Protein AF-A0AA36IX08-F1 (afdb_monomer_lite)

Structure (mmCIF, N/CA/C/O backbone):
data_AF-A0AA36IX08-F1
#
_entry.id   AF-A0AA36IX08-F1
#
loop_
_atom_site.group_PDB
_atom_site.id
_atom_site.type_symbol
_atom_site.label_atom_id
_atom_site.label_alt_id
_atom_site.label_comp_id
_atom_site.label_asym_id
_atom_site.label_entity_id
_atom_site.label_seq_id
_atom_site.pdbx_PDB_ins_code
_atom_site.Cartn_x
_atom_site.Cartn_y
_atom_site.Cartn_z
_atom_site.occupancy
_atom_site.B_iso_or_equiv
_atom_site.auth_seq_id
_atom_site.auth_comp_id
_atom_site.auth_asym_id
_atom_site.auth_atom_id
_atom_site.pdbx_PDB_model_num
ATOM 1 N N . MET A 1 1 ? -50.144 65.921 40.343 1.00 44.19 1 MET A N 1
ATOM 2 C CA . MET A 1 1 ? -50.951 65.126 41.290 1.00 44.19 1 MET A CA 1
ATOM 3 C C . MET A 1 1 ? -50.966 63.694 40.792 1.00 44.19 1 MET A C 1
ATOM 5 O O . MET A 1 1 ? -51.378 63.525 39.657 1.00 44.19 1 MET A O 1
ATOM 9 N N . ALA A 1 2 ? -50.537 62.757 41.652 1.00 49.12 2 ALA A N 1
ATOM 10 C CA . ALA A 1 2 ? -50.723 61.296 41.589 1.00 49.12 2 ALA A CA 1
ATOM 11 C C . ALA A 1 2 ? -50.089 60.567 40.368 1.00 49.12 2 ALA A C 1
ATOM 13 O O . ALA A 1 2 ? -50.201 61.028 39.246 1.00 49.12 2 ALA A O 1
ATOM 14 N N . THR A 1 3 ? -49.376 59.444 40.480 1.00 50.41 3 THR A N 1
ATOM 15 C CA . THR A 1 3 ? -49.255 58.474 41.577 1.00 50.41 3 THR A CA 1
ATOM 16 C C . THR A 1 3 ? -47.976 57.651 41.383 1.00 50.41 3 THR A C 1
ATOM 18 O O . THR A 1 3 ? -47.638 57.278 40.263 1.00 50.41 3 THR A O 1
ATOM 21 N N . LEU A 1 4 ? -47.303 57.358 42.499 1.00 54.81 4 LEU A N 1
ATOM 22 C CA . LEU A 1 4 ? -46.323 56.281 42.663 1.00 54.81 4 LEU A CA 1
ATOM 23 C C . LEU A 1 4 ? -46.931 54.911 42.306 1.00 54.81 4 LEU A C 1
ATOM 25 O O . LEU A 1 4 ? -48.092 54.657 42.623 1.00 54.81 4 LEU A O 1
ATOM 29 N N . GLY A 1 5 ? -46.102 54.005 41.784 1.00 47.97 5 GLY A N 1
ATOM 30 C CA . GLY A 1 5 ? -46.413 52.582 41.637 1.00 47.97 5 GLY A CA 1
ATOM 31 C C . GLY A 1 5 ? -45.140 51.736 41.591 1.00 47.97 5 GLY A C 1
ATOM 32 O O . GLY A 1 5 ? -44.540 51.564 40.540 1.00 47.97 5 GLY A O 1
ATOM 33 N N . PHE A 1 6 ? -44.731 51.267 42.767 1.00 55.69 6 PHE A N 1
ATOM 34 C CA . PHE A 1 6 ? -43.649 50.326 43.073 1.00 55.69 6 PHE A CA 1
ATOM 35 C C . PHE A 1 6 ? -43.963 48.918 42.527 1.00 55.69 6 PHE A C 1
ATOM 37 O O . PHE A 1 6 ? -45.070 48.456 42.777 1.00 55.69 6 PHE A O 1
ATOM 44 N N . LEU A 1 7 ? -43.022 48.205 41.890 1.00 46.16 7 LEU A N 1
ATOM 45 C CA . LEU A 1 7 ? -42.990 46.724 41.815 1.00 46.16 7 LEU A CA 1
ATOM 46 C C . LEU A 1 7 ? -41.638 46.282 41.211 1.00 46.16 7 LEU A C 1
ATOM 48 O O . LEU A 1 7 ? -41.338 46.612 40.073 1.00 46.16 7 LEU A O 1
ATOM 52 N N . LEU A 1 8 ? -40.672 45.854 42.026 1.00 45.94 8 LEU A N 1
ATOM 53 C CA . LEU A 1 8 ? -40.429 44.515 42.595 1.00 45.94 8 LEU A CA 1
ATOM 54 C C . LEU A 1 8 ? -39.565 43.624 41.677 1.00 45.94 8 LEU A C 1
ATOM 56 O O . LEU A 1 8 ? -39.897 43.336 40.535 1.00 45.94 8 LEU A O 1
ATOM 60 N N . VAL A 1 9 ? -38.441 43.228 42.270 1.00 49.75 9 VAL A N 1
ATOM 61 C CA . VAL A 1 9 ? -37.315 42.411 41.808 1.00 49.75 9 VAL A CA 1
ATOM 62 C C . VAL A 1 9 ? -37.730 41.015 41.335 1.00 49.75 9 VAL A C 1
ATOM 64 O O . VAL A 1 9 ? -38.503 40.353 42.021 1.00 49.75 9 VAL A O 1
ATOM 67 N N . LEU A 1 10 ? -37.096 40.522 40.265 1.00 41.16 10 LEU A N 1
ATOM 68 C CA . LEU A 1 10 ? -36.763 39.102 40.093 1.00 41.16 10 LEU A CA 1
ATOM 69 C C . LEU A 1 10 ? -35.446 38.993 39.313 1.00 41.16 10 LEU A C 1
ATOM 71 O O . LEU A 1 10 ? -35.380 39.271 38.119 1.00 41.16 10 LEU A O 1
ATOM 75 N N . ALA A 1 11 ? -34.390 38.633 40.041 1.00 49.94 11 ALA A N 1
ATOM 76 C CA . ALA A 1 11 ? -33.129 38.177 39.486 1.00 49.94 11 ALA A CA 1
ATOM 77 C C . ALA A 1 11 ? -33.331 36.758 38.938 1.00 49.94 11 ALA A C 1
ATOM 79 O O . ALA A 1 11 ? -33.723 35.864 39.687 1.00 49.94 11 ALA A O 1
ATOM 80 N N . ALA A 1 12 ? -33.073 36.562 37.648 1.00 46.62 12 ALA A N 1
ATOM 81 C CA . ALA A 1 12 ? -32.863 35.243 37.070 1.00 46.62 12 ALA A CA 1
ATOM 82 C C . ALA A 1 12 ? -31.357 35.096 36.844 1.00 46.62 12 ALA A C 1
ATOM 84 O O . ALA A 1 12 ? -30.772 35.841 36.059 1.00 46.62 12 ALA A O 1
ATOM 85 N N . ALA A 1 13 ? -30.740 34.190 37.601 1.00 44.62 13 ALA A N 1
ATOM 86 C CA . ALA A 1 13 ? -29.385 33.731 37.355 1.00 44.62 13 ALA A CA 1
ATOM 87 C C . ALA A 1 13 ? -29.367 33.008 36.002 1.00 44.62 13 ALA A C 1
ATOM 89 O O . ALA A 1 13 ? -30.102 32.041 35.799 1.00 44.62 13 ALA A O 1
ATOM 90 N N . SER A 1 14 ? -28.580 33.524 35.064 1.00 47.12 14 SER A N 1
ATOM 91 C CA . SER A 1 14 ? -28.133 32.785 33.893 1.00 47.12 14 SER A CA 1
ATOM 92 C C . SER A 1 14 ? -26.990 31.887 34.351 1.00 47.12 14 SER A C 1
ATOM 94 O O . SER A 1 14 ? -25.868 32.357 34.512 1.00 47.12 14 SER A O 1
ATOM 96 N N . ASP A 1 15 ? -27.293 30.621 34.628 1.00 48.53 15 ASP A N 1
ATOM 97 C CA . ASP A 1 15 ? -26.260 29.594 34.676 1.00 48.53 15 ASP A CA 1
ATOM 98 C C . ASP A 1 15 ? -25.765 29.397 33.240 1.00 48.53 15 ASP A C 1
ATOM 100 O O . ASP A 1 15 ? -26.451 28.821 32.390 1.00 48.53 15 ASP A O 1
ATOM 104 N N . ASP A 1 16 ? -24.593 29.967 32.974 1.00 44.53 16 ASP A N 1
ATOM 105 C CA . ASP A 1 16 ? -23.792 29.745 31.782 1.00 44.53 16 ASP A CA 1
ATOM 106 C C . ASP A 1 16 ? -23.451 28.252 31.691 1.00 44.53 16 ASP A C 1
ATOM 108 O O . ASP A 1 16 ? -22.490 27.757 32.279 1.00 44.53 16 ASP A O 1
ATOM 112 N N . VAL A 1 17 ? -24.272 27.503 30.953 1.00 49.09 17 VAL A N 1
ATOM 113 C CA . VAL A 1 17 ? -23.886 26.189 30.439 1.00 49.09 17 VAL A CA 1
ATOM 114 C C . VAL A 1 17 ? -22.929 26.455 29.280 1.00 49.09 17 VAL A C 1
ATOM 116 O O . VAL A 1 17 ? -23.322 26.457 28.112 1.00 49.09 17 VAL A O 1
ATOM 119 N N . GLU A 1 18 ? -21.666 26.718 29.617 1.00 52.12 18 GLU A N 1
ATOM 120 C CA . GLU A 1 18 ? -20.535 26.556 28.707 1.00 52.12 18 GLU A CA 1
ATOM 121 C C . GLU A 1 18 ? -20.450 25.066 28.359 1.00 52.12 18 GLU A C 1
ATOM 123 O O . GLU A 1 18 ? -19.726 24.279 28.962 1.00 52.12 18 GLU A O 1
ATOM 128 N N . ALA A 1 19 ? -21.276 24.654 27.397 1.00 48.84 19 ALA A N 1
ATOM 129 C CA . ALA A 1 19 ? -21.066 23.424 26.668 1.00 48.84 19 ALA A CA 1
ATOM 130 C C . ALA A 1 19 ? -19.769 23.612 25.879 1.00 48.84 19 ALA A C 1
ATOM 132 O O . ALA A 1 19 ? -19.782 24.119 24.755 1.00 48.84 19 ALA A O 1
ATOM 133 N N . GLU A 1 20 ? -18.643 23.259 26.503 1.00 54.75 20 GLU A N 1
ATOM 134 C CA . GLU A 1 20 ? -17.391 23.050 25.798 1.00 54.75 20 GLU A CA 1
ATOM 135 C C . GLU A 1 20 ? -17.688 22.089 24.647 1.00 54.75 20 GLU A C 1
ATOM 137 O O . GLU A 1 20 ? -18.008 20.913 24.832 1.00 54.75 20 GLU A O 1
ATOM 142 N N . LEU A 1 21 ? -17.641 22.633 23.432 1.00 43.53 21 LEU A N 1
ATOM 143 C CA . LEU A 1 21 ? -17.503 21.878 22.201 1.00 43.53 21 LEU A CA 1
ATOM 144 C C . LEU A 1 21 ? -16.136 21.194 22.266 1.00 43.53 21 LEU A C 1
ATOM 146 O O . LEU A 1 21 ? -15.175 21.641 21.639 1.00 43.53 21 LEU A O 1
ATOM 150 N N . GLU A 1 22 ? -16.038 20.130 23.067 1.00 46.72 22 GLU A N 1
ATOM 151 C CA . GLU A 1 22 ? -14.920 19.211 22.995 1.00 46.72 22 GLU A CA 1
ATOM 152 C C . GLU A 1 22 ? -14.841 18.751 21.542 1.00 46.72 22 GLU A C 1
ATOM 154 O O . GLU A 1 22 ? -15.776 18.165 20.987 1.00 46.72 22 GLU A O 1
ATOM 159 N N . SER A 1 23 ? -13.722 19.104 20.906 1.00 41.06 23 SER A N 1
ATOM 160 C CA . SER A 1 23 ? -13.317 18.587 19.606 1.00 41.06 23 SER A CA 1
ATOM 161 C C . SER A 1 23 ? -13.677 17.104 19.549 1.00 41.06 23 SER A C 1
ATOM 163 O O . SER A 1 23 ? -13.292 16.388 20.479 1.00 41.06 23 SER A O 1
ATOM 165 N N . PRO A 1 24 ? -14.416 16.624 18.529 1.00 44.88 24 PRO A N 1
ATOM 166 C CA . PRO A 1 24 ? -14.782 15.224 18.446 1.00 44.88 24 PRO A CA 1
ATOM 167 C C . PRO A 1 24 ? -13.490 14.422 18.328 1.00 44.88 24 PRO A C 1
ATOM 169 O O . PRO A 1 24 ? -12.946 14.246 17.235 1.00 44.88 24 PRO A O 1
ATOM 172 N N . LYS A 1 25 ? -12.978 13.953 19.475 1.00 50.62 25 LYS A N 1
ATOM 173 C CA . LYS A 1 25 ? -11.980 12.897 19.545 1.00 50.62 25 LYS A CA 1
ATOM 174 C C . LYS A 1 25 ? -12.536 11.815 18.641 1.00 50.62 25 LYS A C 1
ATOM 176 O O . LYS A 1 25 ? -13.650 11.344 18.861 1.00 50.62 25 LYS A O 1
ATOM 181 N N . LEU A 1 26 ? -11.810 11.504 17.570 1.00 49.69 26 LEU A N 1
ATOM 182 C CA . LEU A 1 26 ? -12.153 10.400 16.688 1.00 49.69 26 LEU A CA 1
ATOM 183 C C . LEU A 1 26 ? -12.201 9.143 17.557 1.00 49.69 26 LEU A C 1
ATOM 185 O O . LEU A 1 26 ? -11.166 8.539 17.825 1.00 49.69 26 LEU A O 1
ATOM 189 N N . SER A 1 27 ? -13.386 8.780 18.052 1.00 66.31 27 SER A N 1
ATOM 190 C CA . SER A 1 27 ? -13.542 7.577 18.847 1.00 66.31 27 SER A CA 1
ATOM 191 C C . SER A 1 27 ? -13.388 6.424 17.871 1.00 66.31 27 SER A C 1
ATOM 193 O O . SER A 1 27 ? -14.307 6.113 17.111 1.00 66.31 27 SER A O 1
ATOM 195 N N . CYS A 1 28 ? -12.228 5.778 17.879 1.00 84.75 28 CYS A N 1
ATOM 196 C CA . CYS A 1 28 ? -11.969 4.536 17.155 1.00 84.75 28 CYS A CA 1
ATOM 197 C C . CYS A 1 28 ? -12.767 3.344 17.733 1.00 84.75 28 CYS A C 1
ATOM 199 O O . CYS A 1 28 ? -12.434 2.181 17.519 1.00 84.75 28 CYS A O 1
ATOM 201 N N . PHE A 1 29 ? -13.806 3.643 18.511 1.00 91.12 29 PHE A N 1
ATOM 202 C CA . PHE A 1 29 ? -14.586 2.714 19.294 1.00 91.12 29 PHE A CA 1
ATOM 203 C C . PHE A 1 29 ? -15.820 2.265 18.526 1.00 91.12 29 PHE A C 1
ATOM 205 O O . PHE A 1 29 ? -16.430 3.025 17.770 1.00 91.12 29 PHE A O 1
ATOM 212 N N . ARG A 1 30 ? -16.231 1.025 18.771 1.00 92.38 30 ARG A N 1
ATOM 213 C CA . ARG A 1 30 ? -17.432 0.420 18.205 1.00 92.38 30 ARG A CA 1
ATOM 214 C C . ARG A 1 30 ? -18.381 0.042 19.330 1.00 92.38 30 ARG A C 1
ATOM 216 O O . ARG A 1 30 ? -18.061 -0.796 20.164 1.00 92.38 30 ARG A O 1
ATOM 223 N N . ARG A 1 31 ? -19.577 0.633 19.338 1.00 94.62 31 ARG A N 1
ATOM 224 C CA . ARG A 1 31 ? -20.663 0.243 20.251 1.00 94.62 31 ARG A CA 1
ATOM 225 C C . ARG A 1 31 ? -21.424 -0.966 19.695 1.00 94.62 31 ARG A C 1
ATOM 227 O O . ARG A 1 31 ? -21.631 -1.065 18.487 1.00 94.62 31 ARG A O 1
ATOM 234 N N . GLY A 1 32 ? -21.866 -1.862 20.573 1.00 92.75 32 GLY A N 1
ATOM 235 C CA . GLY A 1 32 ? -22.554 -3.111 20.232 1.00 92.75 32 GLY A CA 1
ATOM 236 C C . GLY A 1 32 ? -21.613 -4.271 19.888 1.00 92.75 32 GLY A C 1
ATOM 237 O O . GLY A 1 32 ? -22.083 -5.330 19.464 1.00 92.75 32 GLY A O 1
ATOM 238 N N . TRP A 1 33 ? -20.306 -4.079 20.067 1.00 95.25 33 TRP A N 1
ATOM 239 C CA . TRP A 1 33 ? -19.255 -5.027 19.710 1.00 95.25 33 TRP A CA 1
ATOM 240 C C . TRP A 1 33 ? -18.314 -5.256 20.891 1.00 95.25 33 TRP A C 1
ATOM 242 O O . TRP A 1 33 ? -18.115 -4.381 21.730 1.00 95.25 33 TRP A O 1
ATOM 252 N N . GLY A 1 34 ? -17.764 -6.462 20.959 1.00 96.12 34 GLY A N 1
ATOM 253 C CA . GLY A 1 34 ? -16.769 -6.866 21.940 1.00 96.12 34 GLY A CA 1
ATOM 254 C C . GLY A 1 34 ? -15.921 -8.004 21.401 1.00 96.12 34 GLY A C 1
ATOM 255 O O . GLY A 1 34 ? -16.195 -8.532 20.327 1.00 96.12 34 GLY A O 1
ATOM 256 N N . TYR A 1 35 ? -14.915 -8.401 22.160 1.00 95.81 35 TYR A N 1
ATOM 257 C CA . TYR A 1 35 ? -14.053 -9.522 21.815 1.00 95.81 35 TYR A CA 1
ATOM 258 C C . TYR A 1 35 ? -14.176 -10.641 22.856 1.00 95.81 35 TYR A C 1
ATOM 260 O O . TYR A 1 35 ? -14.508 -10.395 24.019 1.00 95.81 35 TYR A O 1
ATOM 268 N N . GLU A 1 36 ? -13.922 -11.878 22.442 1.00 95.38 36 GLU A N 1
ATOM 269 C CA . GLU A 1 36 ? -13.691 -13.015 23.335 1.00 95.38 36 GLU A CA 1
ATOM 270 C C . GLU A 1 36 ? -12.298 -13.588 23.085 1.00 95.38 36 GLU A C 1
ATOM 272 O O . GLU A 1 36 ? -11.923 -13.874 21.951 1.00 95.38 36 GLU A O 1
ATOM 277 N N . ASP A 1 37 ? -11.531 -13.762 24.158 1.00 93.44 37 ASP A N 1
ATOM 278 C CA . ASP A 1 37 ? -10.172 -14.292 24.113 1.00 93.44 37 ASP A CA 1
ATOM 279 C C . ASP A 1 37 ? -10.101 -15.547 24.990 1.00 93.44 37 ASP A C 1
ATOM 281 O O . ASP A 1 37 ? -10.386 -15.512 26.190 1.00 93.44 37 ASP A O 1
ATOM 285 N N . SER A 1 38 ? -9.737 -16.686 24.393 1.00 94.00 38 SER A N 1
ATOM 286 C CA . SER A 1 38 ? -9.625 -17.953 25.119 1.00 94.00 38 SER A CA 1
ATOM 287 C C . SER A 1 38 ? -8.510 -17.956 26.166 1.00 94.00 38 SER A C 1
ATOM 289 O O . SER A 1 38 ? -8.566 -18.776 27.085 1.00 94.00 38 SER A O 1
ATOM 291 N N . TRP A 1 39 ? -7.522 -17.071 26.028 1.00 90.94 39 TRP A N 1
ATOM 292 C CA . TRP A 1 39 ? -6.362 -16.949 26.910 1.00 90.94 39 TRP A CA 1
ATOM 293 C C . TRP A 1 39 ? -6.615 -15.973 28.065 1.00 90.94 39 TRP A C 1
ATOM 295 O O . TRP A 1 39 ? -6.056 -16.149 29.144 1.00 90.94 39 TRP A O 1
ATOM 305 N N . HIS A 1 40 ? -7.517 -15.004 27.874 1.00 90.50 40 HIS A N 1
ATOM 306 C CA . HIS A 1 40 ? -7.834 -13.944 28.838 1.00 90.50 40 HIS A CA 1
ATOM 307 C C . HIS A 1 40 ? -9.344 -13.885 29.138 1.00 90.50 40 HIS A C 1
ATOM 309 O O . HIS A 1 40 ? -10.017 -12.892 28.868 1.00 90.50 40 HIS A O 1
ATOM 315 N N . LYS A 1 41 ? -9.897 -14.978 29.687 1.00 93.38 41 LYS A N 1
ATOM 316 C CA . LYS A 1 41 ? -11.342 -15.103 29.988 1.00 93.38 41 LYS A CA 1
ATOM 317 C C . LYS A 1 41 ? -11.787 -14.336 31.236 1.00 93.38 41 LYS A C 1
ATOM 319 O O . LYS A 1 41 ? -12.971 -14.027 31.381 1.00 93.38 41 LYS A O 1
ATOM 324 N N . ASP A 1 42 ? -10.853 -14.072 32.140 1.00 96.62 42 ASP A N 1
ATOM 325 C CA . ASP A 1 42 ? -11.120 -13.409 33.411 1.00 96.62 42 ASP A CA 1
ATOM 326 C C . ASP A 1 42 ? -11.048 -11.884 33.279 1.00 96.62 42 ASP A C 1
ATOM 328 O O . ASP A 1 42 ? -10.395 -11.336 32.391 1.00 96.62 42 ASP A O 1
ATOM 332 N N . LEU A 1 43 ? -11.724 -11.180 34.190 1.00 97.31 43 LEU A N 1
ATOM 333 C CA . LEU A 1 43 ? -11.695 -9.720 34.246 1.00 97.31 43 LEU A CA 1
ATOM 334 C C . LEU A 1 43 ? -10.281 -9.227 34.594 1.00 97.31 43 LEU A C 1
ATOM 336 O O . LEU A 1 43 ? -9.845 -9.370 35.735 1.00 97.31 43 LEU A O 1
ATOM 340 N N . ASN A 1 44 ? -9.597 -8.609 33.632 1.00 97.38 44 ASN A N 1
ATOM 341 C CA . ASN A 1 44 ? -8.193 -8.191 33.746 1.00 97.38 44 ASN A CA 1
ATOM 342 C C . ASN A 1 44 ? -7.954 -6.678 33.556 1.00 97.38 44 ASN A C 1
ATOM 344 O O . ASN A 1 44 ? -6.876 -6.203 33.897 1.00 97.38 44 ASN A O 1
ATOM 348 N N . GLY A 1 45 ? -8.946 -5.915 33.082 1.00 96.81 45 GLY A N 1
ATOM 349 C CA . GLY A 1 45 ? -8.916 -4.444 33.031 1.00 96.81 45 GLY A CA 1
ATOM 350 C C . GLY A 1 45 ? -9.675 -3.759 34.173 1.00 96.81 45 GLY A C 1
ATOM 351 O O . GLY A 1 45 ? -9.688 -2.536 34.266 1.00 96.81 45 GLY A O 1
ATOM 352 N N . GLY A 1 46 ? -10.312 -4.534 35.057 1.00 97.81 46 GLY A N 1
ATOM 353 C CA . GLY A 1 46 ? -11.023 -4.023 36.230 1.00 97.81 46 GLY A CA 1
ATOM 354 C C . GLY A 1 46 ? -12.369 -3.358 35.917 1.00 97.81 46 GLY A C 1
ATOM 355 O O . GLY A 1 46 ? -13.009 -3.642 34.904 1.00 97.81 46 GLY A O 1
ATOM 356 N N . PHE A 1 47 ? -12.827 -2.508 36.839 1.00 98.25 47 PHE A N 1
ATOM 357 C CA . PHE A 1 47 ? -14.058 -1.728 36.701 1.00 98.25 47 PHE A CA 1
ATOM 358 C C . PHE A 1 47 ? -13.703 -0.258 36.481 1.00 98.25 47 PHE A C 1
ATOM 360 O O . PHE A 1 47 ? -13.125 0.367 37.369 1.00 98.25 47 PHE A O 1
ATOM 367 N N . VAL A 1 48 ? -14.039 0.288 35.313 1.00 97.56 48 VAL A N 1
ATOM 368 C CA . VAL A 1 48 ? -13.607 1.629 34.879 1.00 97.56 48 VAL A CA 1
ATOM 369 C C . VAL A 1 48 ? -14.791 2.515 34.498 1.00 97.56 48 VAL A C 1
ATOM 371 O O . VAL A 1 48 ? -15.901 2.039 34.248 1.00 97.56 48 VAL A O 1
ATOM 374 N N . ALA A 1 49 ? -14.572 3.830 34.479 1.00 96.06 49 ALA A N 1
ATOM 375 C CA . ALA A 1 49 ? -15.646 4.804 34.307 1.00 96.06 49 ALA A CA 1
ATOM 376 C C . ALA A 1 49 ? -16.255 4.790 32.895 1.00 96.06 49 ALA A C 1
ATOM 378 O O . ALA A 1 49 ? -17.478 4.868 32.761 1.00 96.06 49 ALA A O 1
ATOM 379 N N . ASN A 1 50 ? -15.423 4.656 31.861 1.00 95.81 50 ASN A N 1
ATOM 380 C CA . ASN A 1 50 ? -15.803 4.734 30.450 1.00 95.81 50 ASN A CA 1
ATOM 381 C C . ASN A 1 50 ? -14.849 3.908 29.559 1.00 95.81 50 ASN A C 1
ATOM 383 O O . ASN A 1 50 ? -13.894 3.291 30.042 1.00 95.81 50 ASN A O 1
ATOM 387 N N . ALA A 1 51 ? -15.146 3.865 28.258 1.00 95.69 51 ALA A N 1
ATOM 388 C CA . ALA A 1 51 ? -14.369 3.114 27.277 1.00 95.69 51 ALA A CA 1
ATOM 389 C C . ALA A 1 51 ? -12.965 3.705 27.079 1.00 95.69 51 ALA A C 1
ATOM 391 O O . ALA A 1 51 ? -12.017 2.949 26.900 1.00 95.69 51 ALA A O 1
ATOM 392 N N . GLU A 1 52 ? -12.816 5.026 27.186 1.00 94.06 52 GLU A N 1
ATOM 393 C CA . GLU A 1 52 ? -11.537 5.733 27.104 1.00 94.06 52 GLU A CA 1
ATOM 394 C C . GLU A 1 52 ? -10.576 5.260 28.201 1.00 94.06 52 GLU A C 1
ATOM 396 O O . GLU A 1 52 ? -9.454 4.866 27.907 1.00 94.06 52 GLU A O 1
ATOM 401 N N . THR A 1 53 ? -11.031 5.181 29.454 1.00 96.12 53 THR A N 1
ATOM 402 C CA . THR A 1 53 ? -10.224 4.638 30.556 1.00 96.12 53 THR A CA 1
ATOM 403 C C . THR A 1 53 ? -9.907 3.154 30.346 1.00 96.12 53 THR A C 1
ATOM 405 O O . THR A 1 53 ? -8.825 2.692 30.711 1.00 96.12 53 THR A O 1
ATOM 408 N N . CYS A 1 54 ? -10.821 2.380 29.746 1.00 97.69 54 CYS A N 1
ATOM 409 C CA . CYS A 1 54 ? -10.542 0.982 29.405 1.00 97.69 54 CYS A CA 1
ATOM 410 C C . CYS A 1 54 ? -9.441 0.872 28.336 1.00 97.69 54 CYS A C 1
ATOM 412 O O . CYS A 1 54 ? -8.531 0.054 28.474 1.00 97.69 54 CYS A O 1
ATOM 414 N N . GLN A 1 55 ? -9.476 1.743 27.325 1.00 94.69 55 GLN A N 1
ATOM 415 C CA . GLN A 1 55 ? -8.426 1.863 26.321 1.00 94.69 55 GLN A CA 1
ATOM 416 C C . GLN A 1 55 ? -7.088 2.260 26.946 1.00 94.69 55 GLN A C 1
ATOM 418 O O . GLN A 1 55 ? -6.092 1.592 26.707 1.00 94.69 55 GLN A O 1
ATOM 423 N N . GLU A 1 56 ? -7.057 3.300 27.779 1.00 94.38 56 GLU A N 1
ATOM 424 C CA . GLU A 1 56 ? -5.843 3.718 28.489 1.00 94.38 56 GLU A CA 1
ATOM 425 C C . GLU A 1 56 ? -5.271 2.565 29.323 1.00 94.38 56 GLU A C 1
ATOM 427 O O . GLU A 1 56 ? -4.061 2.352 29.356 1.00 94.38 56 GLU A O 1
ATOM 432 N N . THR A 1 57 ? -6.134 1.765 29.956 1.00 96.81 57 THR A N 1
ATOM 433 C CA . THR A 1 57 ? -5.702 0.565 30.686 1.00 96.81 57 THR A CA 1
ATOM 434 C C . THR A 1 57 ? -5.081 -0.462 29.734 1.00 96.81 57 THR A C 1
ATOM 436 O O . THR A 1 57 ? -4.035 -1.026 30.048 1.00 96.81 57 THR A O 1
ATOM 439 N N . CYS A 1 58 ? -5.679 -0.678 28.559 1.00 95.75 58 CYS A N 1
ATOM 440 C CA . CYS A 1 58 ? -5.122 -1.538 27.512 1.00 95.75 58 CYS A CA 1
ATOM 441 C C . CYS A 1 58 ? -3.752 -1.042 27.028 1.00 95.75 58 CYS A C 1
ATOM 443 O O . CYS A 1 58 ? -2.823 -1.841 26.915 1.00 95.75 58 CYS A O 1
ATOM 445 N N . ASP A 1 59 ? -3.597 0.265 26.808 1.00 91.50 59 ASP A N 1
ATOM 446 C CA . ASP A 1 59 ? -2.348 0.888 26.358 1.00 91.50 59 ASP A CA 1
ATOM 447 C C . ASP A 1 59 ? -1.164 0.570 27.283 1.00 91.50 59 ASP A C 1
ATOM 449 O O . ASP A 1 59 ? -0.075 0.209 26.834 1.00 91.50 59 ASP A O 1
ATOM 453 N N . HIS A 1 60 ? -1.412 0.552 28.592 1.00 94.12 60 HIS A N 1
ATOM 454 C CA . HIS A 1 60 ? -0.397 0.239 29.598 1.00 94.12 60 HIS A CA 1
ATOM 455 C C . HIS A 1 60 ? -0.153 -1.266 29.816 1.00 94.12 60 HIS A C 1
ATOM 457 O O . HIS A 1 60 ? 0.736 -1.631 30.591 1.00 94.12 60 HIS A O 1
ATOM 463 N N . MET A 1 61 ? -0.901 -2.157 29.156 1.00 95.12 61 MET A N 1
ATOM 464 C CA . MET A 1 61 ? -0.725 -3.608 29.276 1.00 95.12 61 MET A CA 1
ATOM 465 C C . MET A 1 61 ? -0.009 -4.186 28.058 1.00 95.12 61 MET A C 1
ATOM 467 O O . MET A 1 61 ? -0.461 -4.073 26.921 1.00 95.12 61 MET A O 1
ATOM 471 N N . TRP A 1 62 ? 1.116 -4.863 28.290 1.00 87.12 62 TRP A N 1
ATOM 472 C CA . TRP A 1 62 ? 1.986 -5.380 27.225 1.00 87.12 62 TRP A CA 1
ATOM 473 C C . TRP A 1 62 ? 1.318 -6.428 26.320 1.00 87.12 62 TRP A C 1
ATOM 475 O O . TRP A 1 62 ? 1.692 -6.535 25.159 1.00 87.12 62 TRP A O 1
ATOM 485 N N . PHE A 1 63 ? 0.340 -7.179 26.835 1.00 86.06 63 PHE A N 1
ATOM 486 C CA . PHE A 1 63 ? -0.368 -8.235 26.100 1.00 86.06 63 PHE A CA 1
ATOM 487 C C . PHE A 1 63 ? -1.654 -7.750 25.411 1.00 86.06 63 PHE A C 1
ATOM 489 O O . PHE A 1 63 ? -2.296 -8.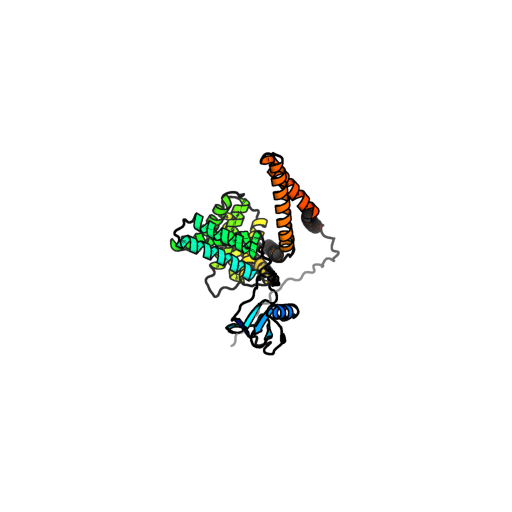531 24.716 1.00 86.06 63 PHE A O 1
ATOM 496 N N . CYS A 1 64 ? -2.078 -6.508 25.664 1.00 93.50 64 CYS A N 1
ATOM 497 C CA . CYS A 1 64 ? -3.352 -5.997 25.176 1.00 93.50 64 CYS A CA 1
ATOM 498 C C . CYS A 1 64 ? -3.186 -5.350 23.799 1.00 93.50 64 CYS A C 1
ATOM 500 O O . CYS A 1 64 ? -2.368 -4.438 23.645 1.00 93.50 64 CYS A O 1
ATOM 502 N N . ASP A 1 65 ? -3.990 -5.808 22.842 1.00 86.06 65 ASP A N 1
ATOM 503 C CA . ASP A 1 65 ? -4.097 -5.292 21.473 1.00 86.06 65 ASP A CA 1
ATOM 504 C C . ASP A 1 65 ? -5.475 -4.653 21.223 1.00 86.06 65 ASP A C 1
ATOM 506 O O . ASP A 1 65 ? -5.589 -3.672 20.485 1.00 86.06 65 ASP A O 1
ATOM 510 N N . VAL A 1 66 ? -6.522 -5.172 21.875 1.00 93.75 66 VAL A N 1
ATOM 511 C CA . VAL A 1 66 ? -7.899 -4.657 21.826 1.00 93.75 66 VAL A CA 1
ATOM 512 C C . VAL A 1 66 ? -8.539 -4.699 23.213 1.00 93.75 66 VAL A C 1
ATOM 514 O O . VAL A 1 66 ? -8.140 -5.478 24.078 1.00 93.75 66 VAL A O 1
ATOM 517 N N . PHE A 1 67 ? -9.559 -3.874 23.433 1.00 96.75 67 PHE A N 1
ATOM 518 C CA . PHE A 1 67 ? -10.319 -3.857 24.679 1.00 96.75 67 PHE A CA 1
ATOM 519 C C . PHE A 1 67 ? -11.820 -4.023 24.436 1.00 96.75 67 PHE A C 1
ATOM 521 O O . PHE A 1 67 ? -12.351 -3.665 23.382 1.00 96.75 67 PHE A O 1
ATOM 528 N N . THR A 1 68 ? -12.523 -4.513 25.457 1.00 98.19 68 THR A N 1
ATOM 529 C CA . THR A 1 68 ? -13.987 -4.544 25.521 1.00 98.19 68 THR A CA 1
ATOM 530 C C . THR A 1 68 ? -14.461 -3.942 26.839 1.00 98.19 68 THR A C 1
ATOM 532 O O . THR A 1 68 ? -14.232 -4.505 27.910 1.00 98.19 68 THR A O 1
ATOM 535 N N . TYR A 1 69 ? -15.164 -2.817 26.766 1.00 98.25 69 TYR A N 1
ATOM 536 C CA . TYR A 1 69 ? -15.798 -2.146 27.896 1.00 98.25 69 TYR A CA 1
ATOM 537 C C . TYR A 1 69 ? -17.310 -2.400 27.898 1.00 98.25 69 TYR A C 1
ATOM 539 O O . TYR A 1 69 ? -17.998 -2.056 26.944 1.00 98.25 69 TYR A O 1
ATOM 547 N N . TYR A 1 70 ? -17.855 -2.968 28.972 1.00 98.19 70 TYR A N 1
ATOM 548 C CA . TYR A 1 70 ? -19.297 -3.195 29.120 1.00 98.19 70 TYR A CA 1
ATOM 549 C C . TYR A 1 70 ? -19.967 -2.026 29.854 1.00 98.19 70 TYR A C 1
ATOM 551 O O . TYR A 1 70 ? -19.712 -1.802 31.038 1.00 98.19 70 TYR A O 1
ATOM 559 N N . GLU A 1 71 ? -20.854 -1.296 29.173 1.00 97.44 71 GLU A N 1
ATOM 560 C CA . GLU A 1 71 ? -21.482 -0.070 29.683 1.00 97.44 71 GLU A CA 1
ATOM 561 C C . GLU A 1 71 ? -22.345 -0.306 30.935 1.00 97.44 71 GLU A C 1
ATOM 563 O O . GLU A 1 71 ? -22.412 0.565 31.804 1.00 97.44 71 GLU A O 1
ATOM 568 N N . ASP A 1 72 ? -22.986 -1.472 31.039 1.00 97.75 72 ASP A N 1
ATOM 569 C CA . ASP A 1 72 ? -23.908 -1.859 32.113 1.00 97.75 72 ASP A CA 1
ATOM 570 C C . ASP A 1 72 ? -23.187 -2.287 33.398 1.00 97.75 72 ASP A C 1
ATOM 572 O O . ASP A 1 72 ? -23.540 -1.858 34.495 1.00 97.75 72 ASP A O 1
ATOM 576 N N . THR A 1 73 ? -22.152 -3.112 33.267 1.00 98.06 73 THR A N 1
ATOM 577 C CA . THR A 1 73 ? -21.393 -3.651 34.407 1.00 98.06 73 THR A CA 1
ATOM 578 C C . THR A 1 73 ? -20.133 -2.867 34.739 1.00 98.06 73 THR A C 1
ATOM 580 O O . THR A 1 73 ? -19.507 -3.146 35.760 1.00 98.06 73 THR A O 1
ATOM 583 N N . LYS A 1 74 ? -19.737 -1.922 33.878 1.00 98.31 74 LYS A N 1
ATOM 584 C CA . LYS A 1 74 ? -18.482 -1.159 33.962 1.00 98.31 74 LYS A CA 1
ATOM 585 C C . LYS A 1 74 ? -17.215 -2.017 33.873 1.00 98.31 74 LYS A C 1
ATOM 587 O O . LYS A 1 74 ? -16.129 -1.535 34.181 1.00 98.31 74 LYS A O 1
ATOM 592 N N . LYS A 1 75 ? -17.336 -3.281 33.450 1.00 98.50 75 LYS A N 1
ATOM 593 C CA . LYS A 1 75 ? -16.212 -4.214 33.297 1.00 98.50 75 LYS A CA 1
ATOM 594 C C . LYS A 1 75 ? -15.369 -3.864 32.075 1.00 98.50 75 LYS A C 1
ATOM 596 O O . LYS A 1 75 ? -15.916 -3.692 30.988 1.00 98.50 75 LYS A O 1
ATOM 601 N N . CYS A 1 76 ? -14.055 -3.841 32.254 1.00 98.50 76 CYS A N 1
ATOM 602 C CA . CYS A 1 76 ? -13.059 -3.685 31.203 1.00 98.50 76 CYS A CA 1
ATOM 603 C C . CYS A 1 76 ? -12.291 -4.998 31.011 1.00 98.50 76 CYS A C 1
ATOM 605 O O . CYS A 1 76 ? -11.644 -5.491 31.937 1.00 98.50 76 CYS A O 1
ATOM 607 N N . PHE A 1 77 ? -12.378 -5.567 29.814 1.00 98.38 77 PHE A N 1
ATOM 608 C CA . PHE A 1 77 ? -11.592 -6.724 29.394 1.00 98.38 77 PHE A CA 1
ATOM 609 C C . PHE A 1 77 ? -10.506 -6.269 28.424 1.00 98.38 77 PHE A C 1
ATOM 611 O O . PHE A 1 77 ? -10.782 -5.515 27.494 1.00 98.38 77 PHE A O 1
ATOM 618 N N . LEU A 1 78 ? -9.287 -6.741 28.658 1.00 97.69 78 LEU A N 1
ATOM 619 C CA . LEU A 1 78 ? -8.080 -6.465 27.888 1.00 97.69 78 LEU A CA 1
ATOM 620 C C . LEU A 1 78 ? -7.692 -7.745 27.158 1.00 97.69 78 LEU A C 1
ATOM 622 O O . LEU A 1 78 ? -7.562 -8.795 27.788 1.00 97.69 78 LEU A O 1
ATOM 626 N N . GLN A 1 79 ? -7.561 -7.691 25.843 1.00 96.56 79 GLN A N 1
ATOM 627 C CA . GLN A 1 79 ? -7.506 -8.883 25.003 1.00 96.56 79 GLN A CA 1
ATOM 628 C C . GLN A 1 79 ? -6.351 -8.778 24.004 1.00 96.56 79 GLN A C 1
ATOM 630 O O . GLN A 1 79 ? -6.008 -7.681 23.560 1.00 96.56 79 GLN A O 1
ATOM 635 N N . GLY A 1 80 ? -5.730 -9.913 23.677 1.00 85.00 80 GLY A N 1
ATOM 636 C CA . GLY A 1 80 ? -4.613 -9.962 22.728 1.00 85.00 80 GLY A CA 1
ATOM 637 C C . GLY A 1 80 ? -5.064 -10.144 21.276 1.00 85.00 80 GLY A C 1
ATOM 638 O O . GLY A 1 80 ? -6.252 -10.270 20.981 1.00 85.00 80 GLY A O 1
ATOM 639 N N . ASN A 1 81 ? -4.103 -10.231 20.358 1.00 78.38 81 ASN A N 1
ATOM 640 C CA . ASN A 1 81 ? -4.334 -10.363 18.914 1.00 78.38 81 ASN A CA 1
ATOM 641 C C . ASN A 1 81 ? -5.099 -11.626 18.463 1.00 78.38 81 ASN A C 1
ATOM 643 O O . ASN A 1 81 ? -5.524 -11.694 17.313 1.00 78.38 81 ASN A O 1
ATOM 647 N N . GLN A 1 82 ? -5.277 -12.624 19.335 1.00 76.19 82 GLN A N 1
ATOM 648 C CA . GLN A 1 82 ? -6.055 -13.840 19.052 1.00 76.19 82 GLN A CA 1
ATOM 649 C C . GLN A 1 82 ? -7.548 -13.691 19.386 1.00 76.19 82 GLN A C 1
ATOM 651 O O . GLN A 1 82 ? -8.310 -14.649 19.242 1.00 76.19 82 GLN A O 1
ATOM 656 N N . ALA A 1 83 ? -7.971 -12.530 19.889 1.00 90.31 83 ALA A N 1
ATOM 657 C CA . ALA A 1 83 ? -9.341 -12.324 20.323 1.00 90.31 83 ALA A CA 1
ATOM 658 C C . ALA A 1 83 ? -10.315 -12.296 19.136 1.00 90.31 83 ALA A C 1
ATOM 660 O O . ALA A 1 83 ? -10.078 -11.656 18.112 1.00 90.31 83 ALA A O 1
ATOM 661 N N . ILE A 1 84 ? -11.441 -12.988 19.288 1.00 88.50 84 ILE A N 1
ATOM 662 C CA . ILE A 1 84 ? -12.464 -13.111 18.252 1.00 88.50 84 ILE A CA 1
ATOM 663 C C . ILE A 1 84 ? -13.510 -12.023 18.470 1.00 88.50 84 ILE A C 1
ATOM 665 O O . ILE A 1 84 ? -14.090 -11.916 19.551 1.00 88.50 84 ILE A O 1
ATOM 669 N N . GLU A 1 85 ? -13.763 -11.221 17.440 1.00 88.56 85 GLU A N 1
ATOM 670 C CA . GLU A 1 85 ? -14.786 -10.176 17.469 1.00 88.56 85 GLU A CA 1
ATOM 671 C C . GLU A 1 85 ? -16.203 -10.773 17.470 1.00 88.56 85 GLU A C 1
ATOM 673 O O . GLU A 1 85 ? -16.519 -11.682 16.699 1.00 88.56 85 GLU A O 1
ATOM 678 N N . MET A 1 86 ? -17.083 -10.250 18.329 1.00 93.50 86 MET A N 1
ATOM 679 C CA . MET A 1 86 ? -18.454 -10.726 18.488 1.00 93.50 86 MET A CA 1
ATOM 680 C C . MET A 1 86 ? -19.438 -9.591 18.794 1.00 93.50 86 MET A C 1
ATOM 682 O O . MET A 1 86 ? -19.095 -8.569 19.390 1.00 93.50 86 MET A O 1
ATOM 686 N N . VAL A 1 87 ? -20.711 -9.805 18.457 1.00 94.62 87 VAL A N 1
ATOM 687 C CA . VAL A 1 87 ? -21.790 -8.869 18.802 1.00 94.62 87 VAL A CA 1
ATOM 688 C C . VAL A 1 87 ? -22.095 -8.951 20.301 1.00 94.62 87 VAL A C 1
ATOM 690 O O . VAL A 1 87 ? -22.427 -10.017 20.825 1.00 94.62 87 VAL A O 1
ATOM 693 N N . LYS A 1 88 ? -22.010 -7.810 20.990 1.00 97.00 88 LYS A N 1
ATOM 694 C CA . LYS A 1 88 ? -22.275 -7.647 22.428 1.00 97.00 88 LYS A CA 1
ATOM 695 C C . LYS A 1 88 ? -23.009 -6.321 22.634 1.00 97.00 88 LYS A C 1
ATOM 697 O O . LYS A 1 88 ? -22.401 -5.258 22.654 1.00 97.00 88 LYS A O 1
ATOM 702 N N . THR A 1 89 ? -24.332 -6.369 22.770 1.00 96.44 89 THR A N 1
ATOM 703 C CA . THR A 1 89 ? -25.208 -5.182 22.679 1.00 96.44 89 THR A CA 1
ATOM 704 C C . THR A 1 89 ? -24.924 -4.081 23.702 1.00 96.44 89 THR A C 1
ATOM 706 O O . THR A 1 89 ? -25.266 -2.933 23.443 1.00 96.44 89 THR A O 1
ATOM 709 N N . THR A 1 90 ? -24.320 -4.412 24.845 1.00 97.06 90 THR A N 1
ATOM 710 C CA . THR A 1 90 ? -23.962 -3.460 25.912 1.00 97.06 90 THR A CA 1
ATOM 711 C C . THR A 1 90 ? -22.474 -3.107 25.938 1.00 97.06 90 THR A C 1
ATOM 713 O O . THR A 1 90 ? -22.025 -2.458 26.879 1.00 97.06 90 THR A O 1
ATOM 716 N N . ALA A 1 91 ? -21.694 -3.545 24.948 1.00 97.75 91 ALA A N 1
ATOM 717 C CA . ALA A 1 91 ? -20.254 -3.331 24.914 1.00 97.75 91 ALA A CA 1
ATOM 718 C C . ALA A 1 91 ? -19.850 -2.185 23.978 1.00 97.75 91 ALA A C 1
ATOM 720 O O . ALA A 1 91 ? -20.458 -1.960 22.930 1.00 97.75 91 ALA A O 1
ATOM 721 N N . ILE A 1 92 ? -18.789 -1.485 24.362 1.00 97.06 92 ILE A N 1
ATOM 722 C CA . ILE A 1 92 ? -17.992 -0.596 23.528 1.00 97.06 92 ILE A CA 1
ATOM 723 C C . ILE A 1 92 ? -16.600 -1.213 23.458 1.00 97.06 92 ILE A C 1
ATOM 725 O O . ILE A 1 92 ? -15.966 -1.424 24.491 1.00 97.06 92 ILE A O 1
ATOM 729 N N . SER A 1 93 ? -16.118 -1.502 22.261 1.00 96.00 93 SER A N 1
ATOM 730 C CA . SER A 1 93 ? -14.787 -2.065 22.051 1.00 96.00 93 SER A CA 1
ATOM 731 C C . SER A 1 93 ? -13.929 -1.166 21.177 1.00 96.00 93 SER A C 1
ATOM 733 O O . SER A 1 93 ? -14.438 -0.276 20.492 1.00 96.00 93 SER A O 1
ATOM 735 N N . GLY A 1 94 ? -12.620 -1.384 21.197 1.00 92.94 94 GLY A N 1
ATOM 736 C CA . GLY A 1 94 ? -11.689 -0.640 20.360 1.00 92.94 94 GLY A CA 1
ATOM 737 C C . GLY A 1 94 ? -10.264 -1.184 20.434 1.00 92.94 94 GLY A C 1
ATOM 738 O O . GLY A 1 94 ? -9.983 -2.074 21.240 1.00 92.94 94 GLY A O 1
ATOM 739 N N . PRO A 1 95 ? -9.360 -0.664 19.592 1.00 91.00 95 PRO A N 1
ATOM 740 C CA . PRO A 1 95 ? -7.939 -0.991 19.646 1.00 91.00 95 PRO A CA 1
ATOM 741 C C . PRO A 1 95 ? -7.277 -0.442 20.916 1.00 91.00 95 PRO A C 1
ATOM 743 O O . PRO A 1 95 ? -7.798 0.479 21.550 1.00 91.00 95 PRO A O 1
ATOM 746 N N . LYS A 1 96 ? -6.098 -0.977 21.252 1.00 91.38 96 LYS A N 1
ATOM 747 C CA . LYS A 1 96 ? -5.237 -0.543 22.365 1.00 91.38 96 LYS A CA 1
ATOM 748 C C . LYS A 1 96 ? -5.045 0.965 22.438 1.00 91.38 96 LYS A C 1
ATOM 750 O O . LYS A 1 96 ? -5.118 1.554 23.508 1.00 91.38 96 LYS A O 1
ATOM 755 N N . THR A 1 97 ? -4.832 1.588 21.294 1.00 86.88 97 THR A N 1
ATOM 756 C CA . THR A 1 97 ? -4.714 3.029 21.165 1.00 86.88 97 THR A CA 1
ATOM 757 C C . THR A 1 97 ? -5.594 3.480 20.015 1.00 86.88 97 THR A C 1
ATOM 759 O O . THR A 1 97 ? -5.667 2.827 18.978 1.00 86.88 97 THR A O 1
ATOM 762 N N . CYS A 1 98 ? -6.248 4.635 20.155 1.00 78.56 98 CYS A N 1
ATOM 763 C CA . CYS A 1 98 ? -6.892 5.285 19.012 1.00 78.56 98 CYS A CA 1
ATOM 764 C C . CYS A 1 98 ? -5.867 5.969 18.093 1.00 78.56 98 CYS A C 1
ATOM 766 O O . CYS A 1 98 ? -6.249 6.698 17.176 1.00 78.56 98 CYS A O 1
ATOM 768 N N . SER A 1 99 ? -4.569 5.755 18.328 1.00 62.56 99 SER A N 1
ATOM 769 C CA . SER A 1 99 ? -3.499 6.217 17.458 1.00 62.56 99 SER A CA 1
ATOM 770 C C . SER A 1 99 ? -3.339 5.268 16.272 1.00 62.56 99 SER A C 1
ATOM 772 O O . SER A 1 99 ? -3.137 4.075 16.448 1.00 62.56 99 SER A O 1
ATOM 774 N N . ALA A 1 100 ? -3.443 5.864 15.081 1.00 57.25 100 ALA A N 1
ATOM 775 C CA . ALA A 1 100 ? -3.234 5.301 13.751 1.00 57.25 100 ALA A CA 1
ATOM 776 C C . ALA A 1 100 ? -3.813 3.893 13.558 1.00 57.25 100 ALA A C 1
ATOM 778 O O . ALA A 1 100 ? -3.166 2.895 13.864 1.00 57.25 100 ALA A O 1
ATOM 779 N N . THR A 1 101 ? -5.007 3.840 12.951 1.00 71.31 101 THR A N 1
ATOM 780 C CA . THR A 1 101 ? -5.420 2.738 12.071 1.00 71.31 101 THR A CA 1
ATOM 781 C C . THR A 1 101 ? -4.176 2.038 11.530 1.00 71.31 101 THR A C 1
ATOM 783 O O . THR A 1 101 ? -3.344 2.716 10.916 1.00 71.31 101 THR A O 1
ATOM 786 N N . SER A 1 102 ? -4.008 0.740 11.819 1.00 81.12 102 SER A N 1
ATOM 787 C CA . SER A 1 102 ? -2.784 0.029 11.432 1.00 81.12 102 SER A CA 1
ATOM 788 C C . SER A 1 102 ? -2.514 0.274 9.951 1.00 81.12 102 SER A C 1
ATOM 790 O O . SER A 1 102 ? -3.463 0.436 9.183 1.00 81.12 102 SER A O 1
ATOM 792 N N . LEU A 1 103 ? -1.251 0.314 9.518 1.00 84.06 103 LEU A N 1
ATOM 793 C CA . LEU A 1 103 ? -0.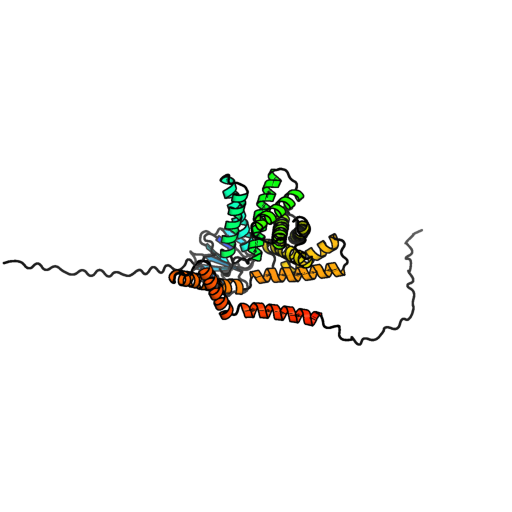949 0.610 8.114 1.00 84.06 103 LEU A CA 1
ATOM 794 C C . LEU A 1 103 ? -1.781 -0.268 7.158 1.00 84.06 103 LEU A C 1
ATOM 796 O O . LEU A 1 103 ? -2.370 0.242 6.210 1.00 84.06 103 LEU A O 1
ATOM 800 N N . SER A 1 104 ? -1.918 -1.560 7.477 1.00 86.75 104 SER A N 1
ATOM 801 C CA . SER A 1 104 ? -2.775 -2.497 6.741 1.00 86.75 104 SER A CA 1
ATOM 802 C C . SER A 1 104 ? -4.229 -2.029 6.641 1.00 86.75 104 SER A C 1
ATOM 804 O O . SER A 1 104 ? -4.806 -1.982 5.553 1.00 86.75 104 SER A O 1
ATOM 806 N N . GLU A 1 105 ? -4.842 -1.676 7.771 1.00 86.00 105 GLU A N 1
ATOM 807 C CA . GLU A 1 105 ? -6.224 -1.200 7.812 1.00 86.00 105 GLU A CA 1
ATOM 808 C C . GLU A 1 105 ? -6.371 0.154 7.119 1.00 86.00 105 GLU A C 1
ATOM 810 O O . GLU A 1 105 ? -7.346 0.364 6.403 1.00 86.00 105 GLU A O 1
ATOM 815 N N . ALA A 1 106 ? -5.399 1.055 7.268 1.00 87.06 106 ALA A N 1
ATOM 816 C CA . ALA A 1 106 ? -5.423 2.376 6.662 1.00 87.06 106 ALA A CA 1
ATOM 817 C C . ALA A 1 106 ? -5.393 2.253 5.137 1.00 87.06 106 ALA A C 1
ATOM 819 O O . ALA A 1 106 ? -6.247 2.824 4.459 1.00 87.06 106 ALA A O 1
ATOM 820 N N . LEU A 1 107 ? -4.483 1.438 4.601 1.00 91.06 107 LEU A N 1
ATOM 821 C CA . LEU A 1 107 ? -4.402 1.136 3.172 1.00 91.06 107 LEU A CA 1
ATOM 822 C C . LEU A 1 107 ? -5.715 0.534 2.654 1.00 91.06 107 LEU A C 1
ATOM 824 O O . LEU A 1 107 ? -6.295 1.064 1.703 1.00 91.06 107 LEU A O 1
ATOM 828 N N . LYS A 1 108 ? -6.256 -0.485 3.339 1.00 90.81 108 LYS A N 1
ATOM 829 C CA . LYS A 1 108 ? -7.549 -1.105 2.991 1.00 90.81 108 LYS A CA 1
ATOM 830 C C . LYS A 1 108 ? -8.695 -0.096 2.984 1.00 90.81 108 LYS A C 1
ATOM 832 O O . LYS A 1 108 ? -9.488 -0.082 2.044 1.00 90.81 108 LYS A O 1
ATOM 837 N N . MET A 1 109 ? -8.797 0.748 4.011 1.00 88.06 109 MET A N 1
ATOM 838 C CA . MET A 1 109 ? -9.850 1.761 4.126 1.00 88.06 109 MET A CA 1
ATOM 839 C C . MET A 1 109 ? -9.755 2.794 3.002 1.00 88.06 109 MET A C 1
ATOM 841 O O . MET A 1 109 ? -10.771 3.121 2.389 1.00 88.06 109 MET A O 1
ATOM 845 N N . VAL A 1 110 ? -8.551 3.283 2.693 1.00 91.69 110 VAL A N 1
ATOM 846 C CA . VAL A 1 110 ? -8.334 4.274 1.630 1.00 91.69 110 VAL A CA 1
ATOM 847 C C . VAL A 1 110 ? -8.620 3.677 0.252 1.00 91.69 110 VAL A C 1
ATOM 849 O O . VAL A 1 110 ? -9.342 4.291 -0.538 1.00 91.69 110 VAL A O 1
ATOM 852 N N . LYS A 1 111 ? -8.136 2.461 -0.021 1.00 94.25 111 LYS A N 1
ATOM 853 C CA . LYS A 1 111 ? -8.408 1.724 -1.263 1.00 94.25 111 LYS A CA 1
ATOM 854 C C . LYS A 1 111 ? -9.902 1.455 -1.438 1.00 94.25 111 LYS A C 1
ATOM 856 O O . LYS A 1 111 ? -10.469 1.741 -2.493 1.00 94.25 111 LYS A O 1
ATOM 861 N N . HIS A 1 112 ? -10.573 0.993 -0.381 1.00 91.56 112 HIS A N 1
ATOM 862 C CA . HIS A 1 112 ? -12.016 0.762 -0.388 1.00 91.56 112 HIS A CA 1
ATOM 863 C C . HIS A 1 112 ? -12.819 2.051 -0.613 1.00 91.56 112 HIS A C 1
ATOM 865 O O . HIS A 1 112 ? -13.797 2.034 -1.364 1.00 91.56 112 HIS A O 1
ATOM 871 N N . ALA A 1 113 ? -12.409 3.169 -0.005 1.00 91.19 113 ALA A N 1
ATOM 872 C CA . ALA A 1 113 ? -13.039 4.469 -0.215 1.00 91.19 113 ALA A CA 1
ATOM 873 C C . ALA A 1 113 ? -12.894 4.940 -1.670 1.00 91.19 113 ALA A C 1
ATOM 875 O O . ALA A 1 113 ? -13.888 5.331 -2.283 1.00 91.19 113 ALA A O 1
ATOM 876 N N . GLY A 1 114 ? -11.690 4.831 -2.245 1.00 93.88 114 GLY A N 1
ATOM 877 C CA . GLY A 1 114 ? -11.434 5.135 -3.655 1.00 93.88 114 GLY A CA 1
ATOM 878 C C . GLY A 1 114 ? -12.306 4.313 -4.602 1.00 93.88 114 GLY A C 1
ATOM 879 O O . GLY A 1 114 ? -12.985 4.855 -5.474 1.00 93.88 114 GLY A O 1
ATOM 880 N N . TRP A 1 115 ? -12.360 2.999 -4.383 1.00 93.94 115 TRP A N 1
ATOM 881 C CA . TRP A 1 115 ? -13.168 2.095 -5.198 1.00 93.94 115 TRP A CA 1
ATOM 882 C C . TRP A 1 115 ? -14.676 2.342 -5.057 1.00 93.94 115 TRP A C 1
ATOM 884 O O . TRP A 1 115 ? -15.409 2.327 -6.046 1.00 93.94 115 TRP A O 1
ATOM 894 N N . SER A 1 116 ? -15.154 2.606 -3.840 1.00 92.25 116 SER A N 1
ATOM 895 C CA . SER A 1 116 ? -16.570 2.892 -3.583 1.00 92.25 116 SER A CA 1
ATOM 896 C C . SER A 1 116 ? -17.014 4.203 -4.231 1.00 92.25 116 SER A C 1
ATOM 898 O O . SER A 1 116 ? -18.080 4.243 -4.844 1.00 92.25 116 SER A O 1
ATOM 900 N N . ALA A 1 117 ? -16.181 5.247 -4.170 1.00 92.75 117 ALA A N 1
ATOM 901 C CA . ALA A 1 117 ? -16.442 6.515 -4.850 1.00 92.75 117 ALA A CA 1
ATOM 902 C C . ALA A 1 117 ? -16.493 6.344 -6.378 1.00 92.75 117 ALA A C 1
ATOM 904 O O . ALA A 1 117 ? -17.412 6.850 -7.022 1.00 92.75 117 ALA A O 1
ATOM 905 N N . ALA A 1 118 ? -15.571 5.564 -6.953 1.00 92.62 118 ALA A N 1
ATOM 906 C CA . ALA A 1 118 ? -15.576 5.250 -8.380 1.00 92.62 118 ALA A CA 1
ATOM 907 C C . ALA A 1 118 ? -16.857 4.507 -8.810 1.00 92.62 118 ALA A C 1
ATOM 909 O O . ALA A 1 118 ? -17.477 4.868 -9.810 1.00 92.62 118 ALA A O 1
ATOM 910 N N . LYS A 1 119 ? -17.312 3.514 -8.031 1.00 93.75 119 LYS A N 1
ATOM 911 C CA . LYS A 1 119 ? -18.588 2.826 -8.297 1.00 93.75 119 LYS A CA 1
ATOM 912 C C . LYS A 1 119 ? -19.797 3.751 -8.183 1.00 93.75 119 LYS A C 1
ATOM 914 O O . LYS A 1 119 ? -20.715 3.627 -8.990 1.00 93.75 119 LYS A O 1
ATOM 919 N N . GLY A 1 120 ? -19.805 4.657 -7.205 1.00 93.00 120 GLY A N 1
ATOM 920 C CA . GLY A 1 120 ? -20.848 5.677 -7.066 1.00 93.00 120 GLY A CA 1
ATOM 921 C C . GLY A 1 120 ? -20.937 6.557 -8.313 1.00 93.00 120 GLY A C 1
ATOM 922 O O . GLY A 1 120 ? -21.991 6.634 -8.937 1.00 93.00 120 GLY A O 1
ATOM 923 N N . ALA A 1 121 ? -19.802 7.105 -8.756 1.00 93.56 121 ALA A N 1
ATOM 924 C CA . ALA A 1 121 ? -19.711 7.884 -9.992 1.00 93.56 121 ALA A CA 1
ATOM 925 C C . ALA A 1 121 ? -20.163 7.084 -11.231 1.00 93.56 121 ALA A C 1
ATOM 927 O O . ALA A 1 121 ? -20.863 7.605 -12.099 1.00 93.56 121 ALA A O 1
ATOM 928 N N . GLN A 1 122 ? -19.809 5.796 -11.310 1.00 93.06 122 GLN A N 1
ATOM 929 C CA . GLN A 1 122 ? -20.260 4.916 -12.389 1.00 93.06 122 GLN A CA 1
ATOM 930 C C . GLN A 1 122 ? -21.784 4.716 -12.375 1.00 93.06 122 GLN A C 1
ATOM 932 O O . GLN A 1 122 ? -22.408 4.733 -13.436 1.00 93.06 122 GLN A O 1
ATOM 937 N N . ALA A 1 123 ? -22.392 4.540 -11.198 1.00 94.25 123 ALA A N 1
ATOM 938 C CA . ALA A 1 123 ? -23.841 4.396 -11.050 1.00 94.25 123 ALA A CA 1
ATOM 939 C C . ALA A 1 123 ? -24.603 5.671 -11.456 1.00 94.25 123 ALA A C 1
ATOM 941 O O . ALA A 1 123 ? -25.725 5.585 -11.950 1.00 94.25 123 ALA A O 1
ATOM 942 N N . GLU A 1 124 ? -23.968 6.836 -11.327 1.00 96.00 124 GLU A N 1
ATOM 943 C CA . GLU A 1 124 ? -24.462 8.131 -11.814 1.00 96.00 124 GLU A CA 1
ATOM 944 C C . GLU A 1 124 ? -24.190 8.365 -13.315 1.00 96.00 124 GLU A C 1
ATOM 946 O O . GLU A 1 124 ? -24.375 9.470 -13.822 1.00 96.00 124 GLU A O 1
ATOM 951 N N . ALA A 1 125 ? -23.763 7.326 -14.046 1.00 95.38 125 ALA A N 1
ATOM 952 C CA . ALA A 1 125 ? -23.451 7.364 -15.476 1.00 95.38 125 ALA A CA 1
ATOM 953 C C . ALA A 1 125 ? -22.392 8.416 -15.863 1.00 95.38 125 ALA A C 1
ATOM 955 O O . ALA A 1 125 ? -22.387 8.925 -16.988 1.00 95.38 125 ALA A O 1
ATOM 956 N N . MET A 1 126 ? -21.470 8.732 -14.947 1.00 95.94 126 MET A N 1
ATOM 957 C CA . MET A 1 126 ? -20.329 9.593 -15.247 1.00 95.94 126 MET A CA 1
ATOM 958 C C . MET A 1 126 ? -19.399 8.949 -16.284 1.00 95.94 126 MET A C 1
ATOM 960 O O . MET A 1 126 ? -19.311 7.725 -16.409 1.00 95.94 126 MET A O 1
ATOM 964 N N . ASN A 1 127 ? -18.661 9.773 -17.033 1.00 95.56 127 ASN A N 1
ATOM 965 C CA . ASN A 1 127 ? -17.672 9.253 -17.978 1.00 95.56 127 ASN A CA 1
ATOM 966 C C . ASN A 1 127 ? -16.437 8.678 -17.253 1.00 95.56 127 ASN A C 1
ATOM 968 O O . ASN A 1 127 ? -16.191 8.960 -16.081 1.00 95.56 127 ASN A O 1
ATOM 972 N N . LEU A 1 128 ? -15.618 7.896 -17.965 1.00 93.50 128 LEU A N 1
ATOM 973 C CA . LEU A 1 128 ? -14.468 7.194 -17.376 1.00 93.50 128 LEU A CA 1
ATOM 974 C C . LEU A 1 128 ? -13.473 8.127 -16.662 1.00 93.50 128 LEU A C 1
ATOM 976 O O . LEU A 1 128 ? -12.920 7.746 -15.633 1.00 93.50 128 LEU A O 1
ATOM 980 N N . GLN A 1 129 ? -13.249 9.341 -17.173 1.00 94.31 129 GLN A N 1
ATOM 981 C CA . GLN A 1 129 ? -12.349 10.304 -16.528 1.00 94.31 129 GLN A CA 1
ATOM 982 C C . GLN A 1 129 ? -12.938 10.834 -15.218 1.00 94.31 129 GLN A C 1
ATOM 984 O O . GLN A 1 129 ? -12.239 10.901 -14.212 1.00 94.31 129 GLN A O 1
ATOM 989 N N . GLN A 1 130 ? -14.236 11.136 -15.195 1.00 95.19 130 GLN A N 1
ATOM 990 C CA . GLN A 1 130 ? -14.937 11.549 -13.976 1.00 95.19 130 GLN A CA 1
ATOM 991 C C . GLN A 1 130 ? -14.944 10.440 -12.911 1.00 95.19 130 GLN A C 1
ATOM 993 O O . GLN A 1 130 ? -14.704 10.723 -11.740 1.00 95.19 130 GLN A O 1
ATOM 998 N N . ILE A 1 131 ? -15.129 9.177 -13.317 1.00 94.06 131 ILE A N 1
ATOM 999 C CA . ILE A 1 131 ? -15.049 8.012 -12.419 1.00 94.06 131 ILE A CA 1
ATOM 1000 C C . ILE A 1 131 ? -13.661 7.915 -11.768 1.00 94.06 131 ILE A C 1
ATOM 1002 O O . ILE A 1 131 ? -13.561 7.746 -10.551 1.00 94.06 131 ILE A O 1
ATOM 1006 N N . LYS A 1 132 ? -12.585 8.066 -12.558 1.00 94.69 132 LYS A N 1
ATOM 1007 C CA . LYS A 1 132 ? -11.205 8.089 -12.043 1.00 94.69 132 LYS A CA 1
ATOM 1008 C C . LYS A 1 132 ? -11.005 9.232 -11.047 1.00 94.69 132 LYS A C 1
ATOM 1010 O O . LYS A 1 132 ? -10.532 8.986 -9.943 1.00 94.69 132 LYS A O 1
ATOM 1015 N N . ILE A 1 133 ? -11.411 10.455 -11.404 1.00 93.94 133 ILE A N 1
ATOM 1016 C CA . ILE A 1 133 ? -11.278 11.643 -10.543 1.00 93.94 133 ILE A CA 1
ATOM 1017 C C . ILE A 1 133 ? -11.983 11.436 -9.198 1.00 93.94 133 ILE A C 1
ATOM 1019 O O . ILE A 1 133 ? -11.381 11.711 -8.162 1.00 93.94 133 ILE A O 1
ATOM 1023 N N . ALA A 1 134 ? -13.212 10.910 -9.197 1.00 94.88 134 ALA A N 1
ATOM 1024 C CA . ALA A 1 134 ? -13.952 10.629 -7.968 1.00 94.88 134 ALA A CA 1
ATOM 1025 C C . ALA A 1 134 ? -13.203 9.635 -7.061 1.00 94.88 134 ALA A C 1
ATOM 1027 O O . ALA A 1 134 ? -13.060 9.872 -5.859 1.00 94.88 134 ALA A O 1
ATOM 1028 N N . GLY A 1 135 ? -12.662 8.557 -7.641 1.00 93.25 135 GLY A N 1
ATOM 1029 C CA . GLY A 1 135 ? -11.846 7.588 -6.910 1.00 93.25 135 GLY A CA 1
ATOM 1030 C C . GLY A 1 135 ? -10.574 8.206 -6.322 1.00 93.25 135 GLY A C 1
ATOM 1031 O O . GLY A 1 135 ? -10.305 8.047 -5.131 1.00 93.25 135 GLY A O 1
ATOM 1032 N N . VAL A 1 136 ? -9.826 8.974 -7.120 1.00 94.25 136 VAL A N 1
ATOM 1033 C CA . VAL A 1 136 ? -8.598 9.653 -6.671 1.00 94.25 136 VAL A CA 1
ATOM 1034 C C . VAL A 1 136 ? -8.884 10.658 -5.555 1.00 94.25 136 VAL A C 1
ATOM 1036 O O . VAL A 1 136 ? -8.173 10.674 -4.552 1.00 94.25 136 VAL A O 1
ATOM 1039 N N . GLN A 1 137 ? -9.937 11.470 -5.675 1.00 93.00 137 GLN A N 1
ATOM 1040 C CA . GLN A 1 137 ? -10.311 12.433 -4.636 1.00 93.00 137 GLN A CA 1
ATOM 1041 C C . GLN A 1 137 ? -10.601 11.740 -3.299 1.00 93.00 137 GLN A C 1
ATOM 1043 O O . GLN A 1 137 ? -10.111 12.187 -2.260 1.00 93.00 137 GLN A O 1
ATOM 1048 N N . ALA A 1 138 ? -11.324 10.617 -3.322 1.00 92.38 138 ALA A N 1
ATOM 1049 C CA . ALA A 1 138 ? -11.594 9.835 -2.121 1.00 92.38 138 ALA A CA 1
ATOM 1050 C C . ALA A 1 138 ? -10.314 9.233 -1.514 1.00 92.38 138 ALA A C 1
ATOM 1052 O O . ALA A 1 138 ? -10.159 9.267 -0.289 1.00 92.38 138 ALA A O 1
ATOM 1053 N N . VAL A 1 139 ? -9.376 8.748 -2.340 1.00 92.06 139 VAL A N 1
ATOM 1054 C CA . VAL A 1 139 ? -8.061 8.270 -1.875 1.00 92.06 139 VAL A CA 1
ATOM 1055 C C . VAL A 1 139 ? -7.283 9.391 -1.189 1.00 92.06 139 VAL A C 1
ATOM 1057 O O . VAL A 1 139 ? -6.802 9.208 -0.074 1.00 92.06 139 VAL A O 1
ATOM 1060 N N . GLN A 1 140 ? -7.192 10.570 -1.806 1.00 88.75 140 GLN A N 1
ATOM 1061 C CA . GLN A 1 140 ? -6.424 11.688 -1.252 1.00 88.75 140 GLN A CA 1
ATOM 1062 C C . GLN A 1 140 ? -7.007 12.183 0.077 1.00 88.75 140 GLN A C 1
ATOM 1064 O O . GLN A 1 140 ? -6.271 12.359 1.049 1.00 88.75 140 GLN A O 1
ATOM 1069 N N . GLN A 1 141 ? -8.330 12.346 0.155 1.00 85.50 141 GLN A N 1
ATOM 1070 C CA . GLN A 1 141 ? -9.005 12.796 1.375 1.00 85.50 141 GLN A CA 1
ATOM 1071 C C . GLN A 1 141 ? -8.837 11.794 2.527 1.00 85.50 141 GLN A C 1
ATOM 1073 O O . GLN A 1 141 ? -8.458 12.179 3.636 1.00 85.50 141 GLN A O 1
ATOM 1078 N N . ASN A 1 142 ? -9.075 10.503 2.272 1.00 84.81 142 ASN A N 1
ATOM 1079 C CA . ASN A 1 142 ? -8.974 9.479 3.313 1.00 84.81 142 ASN A CA 1
ATOM 1080 C C . ASN A 1 142 ? -7.519 9.163 3.675 1.00 84.81 142 ASN A C 1
ATOM 1082 O O . ASN A 1 142 ? -7.226 8.962 4.848 1.00 84.81 142 ASN A O 1
ATOM 1086 N N . GLY A 1 143 ? -6.596 9.185 2.711 1.00 82.62 143 GLY A N 1
ATOM 1087 C CA . GLY A 1 143 ? -5.171 8.967 2.955 1.00 82.62 143 GLY A CA 1
ATOM 1088 C C . GLY A 1 143 ? -4.554 10.046 3.841 1.00 82.62 143 GLY A C 1
ATOM 1089 O O . GLY A 1 143 ? -3.791 9.733 4.751 1.00 82.62 143 GLY A O 1
ATOM 1090 N N . VAL A 1 144 ? -4.937 11.315 3.650 1.00 73.25 144 VAL A N 1
ATOM 1091 C CA . VAL A 1 144 ? -4.535 12.398 4.564 1.00 73.25 144 VAL A CA 1
ATOM 1092 C C . VAL A 1 144 ? -5.098 12.156 5.964 1.00 73.25 144 VAL A C 1
ATOM 1094 O O . VAL A 1 144 ? -4.337 12.194 6.931 1.00 73.25 144 VAL A O 1
ATOM 1097 N N . LYS A 1 145 ? -6.399 11.853 6.067 1.00 77.81 145 LYS A N 1
ATOM 1098 C CA . LYS A 1 145 ? -7.077 11.587 7.345 1.00 77.81 145 LYS A CA 1
ATOM 1099 C C . LYS A 1 145 ? -6.458 10.412 8.113 1.00 77.81 145 LYS A C 1
ATOM 1101 O O . LYS A 1 145 ? -6.389 10.467 9.335 1.00 77.81 145 LYS A O 1
ATOM 1106 N N . LEU A 1 146 ? -6.018 9.373 7.405 1.00 81.12 146 LEU A N 1
ATOM 1107 C CA . LEU A 1 146 ? -5.489 8.130 7.974 1.00 81.12 146 LEU A CA 1
ATOM 1108 C C . LEU A 1 146 ? -3.959 8.097 8.081 1.00 81.12 146 LEU A C 1
ATOM 1110 O O . LEU A 1 146 ? -3.399 7.061 8.411 1.00 81.12 146 LEU A O 1
ATOM 1114 N N . GLY A 1 147 ? -3.268 9.211 7.822 1.00 76.44 147 GLY A N 1
ATOM 1115 C CA . GLY A 1 147 ? -1.824 9.285 8.060 1.00 76.44 147 GLY A CA 1
ATOM 1116 C C . GLY A 1 147 ? -0.928 8.740 6.941 1.00 76.44 147 GLY A C 1
ATOM 1117 O O . GLY A 1 147 ? 0.283 8.839 7.080 1.00 76.44 147 GLY A O 1
ATOM 1118 N N . LEU A 1 148 ? -1.468 8.251 5.816 1.00 80.69 148 LEU A N 1
ATOM 1119 C CA . LEU A 1 148 ? -0.669 7.622 4.749 1.00 80.69 148 LEU A CA 1
ATOM 1120 C C . LEU A 1 148 ? 0.361 8.576 4.131 1.00 80.69 148 LEU A C 1
ATOM 1122 O O . LEU A 1 148 ? 0.027 9.731 3.841 1.00 80.69 148 LEU A O 1
ATOM 1126 N N . SER A 1 149 ? 1.577 8.091 3.870 1.00 80.50 149 SER A N 1
ATOM 1127 C CA . SER A 1 149 ? 2.648 8.849 3.210 1.00 80.50 149 SER A CA 1
ATOM 1128 C C . SER A 1 149 ? 2.258 9.277 1.784 1.00 80.50 149 SER A C 1
ATOM 1130 O O . SER A 1 149 ? 1.260 8.827 1.213 1.00 80.50 149 SER A O 1
ATOM 1132 N N . ASN A 1 150 ? 3.023 10.192 1.180 1.00 81.19 150 ASN A N 1
ATOM 1133 C CA . ASN A 1 150 ? 2.776 10.588 -0.212 1.00 81.19 150 ASN A CA 1
ATOM 1134 C C . ASN A 1 150 ? 2.991 9.418 -1.179 1.00 81.19 150 ASN A C 1
ATOM 1136 O O . ASN A 1 150 ? 2.172 9.239 -2.079 1.00 81.19 150 ASN A O 1
ATOM 1140 N N . THR A 1 151 ? 4.018 8.599 -0.937 1.00 83.19 151 THR A N 1
ATOM 1141 C CA . THR A 1 151 ? 4.295 7.357 -1.668 1.00 83.19 151 THR A CA 1
ATOM 1142 C C . THR A 1 151 ? 3.087 6.425 -1.616 1.00 83.19 151 THR A C 1
ATOM 1144 O O . THR A 1 151 ? 2.540 6.063 -2.652 1.00 83.19 151 THR A O 1
ATOM 1147 N N . GLN A 1 152 ? 2.565 6.155 -0.420 1.00 87.94 152 GLN A N 1
ATOM 1148 C CA . GLN A 1 152 ? 1.417 5.264 -0.223 1.00 87.94 152 GLN A CA 1
ATOM 1149 C C . GLN A 1 152 ? 0.141 5.784 -0.871 1.00 87.94 152 GLN A C 1
ATOM 1151 O O . GLN A 1 152 ? -0.580 5.040 -1.532 1.00 87.94 152 GLN A O 1
ATOM 1156 N N . LYS A 1 153 ? -0.148 7.082 -0.727 1.00 88.75 153 LYS A N 1
ATOM 1157 C CA . LYS A 1 153 ? -1.292 7.693 -1.415 1.00 88.75 153 LYS A CA 1
ATOM 1158 C C . LYS A 1 153 ? -1.149 7.580 -2.929 1.00 88.75 153 LYS A C 1
ATOM 1160 O O . LYS A 1 153 ? -2.157 7.356 -3.597 1.00 88.75 153 LYS A O 1
ATOM 1165 N N . ALA A 1 154 ? 0.058 7.742 -3.471 1.00 87.81 154 ALA A N 1
ATOM 1166 C CA . ALA A 1 154 ? 0.316 7.589 -4.898 1.00 87.81 154 ALA A CA 1
ATOM 1167 C C . ALA A 1 154 ? 0.099 6.137 -5.350 1.00 87.81 154 ALA A C 1
ATOM 1169 O O . ALA A 1 154 ? -0.610 5.924 -6.328 1.00 87.81 154 ALA A O 1
ATOM 1170 N N . GLN A 1 155 ? 0.595 5.151 -4.598 1.00 90.81 155 GLN A N 1
ATOM 1171 C CA . GLN A 1 155 ? 0.369 3.731 -4.885 1.00 90.81 155 GLN A CA 1
ATOM 1172 C C . GLN A 1 155 ? -1.116 3.364 -4.860 1.00 90.81 155 GLN A C 1
ATOM 1174 O O . GLN A 1 155 ? -1.638 2.817 -5.827 1.00 90.81 155 GLN A O 1
ATOM 1179 N N . VAL A 1 156 ? -1.844 3.744 -3.803 1.00 93.81 156 VAL A N 1
ATOM 1180 C CA . VAL A 1 156 ? -3.288 3.472 -3.707 1.00 93.81 156 VAL A CA 1
ATOM 1181 C C . VAL A 1 156 ? -4.064 4.213 -4.803 1.00 93.81 156 VAL A C 1
ATOM 1183 O O . VAL A 1 156 ? -5.027 3.677 -5.350 1.00 93.81 156 VAL A O 1
ATOM 1186 N N . THR A 1 157 ? -3.639 5.425 -5.176 1.00 94.06 157 THR A N 1
ATOM 1187 C CA . THR A 1 157 ? -4.229 6.175 -6.298 1.00 94.06 157 THR A CA 1
ATOM 1188 C C . THR A 1 157 ? -4.038 5.425 -7.616 1.00 94.06 157 THR A C 1
ATOM 1190 O O . THR A 1 157 ? -5.017 5.201 -8.332 1.00 94.06 157 THR A O 1
ATOM 1193 N N . ALA A 1 158 ? -2.806 5.010 -7.922 1.00 93.56 158 ALA A N 1
ATOM 1194 C CA . ALA A 1 158 ? -2.476 4.245 -9.119 1.00 93.56 158 ALA A CA 1
ATOM 1195 C C . ALA A 1 158 ? -3.234 2.913 -9.160 1.00 93.56 158 ALA A C 1
ATOM 1197 O O . ALA A 1 158 ? -3.834 2.592 -10.183 1.00 93.56 158 ALA A O 1
ATOM 1198 N N . GLY A 1 159 ? -3.296 2.196 -8.035 1.00 93.81 159 GLY A N 1
ATOM 1199 C CA . GLY A 1 159 ? -4.073 0.970 -7.880 1.00 93.81 159 GLY A CA 1
ATOM 1200 C C . GLY A 1 159 ? -5.558 1.184 -8.173 1.00 93.81 159 GLY A C 1
ATOM 1201 O O . GLY A 1 159 ? -6.119 0.484 -9.009 1.00 93.81 159 GLY A O 1
ATOM 1202 N N . VAL A 1 160 ? -6.197 2.205 -7.589 1.00 95.69 160 VAL A N 1
ATOM 1203 C CA . VAL A 1 160 ? -7.616 2.518 -7.856 1.00 95.69 160 VAL A CA 1
ATOM 1204 C C . VAL A 1 160 ? -7.849 2.880 -9.328 1.00 95.69 160 VAL A C 1
ATOM 1206 O O . VAL A 1 160 ? -8.778 2.359 -9.948 1.00 95.69 160 VAL A O 1
ATOM 1209 N N . VAL A 1 161 ? -7.005 3.730 -9.922 1.00 95.88 161 VAL A N 1
ATOM 1210 C CA . VAL A 1 161 ? -7.099 4.094 -11.350 1.00 95.88 161 VAL A CA 1
ATOM 1211 C C . VAL A 1 161 ? -6.892 2.874 -12.254 1.00 95.88 161 VAL A C 1
ATOM 1213 O O . VAL A 1 161 ? -7.604 2.716 -13.253 1.00 95.88 161 VAL A O 1
ATOM 1216 N N . GLY A 1 162 ? -5.948 2.007 -11.891 1.00 93.94 162 GLY A N 1
ATOM 1217 C CA . GLY A 1 162 ? -5.655 0.752 -12.566 1.00 93.94 162 GLY A CA 1
ATOM 1218 C C . GLY A 1 162 ? -6.828 -0.223 -12.498 1.00 93.94 162 GLY A C 1
ATOM 1219 O O . GLY A 1 162 ? -7.277 -0.705 -13.534 1.00 93.94 162 GLY A O 1
ATOM 1220 N N . MET A 1 163 ? -7.401 -0.438 -11.310 1.00 94.62 163 MET A N 1
ATOM 1221 C CA . MET A 1 163 ? -8.562 -1.310 -11.090 1.00 94.62 163 MET A CA 1
ATOM 1222 C C . MET A 1 163 ? -9.784 -0.867 -11.899 1.00 94.62 163 MET A C 1
ATOM 1224 O O . MET A 1 163 ? -10.466 -1.707 -12.481 1.00 94.62 163 MET A O 1
ATOM 1228 N N . ILE A 1 164 ? -10.061 0.441 -11.985 1.00 94.94 164 ILE A N 1
ATOM 1229 C CA . ILE A 1 164 ? -11.162 0.970 -12.811 1.00 94.94 164 ILE A CA 1
ATOM 1230 C C . ILE A 1 164 ? -10.970 0.567 -14.281 1.00 94.94 164 ILE A C 1
ATOM 1232 O O . ILE A 1 164 ? -11.911 0.101 -14.929 1.00 94.94 164 ILE A O 1
ATOM 1236 N N . ALA A 1 165 ? -9.753 0.720 -14.810 1.00 95.31 165 ALA A N 1
ATOM 1237 C CA . ALA A 1 165 ? -9.438 0.349 -16.187 1.00 95.31 165 ALA A CA 1
ATOM 1238 C C . ALA A 1 165 ? -9.451 -1.171 -16.403 1.00 95.31 165 ALA A C 1
ATOM 1240 O O . ALA A 1 165 ? -10.005 -1.635 -17.399 1.00 95.31 165 ALA A O 1
ATOM 1241 N N . ALA A 1 166 ? -8.921 -1.941 -15.453 1.00 93.44 166 ALA A N 1
ATOM 1242 C CA . ALA A 1 166 ? -8.915 -3.397 -15.490 1.00 93.44 166 ALA A CA 1
ATOM 1243 C C . ALA A 1 166 ? -10.340 -3.970 -15.481 1.00 93.44 166 ALA A C 1
ATOM 1245 O O . ALA A 1 166 ? -10.667 -4.811 -16.313 1.00 93.44 166 ALA A O 1
ATOM 1246 N N . VAL A 1 167 ? -11.230 -3.459 -14.620 1.00 93.38 167 VAL A N 1
ATOM 1247 C CA . VAL A 1 167 ? -12.647 -3.865 -14.582 1.00 93.38 167 VAL A CA 1
ATOM 1248 C C . VAL A 1 167 ? -13.366 -3.503 -15.876 1.00 93.38 167 VAL A C 1
ATOM 1250 O O . VAL A 1 167 ? -14.155 -4.303 -16.380 1.00 93.38 167 VAL A O 1
ATOM 1253 N N . LYS A 1 168 ? -13.071 -2.336 -16.460 1.00 94.31 168 LYS A N 1
ATOM 1254 C CA . LYS A 1 168 ? -13.589 -1.998 -17.787 1.00 94.31 168 LYS A CA 1
ATOM 1255 C C . LYS A 1 168 ? -13.107 -2.998 -18.845 1.00 94.31 168 LYS A C 1
ATOM 1257 O O . LYS A 1 168 ? -13.931 -3.526 -19.586 1.00 94.31 168 LYS A O 1
ATOM 1262 N N . ALA A 1 169 ? -11.807 -3.282 -18.896 1.00 93.50 169 ALA A N 1
ATOM 1263 C CA . ALA A 1 169 ? -11.234 -4.230 -19.847 1.00 93.50 169 ALA A CA 1
ATOM 1264 C C . ALA A 1 169 ? -11.809 -5.646 -19.662 1.00 93.50 169 ALA A C 1
ATOM 1266 O O . ALA A 1 169 ? -12.089 -6.323 -20.651 1.00 93.50 169 ALA A O 1
ATOM 1267 N N . ALA A 1 170 ? -12.047 -6.073 -18.420 1.00 93.31 170 ALA A N 1
ATOM 1268 C CA . ALA A 1 170 ? -12.717 -7.330 -18.104 1.00 93.31 170 ALA A CA 1
ATOM 1269 C C . ALA A 1 170 ? -14.163 -7.357 -18.626 1.00 93.31 170 ALA A C 1
ATOM 1271 O O . ALA A 1 170 ? -14.581 -8.346 -19.223 1.00 93.31 170 ALA A O 1
ATOM 1272 N N . GLY A 1 171 ? -14.912 -6.259 -18.462 1.00 92.50 171 GLY A N 1
ATOM 1273 C CA . GLY A 1 171 ? -16.253 -6.100 -19.037 1.00 92.50 171 GLY A CA 1
ATOM 1274 C C . GLY A 1 171 ? -16.268 -6.167 -20.569 1.00 92.50 171 GLY A C 1
ATOM 1275 O O . GLY A 1 171 ? -17.233 -6.658 -21.150 1.00 92.50 171 GLY A O 1
ATOM 1276 N N . ASP A 1 172 ? -15.169 -5.757 -21.205 1.00 93.94 172 ASP A N 1
ATOM 1277 C CA . ASP A 1 172 ? -14.942 -5.871 -22.649 1.00 93.94 172 ASP A CA 1
ATOM 1278 C C . ASP A 1 172 ? -14.446 -7.286 -23.069 1.00 93.94 172 ASP A C 1
ATOM 1280 O O . ASP A 1 172 ? -14.158 -7.522 -24.241 1.00 93.94 172 ASP A O 1
ATOM 1284 N N . GLY A 1 173 ? -14.358 -8.247 -22.135 1.00 94.69 173 GLY A N 1
ATOM 1285 C CA . GLY A 1 173 ? -14.013 -9.653 -22.394 1.00 94.69 173 GLY A CA 1
ATOM 1286 C C . GLY A 1 173 ? -12.513 -9.967 -22.453 1.00 94.69 173 GLY A C 1
ATOM 1287 O O . GLY A 1 173 ? -12.131 -11.044 -22.912 1.00 94.69 173 GLY A O 1
ATOM 1288 N N . ASN A 1 174 ? -11.650 -9.050 -22.012 1.00 93.62 174 ASN A N 1
ATOM 1289 C CA . ASN A 1 174 ? -10.202 -9.258 -22.032 1.00 93.62 174 ASN A CA 1
ATOM 1290 C C . ASN A 1 174 ? -9.737 -10.282 -20.983 1.00 93.62 174 ASN A C 1
ATOM 1292 O O . ASN A 1 174 ? -10.322 -10.386 -19.907 1.00 93.62 174 ASN A O 1
ATOM 1296 N N . SER A 1 175 ? -8.637 -10.991 -21.257 1.00 92.31 175 SER A N 1
ATOM 1297 C CA . SER A 1 175 ? -7.950 -11.837 -20.267 1.00 92.31 175 SER A CA 1
ATOM 1298 C C . SER A 1 175 ? -7.165 -11.000 -19.240 1.00 92.31 175 SER A C 1
ATOM 1300 O O . SER A 1 175 ? -7.121 -9.774 -19.332 1.00 92.31 175 SER A O 1
ATOM 1302 N N . VAL A 1 176 ? -6.533 -11.645 -18.252 1.00 88.75 176 VAL A N 1
ATOM 1303 C CA . VAL A 1 176 ? -5.799 -10.953 -17.171 1.00 88.75 176 VAL A CA 1
ATOM 1304 C C . VAL A 1 176 ? -4.650 -10.090 -17.708 1.00 88.75 176 VAL A C 1
ATOM 1306 O O . VAL A 1 176 ? -4.507 -8.943 -17.299 1.00 88.75 176 VAL A O 1
ATOM 1309 N N . THR A 1 177 ? -3.866 -10.581 -18.674 1.00 89.81 177 THR A N 1
ATOM 1310 C CA . THR A 1 177 ? -2.712 -9.828 -19.200 1.00 89.81 177 THR A CA 1
ATOM 1311 C C . THR A 1 177 ? -3.114 -8.496 -19.857 1.00 89.81 177 THR A C 1
ATOM 1313 O O . THR A 1 177 ? -2.558 -7.468 -19.472 1.00 89.81 177 THR A O 1
ATOM 1316 N N . PRO A 1 178 ? -4.105 -8.426 -20.772 1.00 92.50 178 PRO A N 1
ATOM 1317 C CA . PRO A 1 178 ? -4.580 -7.135 -21.268 1.00 92.50 178 PRO A CA 1
ATOM 1318 C C . PRO A 1 178 ? -5.272 -6.269 -20.204 1.00 92.50 178 PRO A C 1
ATOM 1320 O O . PRO A 1 178 ? -5.240 -5.047 -20.326 1.00 92.50 178 PRO A O 1
ATOM 1323 N N . GLN A 1 179 ? -5.877 -6.855 -19.160 1.00 91.69 179 GLN A N 1
ATOM 1324 C CA . GLN A 1 179 ? -6.419 -6.080 -18.034 1.00 91.69 179 GLN A CA 1
ATOM 1325 C C . GLN A 1 179 ? -5.304 -5.366 -17.253 1.00 91.69 179 GLN A C 1
ATOM 1327 O O . GLN A 1 179 ? -5.448 -4.183 -16.945 1.00 91.69 179 GLN A O 1
ATOM 1332 N N . LEU A 1 180 ? -4.182 -6.045 -16.989 1.00 90.56 180 LEU A N 1
ATOM 1333 C CA . LEU A 1 180 ? -2.998 -5.453 -16.354 1.00 90.56 180 LEU A CA 1
ATOM 1334 C C . LEU A 1 180 ? -2.373 -4.361 -17.227 1.00 90.56 180 LEU A C 1
ATOM 1336 O O . LEU A 1 180 ? -2.125 -3.260 -16.746 1.00 90.56 180 LEU A O 1
ATOM 1340 N N . ALA A 1 181 ? -2.218 -4.611 -18.530 1.00 91.12 181 ALA A N 1
ATOM 1341 C CA . ALA A 1 181 ? -1.725 -3.593 -19.460 1.00 91.12 181 ALA A CA 1
ATOM 1342 C C . ALA A 1 181 ? -2.636 -2.350 -19.495 1.00 91.12 181 ALA A C 1
ATOM 1344 O O . ALA A 1 181 ? -2.153 -1.216 -19.494 1.00 91.12 181 ALA A O 1
ATOM 1345 N N . ALA A 1 182 ? -3.961 -2.548 -19.477 1.00 92.88 182 ALA A N 1
ATOM 1346 C CA . ALA A 1 182 ? -4.927 -1.456 -19.392 1.00 92.88 182 ALA A CA 1
ATOM 1347 C C . ALA A 1 182 ? -4.821 -0.688 -18.065 1.00 92.88 182 ALA A C 1
ATOM 1349 O O . ALA A 1 182 ? -4.957 0.538 -18.063 1.00 92.88 182 ALA A O 1
ATOM 1350 N N . ALA A 1 183 ? -4.557 -1.380 -16.952 1.00 92.88 183 ALA A N 1
ATOM 1351 C CA . ALA A 1 183 ? -4.328 -0.755 -15.654 1.00 92.88 183 ALA A CA 1
ATOM 1352 C C . ALA A 1 183 ? -3.090 0.154 -15.669 1.00 92.88 183 ALA A C 1
ATOM 1354 O O . ALA A 1 183 ? -3.205 1.338 -15.341 1.00 92.88 183 ALA A O 1
ATOM 1355 N N . SER A 1 184 ? -1.944 -0.369 -16.116 1.00 90.31 184 SER A N 1
ATOM 1356 C CA . SER A 1 184 ? -0.678 0.369 -16.212 1.00 90.31 184 SER A CA 1
ATOM 1357 C C . SER A 1 184 ? -0.791 1.601 -17.100 1.00 90.31 184 SER A C 1
ATOM 1359 O O . SER A 1 184 ? -0.456 2.707 -16.672 1.00 90.31 184 SER A O 1
ATOM 1361 N N . LEU A 1 185 ? -1.328 1.435 -18.314 1.00 92.69 185 LEU A N 1
ATOM 1362 C CA . LEU A 1 185 ? -1.493 2.538 -19.258 1.00 92.69 185 LEU A CA 1
ATOM 1363 C C . LEU A 1 185 ? -2.412 3.625 -18.689 1.00 92.69 185 LEU A C 1
ATOM 1365 O O . LEU A 1 185 ? -2.091 4.808 -18.751 1.00 92.69 185 LEU A O 1
ATOM 1369 N N . SER A 1 186 ? -3.529 3.226 -18.078 1.00 93.50 186 SER A N 1
ATOM 1370 C CA . SER A 1 186 ? -4.496 4.150 -17.482 1.00 93.50 186 SER A CA 1
ATOM 1371 C C . SER A 1 186 ? -3.889 5.008 -16.367 1.00 93.50 186 SER A C 1
ATOM 1373 O O . SER A 1 186 ? -4.209 6.196 -16.277 1.00 93.50 186 SER A O 1
ATOM 1375 N N . ALA A 1 187 ? -3.029 4.429 -15.524 1.00 90.12 187 ALA A N 1
ATOM 1376 C CA . ALA A 1 187 ? -2.352 5.159 -14.457 1.00 90.12 187 ALA A CA 1
ATOM 1377 C C . ALA A 1 187 ? -1.261 6.098 -14.994 1.00 90.12 187 ALA A C 1
ATOM 1379 O O . ALA A 1 187 ? -1.205 7.256 -14.576 1.00 90.12 187 ALA A O 1
ATOM 1380 N N . ALA A 1 188 ? -0.464 5.654 -15.973 1.00 89.31 188 ALA A N 1
ATOM 1381 C CA . ALA A 1 188 ? 0.506 6.516 -16.651 1.00 89.31 188 ALA A CA 1
ATOM 1382 C C . ALA A 1 188 ? -0.166 7.711 -17.345 1.00 89.31 188 ALA A C 1
ATOM 1384 O O . ALA A 1 188 ? 0.274 8.847 -17.179 1.00 89.31 188 ALA A O 1
ATOM 1385 N N . GLU A 1 189 ? -1.261 7.485 -18.075 1.00 91.50 189 GLU A N 1
ATOM 1386 C CA . GLU A 1 189 ? -2.022 8.550 -18.742 1.00 91.50 189 GLU A CA 1
ATOM 1387 C C . GLU A 1 189 ? -2.622 9.546 -17.746 1.00 91.50 189 GLU A C 1
ATOM 1389 O O . GLU A 1 189 ? -2.606 10.752 -17.990 1.00 91.50 189 GLU A O 1
ATOM 1394 N N . PHE A 1 190 ? -3.130 9.059 -16.610 1.00 89.62 190 PHE A N 1
ATOM 1395 C CA . PHE A 1 190 ? -3.651 9.925 -15.554 1.00 89.62 190 PHE A CA 1
ATOM 1396 C C . PHE A 1 190 ? -2.549 10.821 -14.969 1.00 89.62 190 PHE A C 1
ATOM 1398 O O . PHE A 1 190 ? -2.767 12.008 -14.730 1.00 89.62 190 PHE A O 1
ATOM 1405 N N . ALA A 1 191 ? -1.343 10.274 -14.810 1.00 86.81 191 ALA A N 1
ATOM 1406 C CA . ALA A 1 191 ? -0.166 11.004 -14.360 1.00 86.81 191 ALA A CA 1
ATOM 1407 C C . ALA A 1 191 ? 0.408 11.957 -15.425 1.00 86.81 191 ALA A C 1
ATOM 1409 O O . ALA A 1 191 ? 1.046 12.953 -15.094 1.00 86.81 191 ALA A O 1
ATOM 1410 N N . ALA A 1 192 ? 0.180 11.699 -16.713 1.00 86.06 192 ALA A N 1
ATOM 1411 C CA . ALA A 1 192 ? 0.783 12.471 -17.798 1.00 86.06 192 ALA A CA 1
ATOM 1412 C C . ALA A 1 192 ? 0.328 13.936 -17.855 1.00 86.06 192 ALA A C 1
ATOM 1414 O O . ALA A 1 192 ? 1.007 14.758 -18.466 1.00 86.06 192 ALA A O 1
ATOM 1415 N N . VAL A 1 193 ? -0.785 14.282 -17.200 1.00 79.38 193 VAL A N 1
ATOM 1416 C CA . VAL A 1 193 ? -1.394 15.615 -17.297 1.00 79.38 193 VAL A CA 1
ATOM 1417 C C . VAL A 1 193 ? -0.464 16.732 -16.804 1.00 79.38 193 VAL A C 1
ATOM 1419 O O . VAL A 1 193 ? -0.607 17.843 -17.294 1.00 79.38 193 VAL A O 1
ATOM 1422 N N . ASN A 1 194 ? 0.516 16.467 -15.926 1.00 72.56 194 ASN A N 1
ATOM 1423 C CA . ASN A 1 194 ? 1.478 17.481 -15.450 1.00 72.56 194 ASN A CA 1
ATOM 1424 C C . ASN A 1 194 ? 2.828 16.913 -14.961 1.00 72.56 194 ASN A C 1
ATOM 1426 O O . ASN A 1 194 ? 3.563 17.602 -14.252 1.00 72.56 194 ASN A O 1
ATOM 1430 N N . HIS A 1 195 ? 3.166 15.664 -15.286 1.00 85.94 195 HIS A N 1
ATOM 1431 C CA . HIS A 1 195 ? 4.326 15.000 -14.686 1.00 85.94 195 HIS A CA 1
ATOM 1432 C C . HIS A 1 195 ? 5.318 14.442 -15.710 1.00 85.94 195 HIS A C 1
ATOM 1434 O O . HIS A 1 195 ? 4.996 14.181 -16.870 1.00 85.94 195 HIS A O 1
ATOM 1440 N N . THR A 1 196 ? 6.556 14.260 -15.250 1.00 88.75 196 THR A N 1
ATOM 1441 C CA . THR A 1 196 ? 7.685 13.768 -16.045 1.00 88.75 196 THR A CA 1
ATOM 1442 C C . THR A 1 196 ? 7.490 12.303 -16.464 1.00 88.75 196 THR A C 1
ATOM 1444 O O . THR A 1 196 ? 6.750 11.557 -15.824 1.00 88.75 196 THR A O 1
ATOM 1447 N N . LEU A 1 197 ? 8.181 11.862 -17.524 1.00 88.50 197 LEU A N 1
ATOM 1448 C CA . LEU A 1 197 ? 8.149 10.458 -17.967 1.00 88.50 197 LEU A CA 1
ATOM 1449 C C . LEU A 1 197 ? 8.532 9.450 -16.860 1.00 88.50 197 LEU A C 1
ATOM 1451 O O . LEU A 1 197 ? 7.820 8.456 -16.730 1.00 88.50 197 LEU A O 1
ATOM 1455 N N . PRO A 1 198 ? 9.568 9.688 -16.023 1.00 89.12 198 PRO A N 1
ATOM 1456 C CA . PRO A 1 198 ? 9.870 8.807 -14.892 1.00 89.12 198 PRO A CA 1
ATOM 1457 C C . PRO A 1 198 ? 8.693 8.647 -13.923 1.00 89.12 198 PRO A C 1
ATOM 1459 O O . PRO A 1 198 ? 8.403 7.539 -13.483 1.00 89.12 198 PRO A O 1
ATOM 1462 N N . TYR A 1 199 ? 7.965 9.731 -13.637 1.00 88.44 199 TYR A N 1
ATOM 1463 C CA . TYR A 1 199 ? 6.793 9.669 -12.764 1.00 88.44 199 TYR A CA 1
ATOM 1464 C C . TYR A 1 199 ? 5.642 8.883 -13.405 1.00 88.44 199 TYR A C 1
ATOM 1466 O O . TYR A 1 199 ? 4.978 8.101 -12.733 1.00 88.44 199 TYR A O 1
ATOM 1474 N N . GLN A 1 200 ? 5.418 9.035 -14.713 1.00 89.12 200 GLN A N 1
ATOM 1475 C CA . GLN A 1 200 ? 4.415 8.240 -15.431 1.00 89.12 200 GLN A CA 1
ATOM 1476 C C . GLN A 1 200 ? 4.751 6.743 -15.400 1.00 89.12 200 GLN A C 1
ATOM 1478 O O . GLN A 1 200 ? 3.865 5.930 -15.141 1.00 89.12 200 GLN A O 1
ATOM 1483 N N . ALA A 1 201 ? 6.025 6.386 -15.607 1.00 90.00 201 ALA A N 1
ATOM 1484 C CA . ALA A 1 201 ? 6.500 5.009 -15.490 1.00 90.00 201 ALA A CA 1
ATOM 1485 C C . ALA A 1 201 ? 6.285 4.468 -14.068 1.00 90.00 201 ALA A C 1
ATOM 1487 O O . ALA A 1 201 ? 5.693 3.406 -13.905 1.00 90.00 201 ALA A O 1
ATOM 1488 N N . GLN A 1 202 ? 6.634 5.245 -13.037 1.00 92.44 202 GLN A N 1
ATOM 1489 C CA . GLN A 1 202 ? 6.370 4.888 -11.641 1.00 92.44 202 GLN A CA 1
ATOM 1490 C C . GLN A 1 202 ? 4.879 4.608 -11.379 1.00 92.44 202 GLN A C 1
ATOM 1492 O O . GLN A 1 202 ? 4.543 3.597 -10.770 1.00 92.44 202 GLN A O 1
ATOM 1497 N N . GLN A 1 203 ? 3.967 5.456 -11.869 1.00 92.44 203 GLN A N 1
ATOM 1498 C CA . GLN A 1 203 ? 2.523 5.245 -11.688 1.00 92.44 203 GLN A CA 1
ATOM 1499 C C . GLN A 1 203 ? 2.006 4.001 -12.431 1.00 92.44 203 GLN A C 1
ATOM 1501 O O . GLN A 1 203 ? 1.120 3.315 -11.922 1.00 92.44 203 GLN A O 1
ATOM 1506 N N . ALA A 1 204 ? 2.557 3.672 -13.602 1.00 91.12 204 ALA A N 1
ATOM 1507 C CA . ALA A 1 204 ? 2.221 2.430 -14.300 1.00 91.12 204 ALA A CA 1
ATOM 1508 C C . ALA A 1 204 ? 2.670 1.180 -13.539 1.00 91.12 204 ALA A C 1
ATOM 1510 O O . ALA A 1 204 ? 1.905 0.215 -13.469 1.00 91.12 204 ALA A O 1
ATOM 1511 N N . MET A 1 205 ? 3.878 1.210 -12.969 1.00 94.31 205 MET A N 1
ATOM 1512 C CA . MET A 1 205 ? 4.401 0.124 -12.139 1.00 94.31 205 MET A CA 1
ATOM 1513 C C . MET A 1 205 ? 3.541 -0.068 -10.885 1.00 94.31 205 MET A C 1
ATOM 1515 O O . MET A 1 205 ? 3.130 -1.191 -10.605 1.00 94.31 205 MET A O 1
ATOM 1519 N N . TYR A 1 206 ? 3.173 1.024 -10.198 1.00 94.44 206 TYR A N 1
ATOM 1520 C CA . TYR A 1 206 ? 2.267 0.973 -9.046 1.00 94.44 206 TYR A CA 1
ATOM 1521 C C . TYR A 1 206 ? 0.896 0.378 -9.391 1.00 94.44 206 TYR A C 1
ATOM 1523 O O . TYR A 1 206 ? 0.353 -0.452 -8.667 1.00 94.44 206 TYR A O 1
ATOM 1531 N N . ALA A 1 207 ? 0.318 0.770 -10.527 1.00 92.06 207 ALA A N 1
ATOM 1532 C CA . ALA A 1 207 ? -0.962 0.217 -10.954 1.00 92.06 207 ALA A CA 1
ATOM 1533 C C . ALA A 1 207 ? -0.866 -1.275 -11.300 1.00 92.06 207 ALA A C 1
ATOM 1535 O O . ALA A 1 207 ? -1.756 -2.033 -10.920 1.00 92.06 207 ALA A O 1
ATOM 1536 N N . ALA A 1 208 ? 0.196 -1.703 -11.992 1.00 90.56 208 ALA A N 1
ATOM 1537 C CA . ALA A 1 208 ? 0.416 -3.115 -12.301 1.00 90.56 208 ALA A CA 1
ATOM 1538 C C . ALA A 1 208 ? 0.576 -3.961 -11.038 1.00 90.56 208 ALA A C 1
ATOM 1540 O O . ALA A 1 208 ? -0.125 -4.962 -10.905 1.00 90.56 208 ALA A O 1
ATOM 1541 N N . GLY A 1 209 ? 1.461 -3.553 -10.123 1.00 89.69 209 GLY A N 1
ATOM 1542 C CA . GLY A 1 209 ? 1.732 -4.275 -8.880 1.00 89.69 209 GLY A CA 1
ATOM 1543 C C . GLY A 1 209 ? 0.478 -4.422 -8.021 1.00 89.69 209 GLY A C 1
ATOM 1544 O O . GLY A 1 209 ? 0.075 -5.541 -7.698 1.00 89.69 209 GLY A O 1
ATOM 1545 N N . SER A 1 210 ? -0.207 -3.310 -7.746 1.00 91.62 210 SER A N 1
ATOM 1546 C CA . SER A 1 210 ? -1.442 -3.297 -6.956 1.00 91.62 210 SER A CA 1
ATOM 1547 C C . SER A 1 210 ? -2.549 -4.173 -7.559 1.00 91.62 210 SER A C 1
ATOM 1549 O O . SER A 1 210 ? -3.161 -4.984 -6.860 1.00 91.62 210 SER A O 1
ATOM 1551 N N . VAL A 1 211 ? -2.789 -4.061 -8.872 1.00 90.56 211 VAL A N 1
ATOM 1552 C CA . VAL A 1 211 ? -3.840 -4.826 -9.560 1.00 90.56 211 VAL A CA 1
ATOM 1553 C C . VAL A 1 211 ? -3.477 -6.313 -9.662 1.00 90.56 211 VAL A C 1
ATOM 1555 O O . VAL A 1 211 ? -4.347 -7.163 -9.481 1.00 90.56 211 VAL A O 1
ATOM 1558 N N . ALA A 1 212 ? -2.206 -6.649 -9.891 1.00 89.50 212 ALA A N 1
ATOM 1559 C CA . ALA A 1 212 ? -1.717 -8.027 -9.876 1.00 89.50 212 ALA A CA 1
ATOM 1560 C C . ALA A 1 212 ? -1.875 -8.668 -8.490 1.00 89.50 212 ALA A C 1
ATOM 1562 O O . ALA A 1 212 ? -2.388 -9.784 -8.380 1.00 89.50 212 ALA A O 1
ATOM 1563 N N . GLY A 1 213 ? -1.531 -7.930 -7.430 1.00 86.56 213 GLY A N 1
ATOM 1564 C CA . GLY A 1 213 ? -1.730 -8.355 -6.047 1.00 86.56 213 GLY A CA 1
ATOM 1565 C C . GLY A 1 213 ? -3.195 -8.664 -5.720 1.00 86.56 213 GLY A C 1
ATOM 1566 O O . GLY A 1 213 ? -3.462 -9.587 -4.947 1.00 86.56 213 GLY A O 1
ATOM 1567 N N . ASP A 1 214 ? -4.150 -7.956 -6.331 1.00 85.69 214 ASP A N 1
ATOM 1568 C CA . ASP A 1 214 ? -5.595 -8.192 -6.178 1.00 85.69 214 ASP A CA 1
ATOM 1569 C C . ASP A 1 214 ? -6.151 -9.300 -7.091 1.00 85.69 214 ASP A C 1
ATOM 1571 O O . ASP A 1 214 ? -7.130 -9.958 -6.730 1.00 85.69 214 ASP A O 1
ATOM 1575 N N . PHE A 1 215 ? -5.551 -9.519 -8.268 1.00 79.12 215 PHE A N 1
ATOM 1576 C CA . PHE A 1 215 ? -5.995 -10.523 -9.246 1.00 79.12 215 PHE A CA 1
ATOM 1577 C C . PHE A 1 215 ? -5.661 -11.966 -8.891 1.00 79.12 215 PHE A C 1
ATOM 1579 O O . PHE A 1 215 ? -6.174 -12.863 -9.563 1.00 79.12 215 PHE A O 1
ATOM 1586 N N . SER A 1 216 ? -4.882 -12.194 -7.835 1.00 61.16 216 SER A N 1
ATOM 1587 C CA . SER A 1 216 ? -4.614 -13.495 -7.195 1.00 61.16 216 SER A CA 1
ATOM 1588 C C . SER A 1 216 ? -5.872 -14.188 -6.632 1.00 61.16 216 SER A C 1
ATOM 1590 O O . SER A 1 216 ? -5.864 -14.825 -5.588 1.00 61.16 216 SER A O 1
ATOM 1592 N N . LEU A 1 217 ? -7.004 -14.096 -7.335 1.00 46.34 217 LEU A N 1
ATOM 1593 C CA . LEU A 1 217 ? -8.324 -14.645 -7.034 1.00 46.34 217 LEU A CA 1
ATOM 1594 C C . LEU A 1 217 ? -8.331 -16.162 -6.773 1.00 46.34 217 LEU A C 1
ATOM 1596 O O . LEU A 1 217 ? -9.372 -16.702 -6.386 1.00 46.34 217 LEU A O 1
ATOM 160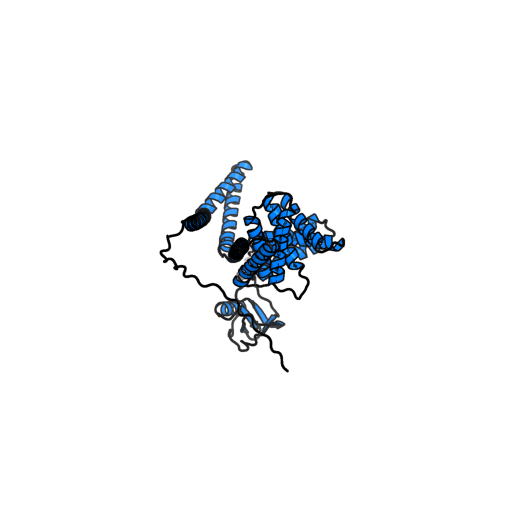0 N N . ALA A 1 218 ? -7.206 -16.859 -6.924 1.00 46.75 218 ALA A N 1
ATOM 1601 C CA . ALA A 1 218 ? -6.999 -18.116 -6.237 1.00 46.75 218 ALA A CA 1
ATOM 1602 C C . ALA A 1 218 ? -6.909 -17.846 -4.723 1.00 46.75 218 ALA A C 1
ATOM 1604 O O . ALA A 1 218 ? -5.863 -17.507 -4.185 1.00 46.75 218 ALA A O 1
ATOM 1605 N N . ARG A 1 219 ? -8.019 -18.075 -4.006 1.00 51.81 219 ARG A N 1
ATOM 1606 C CA . ARG A 1 219 ? -8.105 -18.075 -2.526 1.00 51.81 219 ARG A CA 1
ATOM 1607 C C . ARG A 1 219 ? -7.061 -18.960 -1.812 1.00 51.81 219 ARG A C 1
ATOM 1609 O O . ARG A 1 219 ? -7.042 -18.982 -0.586 1.00 51.81 219 ARG A O 1
ATOM 1616 N N . GLU A 1 220 ? -6.260 -19.705 -2.563 1.00 63.31 220 GLU A N 1
ATOM 1617 C CA . GLU A 1 220 ? -5.239 -20.637 -2.093 1.00 63.31 220 GLU A CA 1
ATOM 1618 C C . GLU A 1 220 ? -3.809 -20.091 -2.244 1.00 63.31 220 GLU A C 1
ATOM 1620 O O . GLU A 1 220 ? -2.878 -20.725 -1.757 1.00 63.31 220 GLU A O 1
ATOM 1625 N N . GLU A 1 221 ? -3.614 -18.927 -2.875 1.00 81.69 221 GLU A N 1
ATOM 1626 C CA . GLU A 1 221 ? -2.288 -18.317 -3.009 1.00 81.69 221 GLU A CA 1
ATOM 1627 C C . GLU A 1 221 ? -1.822 -17.696 -1.689 1.00 81.69 221 GLU A C 1
ATOM 1629 O O . GLU A 1 221 ? -2.572 -17.023 -0.970 1.00 81.69 221 GLU A O 1
ATOM 1634 N N . THR A 1 222 ? -0.556 -17.930 -1.355 1.00 90.75 222 THR A N 1
ATOM 1635 C CA . THR A 1 222 ? 0.055 -17.365 -0.155 1.00 90.75 222 THR A CA 1
ATOM 1636 C C . THR A 1 222 ? 0.318 -15.869 -0.338 1.00 90.75 222 THR A C 1
ATOM 1638 O O . THR A 1 222 ? 0.386 -15.354 -1.453 1.00 90.75 222 THR A O 1
ATOM 1641 N N . VAL A 1 223 ? 0.522 -15.137 0.763 1.00 91.19 223 VAL A N 1
ATOM 1642 C CA . VAL A 1 223 ? 0.953 -13.725 0.695 1.00 91.19 223 VAL A CA 1
ATOM 1643 C C . VAL A 1 223 ? 2.261 -13.580 -0.095 1.00 91.19 223 VAL A C 1
ATOM 1645 O O . VAL A 1 223 ? 2.441 -12.583 -0.791 1.00 91.19 223 VAL A O 1
ATOM 1648 N N . GLN A 1 224 ? 3.136 -14.590 -0.040 1.00 94.19 224 GLN A N 1
ATOM 1649 C CA . GLN A 1 224 ? 4.368 -14.617 -0.820 1.00 94.19 224 GLN A CA 1
ATOM 1650 C C . GLN A 1 224 ? 4.091 -14.717 -2.323 1.00 94.19 224 GLN A C 1
ATOM 1652 O O . GLN A 1 224 ? 4.659 -13.936 -3.073 1.00 94.19 224 GLN A O 1
ATOM 1657 N N . ASP A 1 225 ? 3.195 -15.605 -2.763 1.00 92.12 225 ASP A N 1
ATOM 1658 C CA . ASP A 1 225 ? 2.876 -15.760 -4.194 1.00 92.12 225 ASP A CA 1
ATOM 1659 C C . ASP A 1 225 ? 2.300 -14.460 -4.777 1.00 92.12 225 ASP A C 1
ATOM 1661 O O . ASP A 1 225 ? 2.662 -14.029 -5.873 1.00 92.12 225 ASP A O 1
ATOM 1665 N N . ARG A 1 226 ? 1.461 -13.776 -3.989 1.00 91.94 226 ARG A N 1
ATOM 1666 C CA . ARG A 1 226 ? 0.914 -12.458 -4.337 1.00 91.94 226 ARG A CA 1
ATOM 1667 C C . ARG A 1 226 ? 2.003 -11.391 -4.439 1.00 91.94 226 ARG A C 1
ATOM 1669 O O . ARG A 1 226 ? 1.954 -10.567 -5.350 1.00 91.94 226 ARG A O 1
ATOM 1676 N N . CYS A 1 227 ? 2.964 -11.403 -3.514 1.00 94.69 227 CYS A N 1
ATOM 1677 C CA . CYS A 1 227 ? 4.122 -10.509 -3.530 1.00 94.69 227 CYS A CA 1
ATOM 1678 C C . CYS A 1 227 ? 4.985 -10.756 -4.778 1.00 94.69 227 CYS A C 1
ATOM 1680 O O . CYS A 1 227 ? 5.248 -9.819 -5.528 1.00 94.69 227 CYS A O 1
ATOM 1682 N N . ASP A 1 228 ? 5.334 -12.018 -5.052 1.00 94.06 228 ASP A N 1
ATOM 1683 C CA . ASP A 1 228 ? 6.122 -12.437 -6.217 1.00 94.06 228 ASP A CA 1
ATOM 1684 C C . ASP A 1 228 ? 5.466 -11.960 -7.524 1.00 94.06 228 ASP A C 1
ATOM 1686 O O . ASP A 1 228 ? 6.122 -11.378 -8.394 1.00 94.06 228 ASP A O 1
ATOM 1690 N N . TYR A 1 229 ? 4.148 -12.154 -7.650 1.00 93.19 229 TYR A N 1
ATOM 1691 C CA . TYR A 1 229 ? 3.404 -11.745 -8.837 1.00 93.19 229 TYR A CA 1
ATOM 1692 C C . TYR A 1 229 ? 3.322 -10.221 -8.989 1.00 93.19 229 TYR A C 1
ATOM 1694 O O . TYR A 1 229 ? 3.525 -9.705 -10.089 1.00 93.19 229 TYR A O 1
ATOM 1702 N N . ALA A 1 230 ? 3.082 -9.487 -7.899 1.00 93.31 230 ALA A N 1
ATOM 1703 C CA . ALA A 1 230 ? 3.031 -8.027 -7.920 1.00 93.31 230 ALA A CA 1
ATOM 1704 C C . ALA A 1 230 ? 4.377 -7.398 -8.310 1.00 93.31 230 ALA A C 1
ATOM 1706 O O . ALA A 1 230 ? 4.411 -6.535 -9.187 1.00 93.31 230 ALA A O 1
ATOM 1707 N N . VAL A 1 231 ? 5.482 -7.870 -7.720 1.00 95.19 231 VAL A N 1
ATOM 1708 C CA . VAL A 1 231 ? 6.846 -7.407 -8.030 1.00 95.19 231 VAL A CA 1
ATOM 1709 C C . VAL A 1 231 ? 7.167 -7.629 -9.508 1.00 95.19 231 VAL A C 1
ATOM 1711 O O . VAL A 1 231 ? 7.624 -6.710 -10.190 1.00 95.19 231 VAL A O 1
ATOM 1714 N N . ARG A 1 232 ? 6.866 -8.821 -10.034 1.00 94.75 232 ARG A N 1
ATOM 1715 C CA . ARG A 1 232 ? 7.088 -9.136 -11.449 1.00 94.75 232 ARG A CA 1
ATOM 1716 C C . ARG A 1 232 ? 6.271 -8.238 -12.378 1.00 94.75 232 ARG A C 1
ATOM 1718 O O . ARG A 1 232 ? 6.816 -7.695 -13.331 1.00 94.75 232 ARG A O 1
ATOM 1725 N N . MET A 1 233 ? 4.973 -8.074 -12.117 1.00 93.25 233 MET A N 1
ATOM 1726 C CA . MET A 1 233 ? 4.109 -7.250 -12.973 1.00 93.25 233 MET A CA 1
ATOM 1727 C C . MET A 1 233 ? 4.488 -5.769 -12.917 1.00 93.25 233 MET A C 1
ATOM 1729 O O . MET A 1 233 ? 4.379 -5.084 -13.932 1.00 93.25 233 MET A O 1
ATOM 1733 N N . ALA A 1 234 ? 4.970 -5.276 -11.773 1.00 92.44 234 ALA A N 1
ATOM 1734 C CA . ALA A 1 234 ? 5.526 -3.933 -11.677 1.00 92.44 234 ALA A CA 1
ATOM 1735 C C . ALA A 1 234 ? 6.749 -3.771 -12.596 1.00 92.44 234 ALA A C 1
ATOM 1737 O O . ALA A 1 234 ? 6.795 -2.808 -13.357 1.00 92.44 234 ALA A O 1
ATOM 1738 N N . LEU A 1 235 ? 7.695 -4.718 -12.586 1.00 93.56 235 LEU A N 1
ATOM 1739 C CA . LEU A 1 235 ? 8.870 -4.686 -13.468 1.00 93.56 235 LEU A CA 1
ATOM 1740 C C . LEU A 1 235 ? 8.490 -4.786 -14.952 1.00 93.56 235 LEU A C 1
ATOM 1742 O O . LEU A 1 235 ? 8.905 -3.933 -15.732 1.00 93.56 235 LEU A O 1
ATOM 1746 N N . ASP A 1 236 ? 7.619 -5.726 -15.329 1.00 92.00 236 ASP A N 1
ATOM 1747 C CA . ASP A 1 236 ? 7.136 -5.861 -16.713 1.00 92.00 236 ASP A CA 1
ATOM 1748 C C . ASP A 1 236 ? 6.425 -4.573 -17.198 1.00 92.00 236 ASP A C 1
ATOM 1750 O O . ASP A 1 236 ? 6.495 -4.203 -18.373 1.00 92.00 236 ASP A O 1
ATOM 1754 N N . ALA A 1 237 ? 5.745 -3.848 -16.301 1.00 90.44 237 ALA A N 1
ATOM 1755 C CA . ALA A 1 237 ? 5.069 -2.596 -16.633 1.00 90.44 237 ALA A CA 1
ATOM 1756 C C . ALA A 1 237 ? 6.032 -1.430 -16.904 1.00 90.44 237 ALA A C 1
ATOM 1758 O O . ALA A 1 237 ? 5.650 -0.510 -17.638 1.00 90.44 237 ALA A O 1
ATOM 1759 N N . ALA A 1 238 ? 7.260 -1.461 -16.375 1.00 88.62 238 ALA A N 1
ATOM 1760 C CA . ALA A 1 238 ? 8.265 -0.428 -16.629 1.00 88.62 238 ALA A CA 1
ATOM 1761 C C . ALA A 1 238 ? 8.573 -0.288 -18.132 1.00 88.62 238 ALA A C 1
ATOM 1763 O O . ALA A 1 238 ? 8.765 0.827 -18.617 1.00 88.62 238 ALA A O 1
ATOM 1764 N N . ASP A 1 239 ? 8.503 -1.393 -18.880 1.00 84.06 239 ASP A N 1
ATOM 1765 C CA . ASP A 1 239 ? 8.734 -1.430 -20.329 1.00 84.06 239 ASP A CA 1
ATOM 1766 C C . ASP A 1 239 ? 7.529 -0.947 -21.157 1.00 84.06 239 ASP A C 1
ATOM 1768 O O . ASP A 1 239 ? 7.657 -0.611 -22.339 1.00 84.06 239 ASP A O 1
ATOM 1772 N N . THR A 1 240 ? 6.331 -0.907 -20.562 1.00 75.88 240 THR A N 1
ATOM 1773 C CA . THR A 1 240 ? 5.087 -0.586 -21.287 1.00 75.88 240 THR A CA 1
ATOM 1774 C C . THR A 1 240 ? 4.868 0.910 -21.489 1.00 75.88 240 THR A C 1
ATOM 1776 O O . THR A 1 240 ? 4.228 1.324 -22.464 1.00 75.88 240 THR A O 1
ATOM 1779 N N . VAL A 1 241 ? 5.404 1.747 -20.599 1.00 73.25 241 VAL A N 1
ATOM 1780 C CA . VAL A 1 241 ? 5.308 3.202 -20.725 1.00 73.25 241 VAL A CA 1
ATOM 1781 C C . VAL A 1 241 ? 6.442 3.674 -21.624 1.00 73.25 241 VAL A C 1
ATOM 1783 O O . VAL A 1 241 ? 7.610 3.456 -21.330 1.00 73.25 241 VAL A O 1
ATOM 1786 N N . LYS A 1 242 ? 6.103 4.325 -22.746 1.00 57.78 242 LYS A N 1
ATOM 1787 C CA . LYS A 1 242 ? 7.072 4.857 -23.720 1.00 57.78 242 LYS A CA 1
ATOM 1788 C C . LYS A 1 242 ? 8.029 5.858 -23.061 1.00 57.78 242 LYS A C 1
ATOM 1790 O O . LYS A 1 242 ? 7.790 7.062 -23.092 1.00 57.78 242 LYS A O 1
ATOM 1795 N N . GLY A 1 243 ? 9.137 5.375 -22.521 1.00 50.75 243 GLY A N 1
ATOM 1796 C CA . GLY A 1 243 ? 10.207 6.223 -22.031 1.00 50.75 243 GLY A CA 1
ATOM 1797 C C . GLY A 1 243 ? 11.131 5.481 -21.087 1.00 50.75 243 GLY A C 1
ATOM 1798 O O . GLY A 1 243 ? 10.722 5.117 -19.993 1.00 50.75 243 GLY A O 1
ATOM 1799 N N . ASN A 1 244 ? 12.394 5.373 -21.501 1.00 60.84 244 ASN A N 1
ATOM 1800 C CA . ASN A 1 244 ? 13.584 5.005 -20.724 1.00 60.84 244 ASN A CA 1
ATOM 1801 C C . ASN A 1 244 ? 13.826 5.957 -19.524 1.00 60.84 244 ASN A C 1
ATOM 1803 O O . ASN A 1 244 ? 14.900 6.539 -19.394 1.00 60.84 244 ASN A O 1
ATOM 1807 N N . GLY A 1 245 ? 12.802 6.235 -18.717 1.00 77.19 245 GLY A N 1
ATOM 1808 C CA . GLY A 1 245 ? 12.818 7.277 -17.695 1.00 77.19 245 GLY A CA 1
ATOM 1809 C C . GLY A 1 245 ? 13.353 6.803 -16.350 1.00 77.19 245 GLY A C 1
ATOM 1810 O O . GLY A 1 245 ? 13.819 7.629 -15.574 1.00 77.19 245 GLY A O 1
ATOM 1811 N N . LEU A 1 246 ? 13.288 5.499 -16.082 1.00 89.12 246 LEU A N 1
ATOM 1812 C CA . LEU A 1 246 ? 13.746 4.908 -14.830 1.00 89.12 246 LEU A CA 1
ATOM 1813 C C . LEU A 1 246 ? 15.020 4.100 -15.063 1.00 89.12 246 LEU A C 1
ATOM 1815 O O . LEU A 1 246 ? 15.106 3.334 -16.025 1.00 89.12 246 LEU A O 1
ATOM 1819 N N . THR A 1 247 ? 15.997 4.260 -14.174 1.00 91.88 247 THR A N 1
ATOM 1820 C CA . THR A 1 247 ? 17.141 3.347 -14.084 1.00 91.88 247 THR A CA 1
ATOM 1821 C C . THR A 1 247 ? 16.680 1.984 -13.565 1.00 91.88 247 THR A C 1
ATOM 1823 O O . THR A 1 247 ? 15.630 1.878 -12.934 1.00 91.88 247 THR A O 1
ATOM 1826 N N . GLN A 1 248 ? 17.476 0.937 -13.789 1.00 92.19 248 GLN A N 1
ATOM 1827 C CA . GLN A 1 248 ? 17.191 -0.395 -13.245 1.00 92.19 248 GLN A CA 1
ATOM 1828 C C . GLN A 1 248 ? 17.024 -0.360 -11.719 1.00 92.19 248 GLN A C 1
ATOM 1830 O O . GLN A 1 248 ? 16.056 -0.891 -11.193 1.00 92.19 248 GLN A O 1
ATOM 1835 N N . GLU A 1 249 ? 17.909 0.347 -11.014 1.00 91.56 249 GLU A N 1
ATOM 1836 C CA . GLU A 1 249 ? 17.811 0.553 -9.565 1.00 91.56 249 GLU A CA 1
ATOM 1837 C C . GLU A 1 249 ? 16.467 1.185 -9.159 1.00 91.56 249 GLU A C 1
ATOM 1839 O O . GLU A 1 249 ? 15.799 0.696 -8.252 1.00 91.56 249 GLU A O 1
ATOM 1844 N N . GLN A 1 250 ? 16.013 2.222 -9.873 1.00 93.06 250 GLN A N 1
ATOM 1845 C CA . GLN A 1 250 ? 14.714 2.847 -9.609 1.00 93.06 250 GLN A CA 1
ATOM 1846 C C . GLN A 1 250 ? 13.550 1.882 -9.851 1.00 93.06 250 GLN A C 1
ATOM 1848 O O . GLN A 1 250 ? 12.595 1.876 -9.076 1.00 93.06 250 GLN A O 1
ATOM 1853 N N . GLN A 1 251 ? 13.624 1.059 -10.900 1.00 94.06 251 GLN A N 1
ATOM 1854 C CA . GLN A 1 251 ? 12.609 0.043 -11.172 1.00 94.06 251 GLN A CA 1
ATOM 1855 C C . GLN A 1 251 ? 12.545 -0.995 -10.042 1.00 94.06 251 GLN A C 1
ATOM 1857 O O . GLN A 1 251 ? 11.453 -1.324 -9.583 1.00 94.06 251 GLN A O 1
ATOM 1862 N N . LEU A 1 252 ? 13.696 -1.456 -9.541 1.00 92.38 252 LEU A N 1
ATOM 1863 C CA . LEU A 1 252 ? 13.766 -2.399 -8.421 1.00 92.38 252 LEU A CA 1
ATOM 1864 C C . LEU A 1 252 ? 13.182 -1.807 -7.136 1.00 92.38 252 LEU A C 1
ATOM 1866 O O . LEU A 1 252 ? 12.392 -2.474 -6.471 1.00 92.38 252 LEU A O 1
ATOM 1870 N N . ILE A 1 253 ? 13.497 -0.546 -6.820 1.00 92.56 253 ILE A N 1
ATOM 1871 C CA . ILE A 1 253 ? 12.927 0.160 -5.662 1.00 92.56 253 ILE A CA 1
ATOM 1872 C C . ILE A 1 253 ? 11.400 0.245 -5.781 1.00 92.56 253 ILE A C 1
ATOM 1874 O O . ILE A 1 253 ? 10.688 -0.080 -4.834 1.00 92.56 253 ILE A O 1
ATOM 1878 N N . ILE A 1 254 ? 10.879 0.641 -6.944 1.00 92.50 254 ILE A N 1
ATOM 1879 C CA . ILE A 1 254 ? 9.432 0.768 -7.165 1.00 92.50 254 ILE A CA 1
ATOM 1880 C C . ILE A 1 254 ? 8.739 -0.599 -7.076 1.00 92.50 254 ILE A C 1
ATOM 1882 O O . ILE A 1 254 ? 7.696 -0.723 -6.436 1.00 92.50 254 ILE A O 1
ATOM 1886 N N . ALA A 1 255 ? 9.325 -1.643 -7.667 1.00 94.50 255 ALA A N 1
ATOM 1887 C CA . ALA A 1 255 ? 8.794 -3.000 -7.579 1.00 94.50 255 ALA A CA 1
ATOM 1888 C C . ALA A 1 255 ? 8.793 -3.517 -6.129 1.00 94.50 255 ALA A C 1
ATOM 1890 O O . ALA A 1 255 ? 7.811 -4.112 -5.685 1.00 94.50 255 ALA A O 1
ATOM 1891 N N . ALA A 1 256 ? 9.845 -3.220 -5.361 1.00 95.50 256 ALA A N 1
ATOM 1892 C CA . ALA A 1 256 ? 9.927 -3.545 -3.941 1.00 95.50 256 ALA A CA 1
ATOM 1893 C C . ALA A 1 256 ? 8.834 -2.849 -3.113 1.00 95.50 256 ALA A C 1
ATOM 1895 O O . ALA A 1 256 ? 8.214 -3.481 -2.258 1.00 95.50 256 ALA A O 1
ATOM 1896 N N . GLN A 1 257 ? 8.550 -1.574 -3.396 1.00 94.81 257 GLN A N 1
ATOM 1897 C CA . GLN A 1 257 ? 7.471 -0.821 -2.747 1.00 94.81 257 GLN A CA 1
ATOM 1898 C C . GLN A 1 257 ? 6.086 -1.429 -3.024 1.00 94.81 257 GLN A C 1
ATOM 1900 O O . GLN A 1 257 ? 5.227 -1.419 -2.140 1.00 94.81 257 GLN A O 1
ATOM 1905 N N . GLU A 1 258 ? 5.858 -1.989 -4.215 1.00 94.62 258 GLU A N 1
ATOM 1906 C CA . GLU A 1 258 ? 4.613 -2.699 -4.542 1.00 94.62 258 GLU A CA 1
ATOM 1907 C C . GLU A 1 258 ? 4.492 -4.041 -3.822 1.00 94.62 258 GLU A C 1
ATOM 1909 O O . GLU A 1 258 ? 3.443 -4.343 -3.250 1.00 94.62 258 GLU A O 1
ATOM 1914 N N . GLY A 1 259 ? 5.571 -4.825 -3.773 1.00 94.94 259 GLY A N 1
ATOM 1915 C CA . GLY A 1 259 ? 5.597 -6.035 -2.952 1.00 94.94 259 GLY A CA 1
ATOM 1916 C C . GLY A 1 259 ? 5.328 -5.716 -1.476 1.00 94.94 259 GLY A C 1
ATOM 1917 O O . GLY A 1 259 ? 4.522 -6.386 -0.825 1.00 94.94 259 GLY A O 1
ATOM 1918 N N . ALA A 1 260 ? 5.919 -4.630 -0.967 1.00 95.06 260 ALA A N 1
ATOM 1919 C CA . ALA A 1 260 ? 5.722 -4.185 0.405 1.00 95.06 260 ALA A CA 1
ATOM 1920 C C . ALA A 1 260 ? 4.261 -3.799 0.681 1.00 95.06 260 ALA A C 1
ATOM 1922 O O . ALA A 1 260 ? 3.694 -4.213 1.695 1.00 95.06 260 ALA A O 1
ATOM 1923 N N . LEU A 1 261 ? 3.628 -3.080 -0.253 1.00 93.00 261 LEU A N 1
ATOM 1924 C CA . LEU A 1 261 ? 2.210 -2.739 -0.195 1.00 93.00 261 LEU A CA 1
ATOM 1925 C C . LEU A 1 261 ? 1.329 -3.992 -0.111 1.00 93.00 261 LEU A C 1
ATOM 1927 O O . LEU A 1 261 ? 0.450 -4.053 0.746 1.00 93.00 261 LEU A O 1
ATOM 1931 N N . VAL A 1 262 ? 1.574 -5.002 -0.954 1.00 93.38 262 VAL A N 1
ATOM 1932 C CA . VAL A 1 262 ? 0.794 -6.253 -0.969 1.00 93.38 262 VAL A CA 1
ATOM 1933 C C . VAL A 1 262 ? 0.892 -6.994 0.365 1.00 93.38 262 VAL A C 1
ATOM 1935 O O . VAL A 1 262 ? -0.128 -7.429 0.910 1.00 93.38 262 VAL A O 1
ATOM 1938 N N . VAL A 1 263 ? 2.099 -7.112 0.922 1.00 93.19 263 VAL A N 1
ATOM 1939 C CA . VAL A 1 263 ? 2.317 -7.791 2.209 1.00 93.19 263 VAL A CA 1
ATOM 1940 C C . VAL A 1 263 ? 1.688 -6.997 3.358 1.00 93.19 263 VAL A C 1
ATOM 1942 O O . VAL A 1 263 ? 1.001 -7.575 4.206 1.00 93.19 263 VAL A O 1
ATOM 1945 N N . ALA A 1 264 ? 1.834 -5.670 3.360 1.00 91.31 264 ALA A N 1
ATOM 1946 C CA . ALA A 1 264 ? 1.220 -4.799 4.357 1.00 91.31 264 ALA A CA 1
ATOM 1947 C C . ALA A 1 264 ? -0.316 -4.839 4.290 1.00 91.31 264 ALA A C 1
ATOM 1949 O O . ALA A 1 264 ? -0.978 -4.980 5.320 1.00 91.31 264 ALA A O 1
ATOM 1950 N N . GLU A 1 265 ? -0.919 -4.797 3.098 1.00 89.50 265 GLU A N 1
ATOM 1951 C CA . GLU A 1 265 ? -2.364 -4.984 2.920 1.00 89.50 265 GLU A CA 1
ATOM 1952 C C . GLU A 1 265 ? -2.815 -6.364 3.418 1.00 89.50 265 GLU A C 1
ATOM 1954 O O . GLU A 1 265 ? -3.897 -6.486 3.988 1.00 89.50 265 GLU A O 1
ATOM 1959 N N . ALA A 1 266 ? -1.993 -7.407 3.305 1.00 87.69 266 ALA A N 1
ATOM 1960 C CA . ALA A 1 266 ? -2.299 -8.717 3.878 1.00 87.69 266 ALA A CA 1
ATOM 1961 C C . ALA A 1 266 ? -2.193 -8.773 5.418 1.00 87.69 266 ALA A C 1
ATOM 1963 O O . ALA A 1 266 ? -2.593 -9.770 6.015 1.00 87.69 266 ALA A O 1
ATOM 1964 N N . GLY A 1 267 ? -1.727 -7.702 6.068 1.00 85.75 267 GLY A N 1
ATOM 1965 C CA . GLY A 1 267 ? -1.520 -7.645 7.518 1.00 85.75 267 GLY A CA 1
ATOM 1966 C C . GLY A 1 267 ? -0.159 -8.184 7.956 1.00 85.75 267 GLY A C 1
ATOM 1967 O O . GLY A 1 267 ? 0.027 -8.449 9.141 1.00 85.75 267 GLY A O 1
ATOM 1968 N N . GLY A 1 268 ? 0.776 -8.350 7.016 1.00 85.25 268 GLY A N 1
ATOM 1969 C CA . GLY A 1 268 ? 2.143 -8.741 7.324 1.00 85.25 268 GLY A CA 1
ATOM 1970 C C . GLY A 1 268 ? 2.833 -7.710 8.211 1.00 85.25 268 GLY A C 1
ATOM 1971 O O . GLY A 1 268 ? 2.594 -6.506 8.122 1.00 85.25 268 GLY A O 1
ATOM 1972 N N . THR A 1 269 ? 3.696 -8.193 9.090 1.00 87.19 269 THR A N 1
ATOM 1973 C CA . THR A 1 269 ? 4.563 -7.381 9.940 1.00 87.19 269 THR A CA 1
ATOM 1974 C C . THR A 1 269 ? 5.675 -6.718 9.128 1.00 87.19 269 THR A C 1
ATOM 1976 O O . THR A 1 269 ? 5.980 -7.115 8.001 1.00 87.19 269 THR A O 1
ATOM 1979 N N . LYS A 1 270 ? 6.378 -5.759 9.742 1.00 89.25 270 LYS A N 1
ATOM 1980 C CA . LYS A 1 270 ? 7.596 -5.151 9.184 1.00 89.25 270 LYS A CA 1
ATOM 1981 C C . LYS A 1 270 ? 8.590 -6.199 8.672 1.00 89.25 270 LYS A C 1
ATOM 1983 O O . LYS A 1 270 ? 9.092 -6.083 7.561 1.00 89.25 270 LYS A O 1
ATOM 1988 N N . LYS A 1 271 ? 8.847 -7.233 9.484 1.00 90.88 271 LYS A N 1
ATOM 1989 C CA . LYS A 1 271 ? 9.800 -8.300 9.161 1.00 90.88 271 LYS A CA 1
ATOM 1990 C C . LYS A 1 271 ? 9.347 -9.158 7.992 1.00 90.88 271 LYS A C 1
ATOM 1992 O O . LYS A 1 271 ? 10.140 -9.422 7.093 1.00 90.88 271 LYS A O 1
ATOM 1997 N N . GLU A 1 272 ? 8.090 -9.583 8.010 1.00 91.25 272 GLU A N 1
ATOM 1998 C CA . GLU A 1 272 ? 7.515 -10.355 6.908 1.00 91.25 272 GLU A CA 1
ATOM 1999 C C . GLU A 1 272 ? 7.537 -9.550 5.611 1.00 91.25 272 GLU A C 1
ATOM 2001 O O . GLU A 1 272 ? 7.859 -10.108 4.572 1.00 91.25 272 GLU A O 1
ATOM 2006 N N . THR A 1 273 ? 7.301 -8.239 5.688 1.00 92.44 273 THR A N 1
ATOM 2007 C CA . THR A 1 273 ? 7.307 -7.338 4.530 1.00 92.44 273 THR A CA 1
ATOM 2008 C C . THR A 1 273 ? 8.656 -7.327 3.823 1.00 92.44 273 THR A C 1
ATOM 2010 O O . THR A 1 273 ? 8.725 -7.726 2.664 1.00 92.44 273 THR A O 1
ATOM 2013 N N . TYR A 1 274 ? 9.743 -6.936 4.498 1.00 93.81 274 TYR A N 1
ATOM 2014 C CA . TYR A 1 274 ? 11.036 -6.874 3.809 1.00 93.81 274 TYR A CA 1
ATOM 2015 C C . TYR A 1 274 ? 11.554 -8.267 3.417 1.00 93.81 274 TYR A C 1
ATOM 2017 O O . TYR A 1 274 ? 12.139 -8.410 2.349 1.00 93.81 274 TYR A O 1
ATOM 2025 N N . THR A 1 275 ? 11.273 -9.312 4.209 1.00 94.19 275 THR A N 1
ATOM 2026 C CA . THR A 1 275 ? 11.685 -10.692 3.880 1.00 94.19 275 THR A CA 1
ATOM 2027 C C . THR A 1 275 ? 10.974 -11.202 2.622 1.00 94.19 275 THR A C 1
ATOM 2029 O O . THR A 1 275 ? 11.603 -11.795 1.743 1.00 94.19 275 THR A O 1
ATOM 2032 N N . ALA A 1 276 ? 9.663 -10.966 2.521 1.00 94.50 276 ALA A N 1
ATOM 2033 C CA . ALA A 1 276 ? 8.869 -11.397 1.379 1.00 94.50 276 ALA A CA 1
ATOM 2034 C C . ALA A 1 276 ? 9.256 -10.645 0.105 1.00 94.50 276 ALA A C 1
ATOM 2036 O O . ALA A 1 276 ? 9.335 -11.255 -0.959 1.00 94.50 276 ALA A O 1
ATOM 2037 N N . VAL A 1 277 ? 9.539 -9.345 0.210 1.00 96.25 277 VAL A N 1
ATOM 2038 C CA . VAL A 1 277 ? 9.985 -8.532 -0.928 1.00 96.25 277 VAL A CA 1
ATOM 2039 C C . VAL A 1 277 ? 11.377 -8.940 -1.407 1.00 96.25 277 VAL A C 1
ATOM 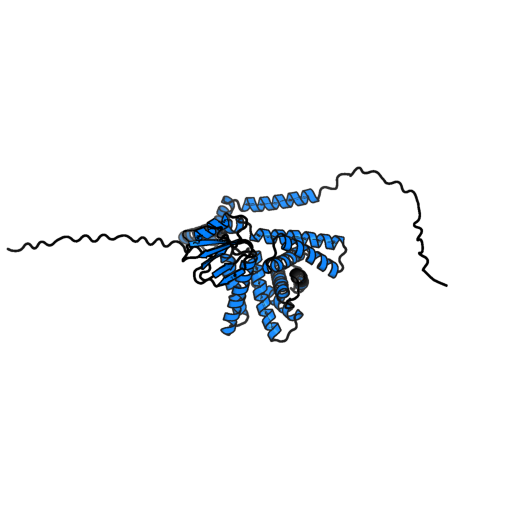2041 O O . VAL A 1 277 ? 11.570 -9.112 -2.609 1.00 96.25 277 VAL A O 1
ATOM 2044 N N . GLY A 1 278 ? 12.326 -9.162 -0.493 1.00 94.50 278 GLY A N 1
ATOM 2045 C CA . GLY A 1 278 ? 13.650 -9.677 -0.848 1.00 94.50 278 GLY A CA 1
ATOM 2046 C C . GLY A 1 278 ? 13.562 -11.014 -1.586 1.00 94.50 278 GLY A C 1
ATOM 2047 O O . GLY A 1 278 ? 14.142 -11.180 -2.658 1.00 94.50 278 GLY A O 1
ATOM 2048 N N . THR A 1 279 ? 12.758 -11.940 -1.054 1.00 95.06 279 THR A N 1
ATOM 2049 C CA . THR A 1 279 ? 12.504 -13.249 -1.679 1.00 95.06 279 THR A CA 1
ATOM 2050 C C . THR A 1 279 ? 11.886 -13.103 -3.073 1.00 95.06 279 THR A C 1
ATOM 2052 O O . THR A 1 279 ? 12.294 -13.799 -4.002 1.00 95.06 279 THR A O 1
ATOM 2055 N N . ALA A 1 280 ? 10.927 -12.189 -3.235 1.00 94.00 280 ALA A N 1
ATOM 2056 C CA . ALA A 1 280 ? 10.279 -11.933 -4.514 1.00 94.00 280 ALA A CA 1
ATOM 2057 C C . ALA A 1 280 ? 11.272 -11.413 -5.561 1.00 94.00 280 ALA A C 1
ATOM 2059 O O . ALA A 1 280 ? 11.324 -11.945 -6.668 1.00 94.00 280 ALA A O 1
ATOM 2060 N N . LEU A 1 281 ? 12.103 -10.422 -5.221 1.00 95.38 281 LEU A N 1
ATOM 2061 C CA . LEU A 1 281 ? 13.091 -9.888 -6.163 1.00 95.38 281 LEU A CA 1
ATOM 2062 C C . LEU A 1 281 ? 14.183 -10.896 -6.523 1.00 95.38 281 LEU A C 1
ATOM 2064 O O . LEU A 1 281 ? 14.582 -10.937 -7.684 1.00 95.38 281 LEU A O 1
ATOM 2068 N N . HIS A 1 282 ? 14.606 -11.746 -5.585 1.00 95.75 282 HIS A N 1
ATOM 2069 C CA . HIS A 1 282 ? 15.509 -12.858 -5.888 1.00 95.75 282 HIS A CA 1
ATOM 2070 C C . HIS A 1 282 ? 14.914 -13.783 -6.962 1.00 95.75 282 HIS A C 1
ATOM 2072 O O . HIS A 1 282 ? 15.540 -14.040 -7.989 1.00 95.75 282 HIS A O 1
ATOM 2078 N N . LYS A 1 283 ? 13.663 -14.224 -6.764 1.00 93.75 283 LYS A N 1
ATOM 2079 C CA . LYS A 1 283 ? 12.956 -15.092 -7.717 1.00 93.75 283 LYS A CA 1
ATOM 2080 C C . LYS A 1 283 ? 12.733 -14.421 -9.068 1.00 93.75 283 LYS A C 1
ATOM 2082 O O . LYS A 1 283 ? 12.829 -15.076 -10.099 1.00 93.75 283 LYS A O 1
ATOM 2087 N N . VAL A 1 284 ? 12.404 -13.128 -9.093 1.00 92.44 284 VAL A N 1
ATOM 2088 C CA . VAL A 1 284 ? 12.226 -12.416 -10.366 1.00 92.44 284 VAL A CA 1
ATOM 2089 C C . VAL A 1 284 ? 13.557 -12.272 -11.103 1.00 92.44 284 VAL A C 1
ATOM 2091 O O . VAL A 1 284 ? 13.587 -12.467 -12.315 1.00 92.44 284 VAL A O 1
ATOM 2094 N N . ALA A 1 285 ? 14.660 -12.024 -10.390 1.00 94.44 285 ALA A N 1
ATOM 2095 C CA . ALA A 1 285 ? 15.989 -12.013 -10.992 1.00 94.44 285 ALA A CA 1
ATOM 2096 C C . ALA A 1 285 ? 16.349 -13.380 -11.603 1.00 94.44 285 ALA A C 1
ATOM 2098 O O . ALA A 1 285 ? 16.837 -13.438 -12.732 1.00 94.44 285 ALA A O 1
ATOM 2099 N N . GLU A 1 286 ? 16.052 -14.475 -10.894 1.00 95.62 286 GLU A N 1
ATOM 2100 C CA . GLU A 1 286 ? 16.199 -15.844 -11.405 1.00 95.62 286 GLU A CA 1
ATOM 2101 C C . GLU A 1 286 ? 15.347 -16.074 -12.666 1.00 95.62 286 GLU A C 1
ATOM 2103 O O . GLU A 1 286 ? 15.852 -16.575 -13.668 1.00 95.62 286 GLU A O 1
ATOM 2108 N N . LEU A 1 287 ? 14.078 -15.647 -12.665 1.00 93.44 287 LEU A N 1
ATOM 2109 C CA . LEU A 1 287 ? 13.173 -15.762 -13.819 1.00 93.44 287 LEU A CA 1
ATOM 2110 C C . LEU A 1 287 ? 13.636 -14.978 -15.055 1.00 93.44 287 LEU A C 1
ATOM 2112 O O . LEU A 1 287 ? 13.216 -15.302 -16.166 1.00 93.44 287 LEU A O 1
ATOM 2116 N N . TYR A 1 288 ? 14.451 -13.941 -14.872 1.00 93.81 288 TYR A N 1
ATOM 2117 C CA . TYR A 1 288 ? 15.058 -13.164 -15.953 1.00 93.81 288 TYR A CA 1
ATOM 2118 C C . TYR A 1 288 ? 16.464 -13.661 -16.328 1.00 93.81 288 TYR A C 1
ATOM 2120 O O . TYR A 1 288 ? 17.193 -12.963 -17.034 1.00 93.81 288 TYR A O 1
ATOM 2128 N N . ASP A 1 289 ? 16.844 -14.864 -15.882 1.00 96.62 289 ASP A N 1
ATOM 2129 C CA . ASP A 1 289 ? 18.131 -15.507 -16.159 1.00 96.62 289 ASP A CA 1
ATOM 2130 C C . ASP A 1 289 ? 19.349 -14.671 -15.696 1.00 96.62 289 ASP A C 1
ATOM 2132 O O . ASP A 1 289 ? 20.429 -14.723 -16.297 1.00 96.62 289 ASP A O 1
ATOM 2136 N N . HIS A 1 290 ? 19.209 -13.885 -14.619 1.00 95.94 290 HIS A N 1
ATOM 2137 C CA . HIS A 1 290 ? 20.345 -13.189 -14.006 1.00 95.94 290 HIS A CA 1
ATOM 2138 C C . HIS A 1 290 ? 21.242 -14.160 -13.212 1.00 95.94 290 HIS A C 1
ATOM 2140 O O . HIS A 1 290 ? 20.738 -15.119 -12.626 1.00 95.94 290 HIS A O 1
ATOM 2146 N N . PRO A 1 291 ? 22.569 -13.932 -13.157 1.00 97.50 291 PRO A N 1
ATOM 2147 C CA . PRO A 1 291 ? 23.485 -14.763 -12.370 1.00 97.50 291 PRO A CA 1
ATOM 2148 C C . PRO A 1 291 ? 23.276 -14.586 -10.853 1.00 97.50 291 PRO A C 1
ATOM 2150 O O . PRO A 1 291 ? 22.737 -13.572 -10.411 1.00 97.50 291 PRO A O 1
ATOM 2153 N N . GLU A 1 292 ? 23.700 -15.574 -10.053 1.00 96.88 292 GLU A N 1
ATOM 2154 C CA . GLU A 1 292 ? 23.435 -15.650 -8.599 1.00 96.88 292 GLU A CA 1
ATOM 2155 C C . GLU A 1 292 ? 23.881 -14.406 -7.809 1.00 96.88 292 GLU A C 1
ATOM 2157 O O . GLU A 1 292 ? 23.220 -14.006 -6.851 1.00 96.88 292 GLU A O 1
ATOM 2162 N N . ASP A 1 293 ? 24.979 -13.763 -8.209 1.00 95.56 293 ASP A N 1
ATOM 2163 C CA . ASP A 1 293 ? 25.473 -12.532 -7.586 1.00 95.56 293 ASP A CA 1
ATOM 2164 C C . ASP A 1 293 ? 24.509 -11.354 -7.794 1.00 95.56 293 ASP A C 1
ATOM 2166 O O . ASP A 1 293 ? 24.213 -10.623 -6.849 1.00 95.56 293 ASP A O 1
ATOM 2170 N N . ILE A 1 294 ? 23.943 -11.226 -8.996 1.00 95.62 294 ILE A N 1
ATOM 2171 C CA . ILE A 1 294 ? 22.926 -10.215 -9.314 1.00 95.62 294 ILE A CA 1
ATOM 2172 C C . ILE A 1 294 ? 21.594 -10.536 -8.624 1.00 95.62 294 ILE A C 1
ATOM 2174 O O . ILE A 1 294 ? 20.909 -9.627 -8.159 1.00 95.62 294 ILE A O 1
ATOM 2178 N N . GLN A 1 295 ? 21.233 -11.815 -8.489 1.00 96.31 295 GLN A N 1
ATOM 2179 C CA . GLN A 1 295 ? 20.039 -12.215 -7.733 1.00 96.31 295 GLN A CA 1
ATOM 2180 C C . GLN A 1 295 ? 20.147 -11.818 -6.251 1.00 96.31 295 GLN A C 1
ATOM 2182 O O . GLN A 1 295 ? 19.174 -11.345 -5.659 1.00 96.31 295 GLN A O 1
ATOM 2187 N N . ALA A 1 296 ? 21.329 -11.983 -5.646 1.00 94.06 296 ALA A N 1
ATOM 2188 C CA . ALA A 1 296 ? 21.597 -11.549 -4.276 1.00 94.06 296 ALA A CA 1
ATOM 2189 C C . ALA A 1 296 ? 21.578 -10.016 -4.137 1.00 94.06 296 ALA A C 1
ATOM 2191 O O . ALA A 1 296 ? 21.058 -9.494 -3.148 1.00 94.06 296 ALA A O 1
ATOM 2192 N N . GLU A 1 297 ? 22.089 -9.286 -5.134 1.00 94.88 297 GLU A N 1
ATOM 2193 C CA . GLU A 1 297 ? 22.006 -7.822 -5.181 1.00 94.88 297 GLU A CA 1
ATOM 2194 C C . GLU A 1 297 ? 20.547 -7.342 -5.223 1.00 94.88 297 GLU A C 1
ATOM 2196 O O . GLU A 1 297 ? 20.148 -6.501 -4.417 1.00 94.88 297 GLU A O 1
ATOM 2201 N N . TRP A 1 298 ? 19.718 -7.921 -6.099 1.00 96.50 298 TRP A N 1
ATOM 2202 C CA . TRP A 1 298 ? 18.295 -7.581 -6.208 1.00 96.50 298 TRP A CA 1
ATOM 2203 C C . TRP A 1 298 ? 17.533 -7.861 -4.914 1.00 96.50 298 TRP A C 1
ATOM 2205 O O . TRP A 1 298 ? 16.719 -7.038 -4.489 1.00 96.50 298 TRP A O 1
ATOM 2215 N N . GLN A 1 299 ? 17.820 -8.989 -4.259 1.00 96.19 299 GLN A N 1
ATOM 2216 C CA . GLN A 1 299 ? 17.265 -9.299 -2.945 1.00 96.19 299 GLN A CA 1
ATOM 2217 C C . GLN A 1 299 ? 17.597 -8.203 -1.924 1.00 96.19 299 GLN A C 1
ATOM 2219 O O . GLN A 1 299 ? 16.693 -7.706 -1.251 1.00 96.19 299 GLN A O 1
ATOM 2224 N N . ALA A 1 300 ? 18.869 -7.807 -1.823 1.00 93.31 300 ALA A N 1
ATOM 2225 C CA . ALA A 1 300 ? 19.317 -6.801 -0.862 1.00 93.31 300 ALA A CA 1
ATOM 2226 C C . ALA A 1 300 ? 18.678 -5.424 -1.120 1.00 93.31 300 ALA A C 1
ATOM 2228 O O . ALA A 1 300 ? 18.218 -4.773 -0.179 1.00 93.31 300 ALA A O 1
ATOM 2229 N N . VAL A 1 301 ? 18.585 -5.007 -2.390 1.00 94.19 301 VAL A N 1
ATOM 2230 C CA . VAL A 1 301 ? 17.870 -3.781 -2.791 1.00 94.19 301 VAL A CA 1
ATOM 2231 C C . VAL A 1 301 ? 16.397 -3.859 -2.381 1.00 94.19 301 VAL A C 1
ATOM 2233 O O . VAL A 1 301 ? 15.860 -2.898 -1.831 1.00 94.19 301 VAL A O 1
ATOM 2236 N N . GLY A 1 302 ? 15.756 -5.012 -2.584 1.00 93.12 302 GLY A N 1
ATOM 2237 C CA . GLY A 1 302 ? 14.372 -5.257 -2.178 1.00 93.12 302 GLY A CA 1
ATOM 2238 C C . GLY A 1 302 ? 14.128 -5.124 -0.689 1.00 93.12 302 GLY A C 1
ATOM 2239 O O . GLY A 1 302 ? 13.207 -4.421 -0.275 1.00 93.12 302 GLY A O 1
ATOM 2240 N N . GLU A 1 303 ? 14.957 -5.787 0.116 1.00 94.38 303 GLU A N 1
ATOM 2241 C CA . GLU A 1 303 ? 14.864 -5.739 1.576 1.00 94.38 303 GLU A CA 1
ATOM 2242 C C . GLU A 1 303 ? 15.027 -4.302 2.089 1.00 94.38 303 GLU A C 1
ATOM 2244 O O . GLU A 1 303 ? 14.224 -3.848 2.908 1.00 94.38 303 GLU A O 1
ATOM 2249 N N . ALA A 1 304 ? 16.015 -3.565 1.569 1.00 92.38 304 ALA A N 1
ATOM 2250 C CA . ALA A 1 304 ? 16.269 -2.179 1.949 1.00 92.38 304 ALA A CA 1
ATOM 2251 C C . ALA A 1 304 ? 15.116 -1.242 1.549 1.00 92.38 304 ALA A C 1
ATOM 2253 O O . ALA A 1 304 ? 14.624 -0.481 2.383 1.00 92.38 304 ALA A O 1
ATOM 2254 N N . ALA A 1 305 ? 14.636 -1.327 0.305 1.00 92.75 305 ALA A N 1
ATOM 2255 C CA . ALA A 1 305 ? 13.549 -0.482 -0.188 1.00 92.75 305 ALA A CA 1
ATOM 2256 C C . ALA A 1 305 ? 12.214 -0.764 0.526 1.00 92.75 305 ALA A C 1
ATOM 2258 O O . ALA A 1 305 ? 11.473 0.164 0.849 1.00 92.75 305 ALA A O 1
ATOM 2259 N N . ALA A 1 306 ? 11.909 -2.033 0.816 1.00 92.88 306 ALA A N 1
ATOM 2260 C CA . ALA A 1 306 ? 10.716 -2.409 1.574 1.00 92.88 306 ALA A CA 1
ATOM 2261 C C . ALA A 1 306 ? 10.779 -1.940 3.034 1.00 92.88 306 ALA A C 1
ATOM 2263 O O . ALA A 1 306 ? 9.760 -1.549 3.609 1.00 92.88 306 ALA A O 1
ATOM 2264 N N . LEU A 1 307 ? 11.970 -1.975 3.636 1.00 90.44 307 LEU A N 1
ATOM 2265 C CA . LEU A 1 307 ? 12.202 -1.465 4.980 1.00 90.44 307 LEU A CA 1
ATOM 2266 C C . LEU A 1 307 ? 11.984 0.052 5.046 1.00 90.44 307 LEU A C 1
ATOM 2268 O O . LEU A 1 307 ? 11.240 0.506 5.916 1.00 90.44 307 LEU A O 1
ATOM 2272 N N . ASP A 1 308 ? 12.578 0.804 4.117 1.00 89.69 308 ASP A N 1
ATOM 2273 C CA . ASP A 1 308 ? 12.422 2.259 4.012 1.00 89.69 308 ASP A CA 1
ATOM 2274 C C . ASP A 1 308 ? 10.947 2.641 3.810 1.00 89.69 308 ASP A C 1
ATOM 2276 O O . ASP A 1 308 ? 10.381 3.410 4.588 1.00 89.69 308 ASP A O 1
ATOM 2280 N N . TRP A 1 309 ? 10.264 1.975 2.871 1.00 92.38 309 TRP A N 1
ATOM 2281 C CA . TRP A 1 309 ? 8.825 2.141 2.643 1.00 92.38 309 TRP A CA 1
ATOM 2282 C C . TRP A 1 309 ? 7.989 1.910 3.913 1.00 92.38 309 TRP A C 1
ATOM 2284 O O . TRP A 1 309 ? 7.060 2.665 4.221 1.00 92.38 309 TRP A O 1
ATOM 2294 N N . TRP A 1 310 ? 8.318 0.873 4.691 1.00 87.62 310 TRP A N 1
ATOM 2295 C CA . TRP A 1 310 ? 7.624 0.599 5.946 1.00 87.62 310 TRP A CA 1
ATOM 2296 C C . TRP A 1 310 ? 7.889 1.697 6.982 1.00 87.62 310 TRP A C 1
ATOM 2298 O O . TRP A 1 310 ? 6.975 2.128 7.683 1.00 87.62 310 TRP A O 1
ATOM 2308 N N . GLU A 1 311 ? 9.124 2.176 7.104 1.00 83.75 311 GLU A N 1
ATOM 2309 C CA . GLU A 1 311 ? 9.490 3.210 8.075 1.00 83.75 311 GLU A CA 1
ATOM 2310 C C . GLU A 1 311 ? 8.900 4.587 7.737 1.00 83.75 311 GLU A C 1
ATOM 2312 O O . GLU A 1 311 ? 8.459 5.298 8.648 1.00 83.75 311 GLU A O 1
ATOM 2317 N N . GLU A 1 312 ? 8.738 4.925 6.454 1.00 76.75 312 GLU A N 1
ATOM 2318 C CA . GLU A 1 312 ? 7.967 6.102 6.017 1.00 76.75 312 GLU A CA 1
ATOM 2319 C C . GLU A 1 312 ? 6.519 6.099 6.543 1.00 76.75 312 GLU A C 1
ATOM 2321 O O . GLU A 1 312 ? 5.897 7.154 6.679 1.00 76.75 312 GLU A O 1
ATOM 2326 N N . SER A 1 313 ? 5.979 4.922 6.871 1.00 64.56 313 SER A N 1
ATOM 2327 C CA . SER A 1 313 ? 4.607 4.742 7.363 1.00 64.56 313 SER A CA 1
ATOM 2328 C C . SER A 1 313 ? 4.434 5.066 8.846 1.00 64.56 313 SER A C 1
ATOM 2330 O O . SER A 1 313 ? 3.336 5.403 9.285 1.00 64.56 313 SER A O 1
ATOM 2332 N N . PHE A 1 314 ? 5.502 4.908 9.633 1.00 54.59 314 PHE A N 1
ATOM 2333 C CA . PHE A 1 314 ? 5.461 4.948 11.100 1.00 54.59 314 PHE A CA 1
ATOM 2334 C C . PHE A 1 314 ? 6.376 6.006 11.704 1.00 54.59 314 PHE A C 1
ATOM 2336 O O . PHE A 1 314 ? 6.367 6.206 12.923 1.00 54.59 314 PHE A O 1
ATOM 2343 N N . THR A 1 315 ? 7.154 6.713 10.888 1.00 46.69 315 THR A N 1
ATOM 2344 C CA . THR A 1 315 ? 7.871 7.885 11.366 1.00 46.69 315 THR A CA 1
ATOM 2345 C C . THR A 1 315 ? 6.849 8.946 11.761 1.00 46.69 315 THR A C 1
ATOM 2347 O O . THR A 1 315 ? 6.254 9.656 10.954 1.00 46.69 315 THR A O 1
ATOM 2350 N N . LYS A 1 316 ? 6.667 9.042 13.078 1.00 39.16 316 LYS A N 1
ATOM 2351 C CA . LYS A 1 316 ? 6.026 10.124 13.829 1.00 39.16 316 LYS A CA 1
ATOM 2352 C C . LYS A 1 316 ? 6.374 11.515 13.279 1.00 39.16 316 LYS A C 1
ATOM 2354 O O . LYS A 1 316 ? 5.542 12.414 13.331 1.00 39.16 316 LYS A O 1
ATOM 2359 N N . ASP A 1 317 ? 7.539 11.644 12.643 1.00 40.78 317 ASP A N 1
ATOM 2360 C CA . ASP A 1 317 ? 7.947 12.811 11.874 1.00 40.78 317 ASP A CA 1
ATOM 2361 C C . ASP A 1 317 ? 6.948 13.232 10.798 1.00 40.78 317 ASP A C 1
ATOM 2363 O O . ASP A 1 317 ? 6.838 14.424 10.605 1.00 40.78 317 ASP A O 1
ATOM 2367 N N . VAL A 1 318 ? 6.178 12.371 10.122 1.00 41.78 318 VAL A N 1
ATOM 2368 C CA . VAL A 1 318 ? 5.169 12.817 9.133 1.00 41.78 318 VAL A CA 1
ATOM 2369 C C . VAL A 1 318 ? 3.926 13.402 9.810 1.00 41.78 318 VAL A C 1
ATOM 2371 O O . VAL A 1 318 ? 3.296 14.300 9.263 1.00 41.78 318 VAL A O 1
ATOM 2374 N N . VAL A 1 319 ? 3.564 12.943 11.008 1.00 41.66 319 VAL A N 1
ATOM 2375 C CA . VAL A 1 319 ? 2.420 13.487 11.762 1.00 41.66 319 VAL A CA 1
ATOM 2376 C C . VAL A 1 319 ? 2.812 14.784 12.480 1.00 41.66 319 VAL A C 1
ATOM 2378 O O . VAL A 1 319 ? 2.086 15.774 12.375 1.00 41.66 319 VAL A O 1
ATOM 2381 N N . ASP A 1 320 ? 3.995 14.823 13.096 1.00 41.59 320 ASP A N 1
ATOM 2382 C CA . ASP A 1 320 ? 4.554 16.034 13.710 1.00 41.59 320 ASP A CA 1
ATOM 2383 C C . ASP A 1 320 ? 4.947 17.068 12.631 1.00 41.59 320 ASP A C 1
ATOM 2385 O O . ASP A 1 320 ? 4.649 18.254 12.770 1.00 41.59 320 ASP A O 1
ATOM 2389 N N . SER A 1 321 ? 5.472 16.637 11.474 1.00 46.53 321 SER A N 1
ATOM 2390 C CA . SER A 1 321 ? 5.711 17.536 10.332 1.00 46.53 321 SER A CA 1
ATOM 2391 C C . SER A 1 321 ? 4.449 17.934 9.571 1.00 46.53 321 SER A C 1
ATOM 2393 O O . SER A 1 321 ? 4.473 18.940 8.877 1.00 46.53 321 SER A O 1
ATOM 2395 N N . ARG A 1 322 ? 3.319 17.225 9.705 1.00 43.97 322 ARG A N 1
ATOM 2396 C CA . ARG A 1 322 ? 2.014 17.665 9.163 1.00 43.97 322 ARG A CA 1
ATOM 2397 C C . ARG A 1 322 ? 1.406 18.797 9.975 1.00 43.97 322 ARG A C 1
ATOM 2399 O O . ARG A 1 322 ? 0.827 19.712 9.385 1.00 43.97 322 ARG A O 1
ATOM 2406 N N . LEU A 1 323 ? 1.532 18.738 11.301 1.00 45.34 323 LEU A N 1
ATOM 2407 C CA . LEU A 1 323 ? 1.175 19.859 12.173 1.00 45.34 323 LEU A CA 1
ATOM 2408 C C . LEU A 1 323 ? 2.029 21.088 11.829 1.00 45.34 323 LEU A C 1
ATOM 2410 O O . LEU A 1 323 ? 1.504 22.198 11.735 1.00 45.34 323 LEU A O 1
ATOM 2414 N N . ASP A 1 324 ? 3.300 20.869 11.502 1.00 57.50 324 ASP A N 1
ATOM 2415 C CA . ASP A 1 324 ? 4.221 21.927 11.097 1.00 57.50 324 ASP A CA 1
ATOM 2416 C C . ASP A 1 324 ? 4.041 22.405 9.653 1.00 57.50 324 ASP A C 1
ATOM 2418 O O . ASP A 1 324 ? 4.151 23.599 9.400 1.00 57.50 324 ASP A O 1
ATOM 2422 N N . PHE A 1 325 ? 3.715 21.531 8.700 1.00 60.53 325 PHE A N 1
ATOM 2423 C CA . PHE A 1 325 ? 3.494 21.909 7.303 1.00 60.53 325 PHE A CA 1
ATOM 2424 C C . PHE A 1 325 ? 2.224 22.738 7.156 1.00 60.53 325 PHE A C 1
ATOM 2426 O O . PHE A 1 325 ? 2.207 23.698 6.394 1.00 60.53 325 PHE A O 1
ATOM 2433 N N . LYS A 1 326 ? 1.175 22.433 7.931 1.00 69.50 326 LYS A N 1
ATOM 2434 C CA . LYS A 1 326 ? -0.006 23.300 8.013 1.00 69.50 326 LYS A CA 1
ATOM 2435 C C . LYS A 1 326 ? 0.374 24.696 8.515 1.00 69.50 326 LYS A C 1
ATOM 2437 O O . LYS A 1 326 ? -0.133 25.678 7.985 1.00 69.50 326 LYS A O 1
ATOM 2442 N N . ALA A 1 327 ? 1.283 24.789 9.486 1.00 74.81 327 ALA A N 1
ATOM 2443 C CA . ALA A 1 327 ? 1.790 26.069 9.970 1.00 74.81 327 ALA A CA 1
ATOM 2444 C C . ALA A 1 327 ? 2.670 26.785 8.926 1.00 74.81 327 ALA A C 1
ATOM 2446 O O . ALA A 1 327 ? 2.514 27.985 8.743 1.00 74.81 327 ALA A O 1
ATOM 2447 N N . ILE A 1 328 ? 3.534 26.070 8.196 1.00 78.62 328 ILE A N 1
ATOM 2448 C CA . ILE A 1 328 ? 4.346 26.627 7.096 1.00 78.62 328 ILE A CA 1
ATOM 2449 C C . ILE A 1 328 ? 3.446 27.133 5.962 1.00 78.62 328 ILE A C 1
ATOM 2451 O O . ILE A 1 328 ? 3.659 28.228 5.450 1.00 78.62 328 ILE A O 1
ATOM 2455 N N . LEU A 1 329 ? 2.418 26.366 5.590 1.00 81.31 329 LEU A N 1
ATOM 2456 C CA . LEU A 1 329 ? 1.462 26.747 4.554 1.00 81.31 329 LEU A CA 1
ATOM 2457 C C . LEU A 1 329 ? 0.632 27.959 4.981 1.00 81.31 329 LEU A C 1
ATOM 2459 O O . LEU A 1 329 ? 0.388 28.841 4.162 1.00 81.31 329 LEU A O 1
ATOM 2463 N N . GLN A 1 330 ? 0.235 28.025 6.254 1.00 87.38 330 GLN A N 1
ATOM 2464 C CA . GLN A 1 330 ? -0.437 29.199 6.801 1.00 87.38 330 GLN A CA 1
ATOM 2465 C C . GLN A 1 330 ? 0.478 30.428 6.743 1.00 87.38 330 GLN A C 1
ATOM 2467 O O . GLN A 1 330 ? 0.065 31.435 6.192 1.00 87.38 330 GLN A O 1
ATOM 2472 N N . ILE A 1 331 ? 1.738 30.320 7.183 1.00 86.31 331 ILE A N 1
ATOM 2473 C CA . ILE A 1 331 ? 2.734 31.407 7.110 1.00 86.31 331 ILE A CA 1
ATOM 2474 C C . ILE A 1 331 ? 2.947 31.878 5.663 1.00 86.31 331 ILE A C 1
ATOM 2476 O O . ILE A 1 331 ? 3.021 33.076 5.401 1.00 86.31 331 ILE A O 1
ATOM 2480 N N . ALA A 1 332 ? 3.018 30.949 4.708 1.00 88.44 332 ALA A N 1
ATOM 2481 C CA . ALA A 1 332 ? 3.144 31.272 3.290 1.00 88.44 332 ALA A CA 1
ATOM 2482 C C . ALA A 1 332 ? 1.897 31.987 2.742 1.00 88.44 332 ALA A C 1
ATOM 2484 O O . ALA A 1 332 ? 2.013 32.924 1.957 1.00 88.44 332 ALA A O 1
ATOM 2485 N N . THR A 1 333 ? 0.709 31.557 3.172 1.00 89.88 333 THR A N 1
ATOM 2486 C CA . THR A 1 333 ? -0.574 32.155 2.777 1.00 89.88 333 THR A CA 1
ATOM 2487 C C . THR A 1 333 ? -0.733 33.555 3.366 1.00 89.88 333 THR A C 1
ATOM 2489 O O . THR A 1 333 ? -1.119 34.476 2.652 1.00 89.88 333 THR A O 1
ATOM 2492 N N . ASP A 1 334 ? -0.370 33.736 4.636 1.00 92.00 334 ASP A N 1
ATOM 2493 C CA . ASP A 1 334 ? -0.385 35.034 5.312 1.00 92.00 334 ASP A CA 1
ATOM 2494 C C . ASP A 1 334 ? 0.586 36.005 4.621 1.00 92.00 334 ASP A C 1
ATOM 2496 O O . ASP A 1 334 ? 0.219 37.138 4.327 1.00 92.00 334 ASP A O 1
ATOM 2500 N N . ALA A 1 335 ? 1.783 35.540 4.245 1.00 92.06 335 ALA A N 1
ATOM 2501 C CA . ALA A 1 335 ? 2.754 36.348 3.507 1.00 92.06 335 ALA A CA 1
ATOM 2502 C C . ALA A 1 335 ? 2.271 36.750 2.100 1.00 92.06 335 ALA A C 1
ATOM 2504 O O . ALA A 1 335 ? 2.543 37.869 1.659 1.00 92.06 335 ALA A O 1
ATOM 2505 N N . ALA A 1 336 ? 1.545 35.873 1.395 1.00 86.81 336 ALA A N 1
ATOM 2506 C CA . ALA A 1 336 ? 0.902 36.230 0.128 1.00 86.81 336 ALA A CA 1
ATOM 2507 C C . ALA A 1 336 ? -0.184 37.296 0.327 1.00 86.81 336 ALA A C 1
ATOM 2509 O O . ALA A 1 336 ? -0.196 38.287 -0.398 1.00 86.81 336 ALA A O 1
ATOM 2510 N N . HIS A 1 337 ? -1.056 37.131 1.325 1.00 91.38 337 HIS A N 1
ATOM 2511 C CA . HIS A 1 337 ? -2.105 38.108 1.621 1.00 91.38 337 HIS A CA 1
ATOM 2512 C C . HIS A 1 337 ? -1.546 39.456 2.079 1.00 91.38 337 HIS A C 1
ATOM 2514 O O . HIS A 1 337 ? -2.074 40.496 1.693 1.00 91.38 337 HIS A O 1
ATOM 2520 N N . ASP A 1 338 ? -0.458 39.464 2.848 1.00 94.00 338 ASP A N 1
ATOM 2521 C CA . ASP A 1 338 ? 0.230 40.697 3.224 1.00 94.00 338 ASP A CA 1
ATOM 2522 C C . ASP A 1 338 ? 0.835 41.390 1.994 1.00 94.00 338 ASP A C 1
ATOM 2524 O O . ASP A 1 338 ? 0.767 42.615 1.877 1.00 94.00 338 ASP A O 1
ATOM 2528 N N . ALA A 1 339 ? 1.398 40.637 1.042 1.00 92.81 339 ALA A N 1
ATOM 2529 C CA . ALA A 1 339 ? 1.881 41.199 -0.218 1.00 92.81 339 ALA A CA 1
ATOM 2530 C C . ALA A 1 339 ? 0.725 41.794 -1.048 1.00 92.81 339 ALA A C 1
ATOM 2532 O O . ALA A 1 339 ? 0.810 42.947 -1.481 1.00 92.81 339 ALA A O 1
ATOM 2533 N N . GLU A 1 340 ? -0.380 41.060 -1.192 1.00 95.56 340 GLU A N 1
ATOM 2534 C CA . GLU A 1 340 ? -1.606 41.509 -1.868 1.00 95.56 340 GLU A CA 1
ATOM 2535 C C . GLU A 1 340 ? -2.162 42.794 -1.225 1.00 95.56 340 GL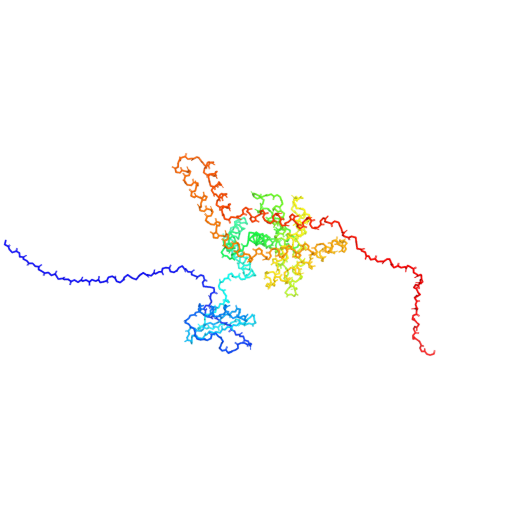U A C 1
ATOM 2537 O O . GLU A 1 340 ? -2.423 43.785 -1.913 1.00 95.56 340 GLU A O 1
ATOM 2542 N N . ALA A 1 341 ? -2.269 42.836 0.108 1.00 94.69 341 ALA A N 1
ATOM 2543 C CA . ALA A 1 341 ? -2.766 43.989 0.862 1.00 94.69 341 ALA A CA 1
ATOM 2544 C C . ALA A 1 341 ? -1.898 45.249 0.682 1.00 94.69 341 ALA A C 1
ATOM 2546 O O . ALA A 1 341 ? -2.392 46.372 0.814 1.00 94.69 341 ALA A O 1
ATOM 2547 N N . ASN A 1 342 ? -0.620 45.074 0.336 1.00 96.38 342 ASN A N 1
ATOM 2548 C CA . ASN A 1 342 ? 0.314 46.153 0.017 1.00 96.38 342 ASN A CA 1
ATOM 2549 C C . ASN A 1 342 ? 0.337 46.525 -1.479 1.00 96.38 342 ASN A C 1
ATOM 2551 O O . ASN A 1 342 ? 1.159 47.343 -1.899 1.00 96.38 342 ASN A O 1
ATOM 2555 N N . GLY A 1 343 ? -0.576 45.972 -2.283 1.00 95.69 343 GLY A N 1
ATOM 2556 C CA . GLY A 1 343 ? -0.714 46.268 -3.709 1.00 95.69 343 GLY A CA 1
ATOM 2557 C C . GLY A 1 343 ? 0.314 45.565 -4.595 1.00 95.69 343 GLY A C 1
ATOM 2558 O O . GLY A 1 343 ? 0.587 46.049 -5.697 1.00 95.69 343 GLY A O 1
ATOM 2559 N N . ALA A 1 344 ? 0.907 44.467 -4.120 1.00 94.44 344 ALA A N 1
ATOM 2560 C CA . ALA A 1 344 ? 1.807 43.647 -4.918 1.00 94.44 344 ALA A CA 1
ATOM 2561 C C . ALA A 1 344 ? 1.044 42.913 -6.037 1.00 94.44 344 ALA A C 1
ATOM 2563 O O . ALA A 1 344 ? -0.170 42.730 -5.966 1.00 94.44 344 ALA A O 1
ATOM 2564 N N . GLY A 1 345 ? 1.744 42.531 -7.108 1.00 89.69 345 GLY A N 1
ATOM 2565 C CA . GLY A 1 345 ? 1.158 41.687 -8.150 1.00 89.69 345 GLY A CA 1
ATOM 2566 C C . GLY A 1 345 ? 1.284 40.200 -7.812 1.00 89.69 345 GLY A C 1
ATOM 2567 O O . GLY A 1 345 ? 2.139 39.811 -7.025 1.00 89.69 345 GLY A O 1
ATOM 2568 N N . LEU A 1 346 ? 0.530 39.346 -8.511 1.00 85.94 346 LEU A N 1
ATOM 2569 C CA . LEU A 1 346 ? 0.526 37.888 -8.306 1.00 85.94 346 LEU A CA 1
ATOM 2570 C C . LEU A 1 346 ? 1.930 37.244 -8.248 1.00 85.94 346 LEU A C 1
ATOM 2572 O O . LEU A 1 346 ? 2.167 36.330 -7.467 1.00 85.94 346 LEU A O 1
ATOM 2576 N N . ASN A 1 347 ? 2.880 37.710 -9.067 1.00 81.38 347 ASN A N 1
ATOM 2577 C CA . ASN A 1 347 ? 4.250 37.179 -9.045 1.00 81.38 347 ASN A CA 1
ATOM 2578 C C . ASN A 1 347 ? 4.988 37.508 -7.737 1.00 81.38 347 ASN A C 1
ATOM 2580 O O . ASN A 1 347 ? 5.775 36.694 -7.259 1.00 81.38 347 ASN A O 1
ATOM 2584 N N . ASP A 1 348 ? 4.727 38.683 -7.167 1.00 84.19 348 ASP A N 1
ATOM 2585 C CA . ASP A 1 348 ? 5.317 39.133 -5.909 1.00 84.19 348 ASP A CA 1
ATOM 2586 C C . ASP A 1 348 ? 4.652 38.432 -4.713 1.00 84.19 348 ASP A C 1
ATOM 2588 O O . ASP A 1 348 ? 5.342 38.065 -3.767 1.00 84.19 348 ASP A O 1
ATOM 2592 N N . GLU A 1 349 ? 3.345 38.150 -4.785 1.00 88.94 349 GLU A N 1
ATOM 2593 C CA . GLU A 1 349 ? 2.623 37.322 -3.804 1.00 88.94 349 GLU A CA 1
ATOM 2594 C C . GLU A 1 349 ? 3.180 35.891 -3.751 1.00 88.94 349 GLU A C 1
ATOM 2596 O O . GLU A 1 349 ? 3.479 35.369 -2.676 1.00 88.94 349 GLU A O 1
ATOM 2601 N N . ILE A 1 350 ? 3.381 35.265 -4.919 1.00 75.88 350 ILE A N 1
ATOM 2602 C CA . ILE A 1 350 ? 3.974 33.923 -5.027 1.00 75.88 350 ILE A CA 1
ATOM 2603 C C . ILE A 1 350 ? 5.401 33.921 -4.468 1.00 75.88 350 ILE A C 1
ATOM 2605 O O . ILE A 1 350 ? 5.784 32.993 -3.752 1.00 75.88 350 ILE A O 1
ATOM 2609 N N . LEU A 1 351 ? 6.191 34.953 -4.780 1.00 82.81 351 LEU A N 1
ATOM 2610 C CA . LEU A 1 351 ? 7.556 35.082 -4.277 1.00 82.81 351 LEU A CA 1
ATOM 2611 C C . LEU A 1 351 ? 7.581 35.254 -2.751 1.00 82.81 351 LEU A C 1
ATOM 2613 O O . LEU A 1 351 ? 8.380 34.593 -2.087 1.00 82.81 351 LEU A O 1
ATOM 2617 N N . ALA A 1 352 ? 6.695 36.084 -2.195 1.00 83.31 352 ALA A N 1
ATOM 2618 C CA . ALA A 1 352 ? 6.567 36.296 -0.755 1.00 83.31 352 ALA A CA 1
ATOM 2619 C C . ALA A 1 352 ? 6.166 35.005 -0.024 1.00 83.31 352 ALA A C 1
ATOM 2621 O O . ALA A 1 352 ? 6.811 34.627 0.956 1.00 83.31 352 ALA A O 1
ATOM 2622 N N . ALA A 1 353 ? 5.176 34.274 -0.546 1.00 81.38 353 ALA A N 1
ATOM 2623 C CA . ALA A 1 353 ? 4.773 32.974 -0.014 1.00 81.38 353 ALA A CA 1
ATOM 2624 C C . ALA A 1 353 ? 5.922 31.959 -0.025 1.00 81.38 353 ALA A C 1
ATOM 2626 O O . ALA A 1 353 ? 6.162 31.275 0.970 1.00 81.38 353 ALA A O 1
ATOM 2627 N N . ALA A 1 354 ? 6.657 31.874 -1.138 1.00 73.94 354 ALA A N 1
ATOM 2628 C CA . ALA A 1 354 ? 7.778 30.952 -1.283 1.00 73.94 354 ALA A CA 1
ATOM 2629 C C . ALA A 1 354 ? 8.920 31.272 -0.304 1.00 73.94 354 ALA A C 1
ATOM 2631 O O . ALA A 1 354 ? 9.454 30.367 0.338 1.00 73.94 354 ALA A O 1
ATOM 2632 N N . GLN A 1 355 ? 9.264 32.554 -0.145 1.00 84.81 355 GLN A N 1
ATOM 2633 C CA . GLN A 1 355 ? 10.290 32.996 0.803 1.00 84.81 355 GLN A CA 1
ATOM 2634 C C . GLN A 1 355 ? 9.881 32.715 2.253 1.00 84.81 355 GLN A C 1
ATOM 2636 O O . GLN A 1 355 ? 10.679 32.183 3.025 1.00 84.81 355 GLN A O 1
ATOM 2641 N N . ALA A 1 356 ? 8.632 33.009 2.615 1.00 86.25 356 ALA A N 1
ATOM 2642 C CA . ALA A 1 356 ? 8.111 32.755 3.954 1.00 86.25 356 ALA A CA 1
ATOM 2643 C C . ALA A 1 356 ? 8.063 31.251 4.277 1.00 86.25 356 ALA A C 1
ATOM 2645 O O . ALA A 1 356 ? 8.471 30.836 5.364 1.00 86.25 356 ALA A O 1
ATOM 2646 N N . ALA A 1 357 ? 7.659 30.421 3.309 1.00 78.50 357 ALA A N 1
ATOM 2647 C CA . ALA A 1 357 ? 7.699 28.968 3.439 1.00 78.50 357 ALA A CA 1
ATOM 2648 C C . ALA A 1 357 ? 9.130 28.449 3.653 1.00 78.50 357 ALA A C 1
ATOM 2650 O O . ALA A 1 357 ? 9.356 27.589 4.506 1.00 78.50 357 ALA A O 1
ATOM 2651 N N . GLN A 1 358 ? 10.101 28.983 2.905 1.00 72.81 358 GLN A N 1
ATOM 2652 C CA . GLN A 1 358 ? 11.504 28.587 3.011 1.00 72.81 358 GLN A CA 1
ATOM 2653 C C . GLN A 1 358 ? 12.098 28.942 4.381 1.00 72.81 358 GLN A C 1
ATOM 2655 O O . GLN A 1 358 ? 12.727 28.091 5.009 1.00 72.81 358 GLN A O 1
ATOM 2660 N N . VAL A 1 359 ? 11.855 30.157 4.883 1.00 84.62 359 VAL A N 1
ATOM 2661 C CA . VAL A 1 359 ? 12.316 30.587 6.215 1.00 84.62 359 VAL A CA 1
ATOM 2662 C C . VAL A 1 359 ? 11.697 29.720 7.313 1.00 84.62 359 VAL A C 1
ATOM 2664 O O . VAL A 1 359 ? 12.423 29.169 8.139 1.00 84.62 359 VAL A O 1
ATOM 2667 N N . ALA A 1 360 ? 10.377 29.516 7.278 1.00 81.62 360 ALA A N 1
ATOM 2668 C CA . ALA A 1 360 ? 9.680 28.693 8.266 1.00 81.62 360 ALA A CA 1
ATOM 2669 C C . ALA A 1 360 ? 10.143 27.223 8.239 1.00 81.62 360 ALA A C 1
ATOM 2671 O O . ALA A 1 360 ? 10.193 26.557 9.276 1.00 81.62 360 ALA A O 1
ATOM 2672 N N . SER A 1 361 ? 10.509 26.715 7.060 1.00 74.94 361 SER A N 1
ATOM 2673 C CA . SER A 1 361 ? 11.098 25.385 6.888 1.00 74.94 361 SER A CA 1
ATOM 2674 C C . SER A 1 361 ? 12.507 25.296 7.500 1.00 74.94 361 SER A C 1
ATOM 2676 O O . SER A 1 361 ? 12.821 24.352 8.235 1.00 74.94 361 SER A O 1
ATOM 2678 N N . ALA A 1 362 ? 13.349 26.306 7.265 1.00 75.88 362 ALA A N 1
ATOM 2679 C CA . ALA A 1 362 ? 14.706 26.372 7.801 1.00 75.88 362 ALA A CA 1
ATOM 2680 C C . ALA A 1 362 ? 14.728 26.483 9.338 1.00 75.88 362 ALA A C 1
ATOM 2682 O O . ALA A 1 362 ? 15.466 25.746 9.994 1.00 75.88 362 ALA A O 1
ATOM 2683 N N . GLU A 1 363 ? 13.879 27.329 9.931 1.00 78.81 363 GLU A N 1
ATOM 2684 C CA . GLU A 1 363 ? 13.777 27.509 11.391 1.00 78.81 363 GLU A CA 1
ATOM 2685 C C . GLU A 1 363 ? 13.360 26.229 12.128 1.00 78.81 363 GLU A C 1
ATOM 2687 O O . GLU A 1 363 ? 13.783 25.982 13.258 1.00 78.81 363 GLU A O 1
ATOM 2692 N N . ARG A 1 364 ? 12.569 25.376 11.471 1.00 78.31 364 ARG A N 1
ATOM 2693 C CA . ARG A 1 364 ? 12.122 24.078 12.003 1.00 78.31 364 ARG A CA 1
ATOM 2694 C C . ARG A 1 364 ? 13.110 22.938 11.726 1.00 78.31 364 ARG A C 1
ATOM 2696 O O . ARG A 1 364 ? 12.874 21.790 12.116 1.00 78.31 364 ARG A O 1
ATOM 2703 N N . GLY A 1 365 ? 14.236 23.249 11.082 1.00 69.25 365 GLY A N 1
ATOM 2704 C CA . GLY A 1 365 ? 15.330 22.319 10.827 1.00 69.25 365 GLY A CA 1
ATOM 2705 C C . GLY A 1 365 ? 15.053 21.300 9.721 1.00 69.25 365 GLY A C 1
ATOM 2706 O O . GLY A 1 365 ? 15.652 20.225 9.726 1.00 69.25 365 GLY A O 1
ATOM 2707 N N . TYR A 1 366 ? 14.151 21.589 8.779 1.00 66.62 366 TYR A N 1
ATOM 2708 C CA . TYR A 1 366 ? 13.901 20.682 7.651 1.00 66.62 366 TYR A CA 1
ATOM 2709 C C . TYR A 1 366 ? 15.103 20.619 6.698 1.00 66.62 366 TYR A C 1
ATOM 2711 O O . TYR A 1 366 ? 15.512 19.522 6.314 1.00 66.62 366 TYR A O 1
ATOM 2719 N N . GLU A 1 367 ? 15.752 21.756 6.417 1.00 60.19 367 GLU A N 1
ATOM 2720 C CA . GLU A 1 367 ? 16.982 21.789 5.607 1.00 60.19 367 GLU A CA 1
ATOM 2721 C C . GLU A 1 367 ? 18.130 21.002 6.261 1.00 60.19 367 GLU A C 1
ATOM 2723 O O . GLU A 1 367 ? 18.867 20.284 5.586 1.00 60.19 367 GLU A O 1
ATOM 2728 N N . THR A 1 368 ? 18.277 21.067 7.588 1.00 52.97 368 THR A N 1
ATOM 2729 C CA . THR A 1 368 ? 19.316 20.319 8.311 1.00 52.97 368 THR A CA 1
ATOM 2730 C C . THR A 1 368 ? 19.038 18.820 8.362 1.00 52.97 368 THR A C 1
ATOM 2732 O O . THR A 1 368 ? 19.993 18.044 8.374 1.00 52.97 368 THR A O 1
ATOM 2735 N N . ARG A 1 369 ? 17.770 18.385 8.337 1.00 51.09 369 ARG A N 1
ATOM 2736 C CA . ARG A 1 369 ? 17.407 16.959 8.247 1.00 51.09 369 ARG A CA 1
ATOM 2737 C C . ARG A 1 369 ? 17.685 16.380 6.863 1.00 51.09 369 ARG A C 1
ATOM 2739 O O . ARG A 1 369 ? 18.258 15.296 6.792 1.00 51.09 369 ARG A O 1
ATOM 2746 N N . GLU A 1 370 ? 17.353 17.084 5.780 1.00 51.94 370 GLU A N 1
ATOM 2747 C CA . GLU A 1 370 ? 17.743 16.652 4.427 1.00 51.94 370 GLU A CA 1
ATOM 2748 C C . GLU A 1 370 ? 19.266 16.625 4.261 1.00 51.94 370 GLU A C 1
ATOM 2750 O O . GLU A 1 370 ? 19.822 15.640 3.778 1.00 51.94 370 GLU A O 1
ATOM 2755 N N . GLN A 1 371 ? 19.970 17.653 4.747 1.00 45.88 371 GLN A N 1
ATOM 2756 C CA . GLN A 1 371 ? 21.435 17.675 4.727 1.00 45.88 371 GLN A CA 1
ATOM 2757 C C . GLN A 1 371 ? 22.053 16.569 5.597 1.00 45.88 371 GLN A C 1
ATOM 2759 O O . GLN A 1 371 ? 23.110 16.046 5.251 1.00 45.88 371 GLN A O 1
ATOM 2764 N N . ALA A 1 372 ? 21.426 16.191 6.716 1.00 45.03 372 ALA A N 1
ATOM 2765 C CA . ALA A 1 372 ? 21.874 15.072 7.544 1.00 45.03 372 ALA A CA 1
ATOM 2766 C C . ALA A 1 372 ? 21.698 13.724 6.828 1.00 45.03 372 ALA A C 1
ATOM 2768 O O . ALA A 1 372 ? 22.639 12.931 6.835 1.00 45.03 372 ALA A O 1
ATOM 2769 N N . ARG A 1 373 ? 20.564 13.502 6.143 1.00 51.59 373 ARG A N 1
ATOM 2770 C CA . ARG A 1 373 ? 20.349 12.312 5.296 1.00 51.59 373 ARG A CA 1
ATOM 2771 C C . ARG A 1 373 ? 21.365 12.249 4.157 1.00 51.59 373 ARG A C 1
ATOM 2773 O O . ARG A 1 373 ? 22.020 11.229 3.985 1.00 51.59 373 ARG A O 1
ATOM 2780 N N . ALA A 1 374 ? 21.591 13.364 3.461 1.00 53.34 374 ALA A N 1
ATOM 2781 C CA . ALA A 1 374 ? 22.588 13.449 2.393 1.00 53.34 374 ALA A CA 1
ATOM 2782 C C . ALA A 1 374 ? 24.023 13.190 2.895 1.00 53.34 374 ALA A C 1
ATOM 2784 O O . ALA A 1 374 ? 24.829 12.569 2.206 1.00 53.34 374 ALA A O 1
ATOM 2785 N N . ARG A 1 375 ? 24.359 13.633 4.116 1.00 55.56 375 ARG A N 1
ATOM 2786 C CA . ARG A 1 375 ? 25.659 13.342 4.750 1.00 55.56 375 ARG A CA 1
ATOM 2787 C C . ARG A 1 375 ? 25.797 11.884 5.174 1.00 55.56 375 ARG A C 1
ATOM 2789 O O . ARG A 1 375 ? 26.916 11.378 5.178 1.00 55.56 375 ARG A O 1
ATOM 2796 N N . GLN A 1 376 ? 24.709 11.237 5.575 1.00 55.84 376 GLN A N 1
ATOM 2797 C CA . GLN A 1 376 ? 24.716 9.826 5.941 1.00 55.84 376 GLN A CA 1
ATOM 2798 C C . GLN A 1 376 ? 24.890 8.942 4.699 1.00 55.84 376 GLN A C 1
ATOM 2800 O O . GLN A 1 376 ? 25.811 8.133 4.680 1.00 55.84 376 GLN A O 1
ATOM 2805 N N . ASP A 1 377 ? 24.138 9.215 3.630 1.00 60.69 377 ASP A N 1
ATOM 2806 C CA . ASP A 1 377 ? 24.292 8.564 2.320 1.00 60.69 377 ASP A CA 1
ATOM 2807 C C . ASP A 1 377 ? 25.721 8.732 1.762 1.00 60.69 377 ASP A C 1
ATOM 2809 O O . ASP A 1 377 ? 26.342 7.789 1.272 1.00 60.69 377 ASP A O 1
ATOM 2813 N N . PHE A 1 378 ? 26.315 9.922 1.920 1.00 68.81 378 PHE A N 1
ATOM 2814 C CA . PHE A 1 378 ? 27.712 10.146 1.541 1.00 68.81 378 PHE A CA 1
ATOM 2815 C C . PHE A 1 378 ? 28.698 9.286 2.351 1.00 68.81 378 PHE A C 1
ATOM 2817 O O . PHE A 1 378 ? 29.616 8.709 1.773 1.00 68.81 378 PHE A O 1
ATOM 2824 N N . LYS A 1 379 ? 28.513 9.174 3.674 1.00 68.94 379 LYS A N 1
ATOM 2825 C CA . LYS A 1 379 ? 29.379 8.356 4.540 1.00 68.94 379 LYS A CA 1
ATOM 2826 C C . LYS A 1 379 ? 29.262 6.866 4.240 1.00 68.94 379 LYS A C 1
ATOM 2828 O O . LYS A 1 379 ? 30.272 6.172 4.255 1.00 68.94 379 LYS A O 1
ATOM 2833 N N . GLU A 1 380 ? 28.059 6.384 3.954 1.00 64.81 380 GLU A N 1
ATOM 2834 C CA . GLU A 1 380 ? 27.817 4.987 3.580 1.00 64.81 380 GLU A CA 1
ATOM 2835 C C . GLU A 1 380 ? 28.483 4.665 2.231 1.00 64.81 380 GLU A C 1
ATOM 2837 O O . GLU A 1 380 ? 29.179 3.658 2.103 1.00 64.81 380 GLU A O 1
ATOM 2842 N N . LYS A 1 381 ? 28.410 5.585 1.259 1.00 75.44 381 LYS A N 1
ATOM 2843 C CA . LYS A 1 381 ? 29.135 5.482 -0.023 1.00 75.44 381 LYS A CA 1
ATOM 2844 C C . LYS A 1 381 ? 30.656 5.570 0.122 1.00 75.44 381 LYS A C 1
ATOM 2846 O O . LYS A 1 381 ? 31.377 4.981 -0.681 1.00 75.44 381 LYS A O 1
ATOM 2851 N N . GLU A 1 382 ? 31.156 6.312 1.106 1.00 77.94 382 GLU A N 1
ATOM 2852 C CA . GLU A 1 382 ? 32.587 6.415 1.405 1.00 77.94 382 GLU A CA 1
ATOM 2853 C C . GLU A 1 382 ? 33.113 5.129 2.060 1.00 77.94 382 GLU A C 1
ATOM 2855 O O . GLU A 1 382 ? 34.131 4.598 1.623 1.00 77.94 382 GLU A O 1
ATOM 2860 N N . GLN A 1 383 ? 32.368 4.563 3.014 1.00 74.38 383 GLN A N 1
ATOM 2861 C CA . GLN A 1 383 ? 32.685 3.272 3.638 1.00 74.38 383 GLN A CA 1
ATOM 2862 C C . GLN A 1 383 ? 32.633 2.113 2.635 1.00 74.38 383 GLN A C 1
ATOM 2864 O O . GLN A 1 383 ? 33.483 1.228 2.674 1.00 74.38 383 GLN A O 1
ATOM 2869 N N . ALA A 1 384 ? 31.702 2.150 1.680 1.00 66.12 384 ALA A N 1
ATOM 2870 C CA . ALA A 1 384 ? 31.634 1.173 0.594 1.00 66.12 384 ALA A CA 1
ATOM 2871 C C . ALA A 1 384 ? 32.798 1.284 -0.413 1.00 66.12 384 ALA A C 1
ATOM 2873 O O . ALA A 1 384 ? 33.030 0.364 -1.197 1.00 66.12 384 ALA A O 1
ATOM 2874 N N . ARG A 1 385 ? 33.532 2.405 -0.420 1.00 75.50 385 ARG A N 1
ATOM 2875 C CA . ARG A 1 385 ? 34.659 2.652 -1.331 1.00 75.50 385 ARG A CA 1
ATOM 2876 C C . ARG A 1 385 ? 36.027 2.365 -0.726 1.00 75.50 385 ARG A C 1
ATOM 2878 O O . ARG A 1 385 ? 37.004 2.466 -1.467 1.00 75.50 385 ARG A O 1
ATOM 2885 N N . GLU A 1 386 ? 36.137 2.011 0.554 1.00 69.62 386 GLU A N 1
ATOM 2886 C CA . GLU A 1 386 ? 37.430 1.629 1.126 1.00 69.62 386 GLU A CA 1
ATOM 2887 C C . GLU A 1 386 ? 37.888 0.272 0.550 1.00 69.62 386 GLU A C 1
ATOM 2889 O O . GLU A 1 386 ? 37.253 -0.756 0.796 1.00 69.62 386 GLU A O 1
ATOM 2894 N N . PRO A 1 387 ? 38.982 0.224 -0.238 1.00 62.25 387 PRO A N 1
ATOM 2895 C CA . PRO A 1 387 ? 39.502 -1.031 -0.757 1.00 62.25 387 PRO A CA 1
ATOM 2896 C C . PRO A 1 387 ? 40.082 -1.852 0.396 1.00 62.25 387 PRO A C 1
ATOM 2898 O O . PRO A 1 387 ? 40.875 -1.353 1.196 1.00 62.25 387 PRO A O 1
ATOM 2901 N N . GLY A 1 388 ? 39.659 -3.115 0.452 1.00 59.75 388 GLY A N 1
ATOM 2902 C CA . GLY A 1 388 ? 39.886 -4.055 1.540 1.00 59.75 388 GLY A CA 1
ATOM 2903 C C . GLY A 1 388 ? 41.271 -4.005 2.187 1.00 59.75 388 GLY A C 1
ATOM 2904 O O . GLY A 1 388 ? 42.318 -4.013 1.535 1.00 59.75 388 GLY A O 1
ATOM 2905 N N . HIS A 1 389 ? 41.233 -4.019 3.515 1.00 46.38 389 HIS A N 1
ATOM 2906 C CA . HIS A 1 389 ? 42.350 -4.337 4.388 1.00 46.38 389 HIS A CA 1
ATOM 2907 C C . HIS A 1 389 ? 43.009 -5.659 3.932 1.00 46.38 389 HIS A C 1
ATOM 2909 O O . HIS A 1 389 ? 42.289 -6.625 3.671 1.00 46.38 389 HIS A O 1
ATOM 2915 N N . PRO A 1 390 ? 44.347 -5.738 3.802 1.00 51.22 390 PRO A N 1
ATOM 2916 C CA . PRO A 1 390 ? 45.010 -6.960 3.369 1.00 51.22 390 PRO A CA 1
ATOM 2917 C C . PRO A 1 390 ? 44.904 -8.009 4.476 1.00 51.22 390 PRO A C 1
ATOM 2919 O O . PRO A 1 390 ? 45.594 -7.933 5.493 1.00 51.22 390 PRO A O 1
ATOM 2922 N N . ASP A 1 391 ? 44.023 -8.981 4.267 1.00 46.22 391 ASP A N 1
ATOM 2923 C CA . ASP A 1 391 ? 43.811 -10.077 5.195 1.00 46.22 391 ASP A CA 1
ATOM 2924 C C . ASP A 1 391 ? 45.039 -10.996 5.179 1.00 46.22 391 ASP A C 1
ATOM 2926 O O . ASP A 1 391 ? 45.358 -11.673 4.195 1.00 46.22 391 ASP A O 1
ATOM 2930 N N . GLY A 1 392 ? 45.790 -10.965 6.276 1.00 53.53 392 GLY A N 1
ATOM 2931 C CA . GLY A 1 392 ? 46.902 -11.865 6.517 1.00 53.53 392 GLY A CA 1
ATOM 2932 C C . GLY A 1 392 ? 46.375 -13.255 6.840 1.00 53.53 392 GLY A C 1
ATOM 2933 O O . GLY A 1 392 ? 46.208 -13.593 8.007 1.00 53.53 392 GLY A O 1
ATOM 2934 N N . SER A 1 393 ? 46.164 -14.090 5.824 1.00 40.69 393 SER A N 1
ATOM 2935 C CA . SER A 1 393 ? 45.951 -15.522 6.025 1.00 40.69 393 SER A CA 1
ATOM 2936 C C . SER A 1 393 ? 46.780 -16.365 5.056 1.00 40.69 393 SER A C 1
ATOM 2938 O O . SER A 1 393 ? 46.965 -16.073 3.876 1.00 40.69 393 SER A O 1
ATOM 2940 N N . ALA A 1 394 ? 47.398 -17.382 5.647 1.00 41.25 394 ALA A N 1
ATOM 2941 C CA . ALA A 1 394 ? 48.420 -18.227 5.068 1.00 41.25 394 ALA A CA 1
ATOM 2942 C C . ALA A 1 394 ? 4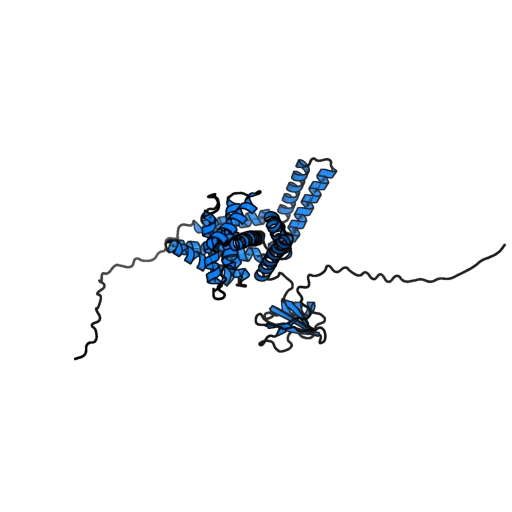7.896 -19.099 3.917 1.00 41.25 394 ALA A C 1
ATOM 2944 O O . ALA A 1 394 ? 46.800 -19.652 3.964 1.00 41.25 394 ALA A O 1
ATOM 2945 N N . SER A 1 395 ? 48.747 -19.288 2.911 1.00 40.22 395 SER A N 1
ATOM 2946 C CA . SER A 1 395 ? 48.524 -20.190 1.783 1.00 40.22 395 SER A CA 1
ATOM 2947 C C . SER A 1 395 ? 48.325 -21.649 2.233 1.00 40.22 395 SER A C 1
ATOM 2949 O O . SER A 1 395 ? 49.169 -22.169 2.973 1.00 40.22 395 SER A O 1
ATOM 2951 N N . PRO A 1 396 ? 47.322 -22.382 1.714 1.00 37.34 396 PRO A N 1
ATOM 2952 C CA . PRO A 1 396 ? 47.318 -23.836 1.773 1.00 37.34 396 PRO A CA 1
ATOM 2953 C C . PRO A 1 396 ? 48.276 -24.384 0.710 1.00 37.34 396 PRO A C 1
ATOM 2955 O O . PRO A 1 396 ? 48.170 -24.080 -0.479 1.00 37.34 396 PRO A O 1
ATOM 2958 N N . LYS A 1 397 ? 49.229 -25.215 1.138 1.00 39.69 397 LYS A N 1
ATOM 2959 C CA . LYS A 1 397 ? 50.062 -26.010 0.231 1.00 39.69 397 LYS A CA 1
ATOM 2960 C C . LYS A 1 397 ? 49.195 -27.042 -0.491 1.00 39.69 397 LYS A C 1
ATOM 2962 O O . LYS A 1 397 ? 48.586 -27.895 0.147 1.00 39.69 397 LYS A O 1
ATOM 2967 N N . PHE A 1 398 ? 49.233 -27.002 -1.819 1.00 37.16 398 PHE A N 1
ATOM 2968 C CA . PHE A 1 398 ? 48.832 -28.096 -2.697 1.00 37.16 398 PHE A CA 1
ATOM 2969 C C . PHE A 1 398 ? 49.704 -29.330 -2.413 1.00 37.16 398 PHE A C 1
ATOM 2971 O O . PHE A 1 398 ? 50.912 -29.311 -2.654 1.00 37.16 398 PHE A O 1
ATOM 2978 N N . LEU A 1 399 ? 49.094 -30.411 -1.931 1.00 40.84 399 LEU A N 1
ATOM 2979 C CA . LEU A 1 399 ? 49.633 -31.763 -2.056 1.00 40.84 399 LEU A CA 1
ATOM 2980 C C . LEU A 1 399 ? 48.580 -32.608 -2.766 1.00 40.84 399 LEU A C 1
ATOM 2982 O O . LEU A 1 399 ? 47.419 -32.640 -2.370 1.00 40.84 399 LEU A O 1
ATOM 2986 N N . GLY A 1 400 ? 49.003 -33.208 -3.876 1.00 44.66 400 GLY A N 1
ATOM 2987 C CA . GLY A 1 400 ? 48.147 -33.939 -4.794 1.00 44.66 400 GLY A CA 1
ATOM 2988 C C . GLY A 1 400 ? 47.505 -35.181 -4.183 1.00 44.66 400 GLY A C 1
ATOM 2989 O O . GLY A 1 400 ? 48.074 -35.856 -3.330 1.00 44.66 400 GLY A O 1
ATOM 2990 N N . GLY A 1 401 ? 46.328 -35.500 -4.705 1.00 35.28 401 GLY A N 1
ATOM 2991 C CA . GLY A 1 401 ? 45.613 -36.744 -4.470 1.00 35.28 401 GLY A CA 1
ATOM 2992 C C . GLY A 1 401 ? 44.348 -36.724 -5.312 1.00 35.28 401 GLY A C 1
ATOM 2993 O O . GLY A 1 401 ? 43.464 -35.910 -5.071 1.00 35.28 401 GLY A O 1
ATOM 2994 N N . GLY A 1 402 ? 44.318 -37.538 -6.367 1.00 36.62 402 GLY A N 1
ATOM 2995 C CA . GLY A 1 402 ? 43.183 -37.639 -7.278 1.00 36.62 402 GLY A CA 1
ATOM 2996 C C . GLY A 1 402 ? 41.948 -38.220 -6.594 1.00 36.62 402 GLY A C 1
ATOM 2997 O O . GLY A 1 402 ? 42.053 -39.069 -5.712 1.00 36.62 402 GLY A O 1
ATOM 2998 N N . TRP A 1 403 ? 40.777 -37.777 -7.040 1.00 29.89 403 TRP A N 1
ATOM 2999 C CA . TRP A 1 403 ? 39.500 -38.359 -6.652 1.00 29.89 403 TRP A CA 1
ATOM 3000 C C . TRP A 1 403 ? 39.284 -39.661 -7.427 1.00 29.89 403 TRP A C 1
ATOM 3002 O O . TRP A 1 403 ? 39.070 -39.655 -8.640 1.00 29.89 403 TRP A O 1
ATOM 3012 N N . GLN A 1 404 ? 39.382 -40.780 -6.715 1.00 33.41 404 GLN A N 1
ATOM 3013 C CA . GLN A 1 404 ? 38.969 -42.097 -7.181 1.00 33.41 404 GLN A CA 1
ATOM 3014 C C . GLN A 1 404 ? 37.474 -42.249 -6.872 1.00 33.41 404 GLN A C 1
ATOM 3016 O O . GLN A 1 404 ? 37.063 -42.149 -5.719 1.00 33.41 404 GLN A O 1
ATOM 3021 N N . TYR A 1 405 ? 36.659 -42.439 -7.909 1.00 32.50 405 TYR A N 1
ATOM 3022 C CA . TYR A 1 405 ? 35.254 -42.817 -7.770 1.00 32.50 405 TYR A CA 1
ATOM 3023 C C . TYR A 1 405 ? 35.176 -44.321 -7.501 1.00 32.50 405 TYR A C 1
ATOM 3025 O O . TYR A 1 405 ? 35.414 -45.117 -8.414 1.00 32.50 405 TYR A O 1
ATOM 3033 N N . ASP A 1 406 ? 34.819 -44.707 -6.277 1.00 32.94 406 ASP A N 1
ATOM 3034 C CA . ASP A 1 406 ? 34.416 -46.079 -5.985 1.00 32.94 406 ASP A CA 1
ATOM 3035 C C . ASP A 1 406 ? 33.000 -46.317 -6.518 1.00 32.94 406 ASP A C 1
ATOM 3037 O O . ASP A 1 406 ? 32.026 -45.675 -6.122 1.00 32.94 406 ASP A O 1
ATOM 3041 N N . LYS A 1 407 ? 32.916 -47.242 -7.478 1.00 37.16 407 LYS A N 1
ATOM 3042 C CA . LYS A 1 407 ? 31.668 -47.822 -7.960 1.00 37.16 407 LYS A CA 1
ATOM 3043 C C . LYS A 1 407 ? 31.184 -48.854 -6.951 1.00 37.16 407 LYS A C 1
ATOM 3045 O O . LYS A 1 407 ? 31.849 -49.858 -6.717 1.00 37.16 407 LYS A O 1
ATOM 3050 N N . ASP A 1 408 ? 29.988 -48.611 -6.449 1.00 41.94 408 ASP A N 1
ATOM 3051 C CA . ASP A 1 408 ? 29.147 -49.548 -5.717 1.00 41.94 408 ASP A CA 1
ATOM 3052 C C . ASP A 1 408 ? 28.759 -50.743 -6.624 1.00 41.94 408 ASP A C 1
ATOM 3054 O O . ASP A 1 408 ? 28.171 -50.519 -7.691 1.00 41.94 408 ASP A O 1
ATOM 3058 N N . PRO A 1 409 ? 29.092 -52.009 -6.293 1.00 53.59 409 PRO A N 1
ATOM 3059 C CA . PRO A 1 409 ? 28.568 -53.156 -7.009 1.00 53.59 409 PRO A CA 1
ATOM 3060 C C . PRO A 1 409 ? 27.311 -53.685 -6.313 1.00 53.59 409 PRO A C 1
ATOM 3062 O O . PRO A 1 409 ? 27.342 -54.319 -5.261 1.00 53.59 409 PRO A O 1
ATOM 3065 N N . SER A 1 410 ? 26.207 -53.438 -7.009 1.00 47.94 410 SER A N 1
ATOM 3066 C CA . SER A 1 410 ? 24.931 -54.142 -6.984 1.00 47.94 410 SER A CA 1
ATOM 3067 C C . SER A 1 410 ? 24.921 -55.541 -6.353 1.00 47.94 410 SER A C 1
ATOM 3069 O O . SER A 1 410 ? 25.617 -56.463 -6.781 1.00 47.94 410 SER A O 1
ATOM 3071 N N . VAL A 1 411 ? 23.956 -55.688 -5.451 1.00 49.66 411 VAL A N 1
ATOM 3072 C CA . VAL A 1 411 ? 23.210 -56.899 -5.108 1.00 49.66 411 VAL A CA 1
ATOM 3073 C C . VAL A 1 411 ? 22.862 -57.727 -6.355 1.00 49.66 411 VAL A C 1
ATOM 3075 O O . VAL A 1 411 ? 22.149 -57.256 -7.239 1.00 49.66 411 VAL A O 1
ATOM 3078 N N . ALA A 1 412 ? 23.279 -58.991 -6.374 1.00 47.19 412 ALA A N 1
ATOM 3079 C CA . ALA A 1 412 ? 22.618 -60.054 -7.125 1.00 47.19 412 ALA A CA 1
ATOM 3080 C C . ALA A 1 412 ? 22.753 -61.364 -6.341 1.00 47.19 412 ALA A C 1
ATOM 3082 O O . ALA A 1 412 ? 23.848 -61.756 -5.943 1.00 47.19 412 ALA A O 1
ATOM 3083 N N . GLY A 1 413 ? 21.612 -61.997 -6.077 1.00 56.25 413 GLY A N 1
ATOM 3084 C CA . GLY A 1 413 ? 21.547 -63.367 -5.593 1.00 56.25 413 GLY A CA 1
ATOM 3085 C C . GLY A 1 413 ? 21.617 -64.380 -6.737 1.00 56.25 413 GLY A C 1
ATOM 3086 O O . GLY A 1 413 ? 21.334 -64.037 -7.886 1.00 56.25 413 GLY A O 1
ATOM 3087 N N . GLN A 1 414 ? 21.872 -65.623 -6.312 1.00 45.72 414 GLN A N 1
ATOM 3088 C CA . GLN A 1 414 ? 22.037 -66.894 -7.039 1.00 45.72 414 GLN A CA 1
ATOM 3089 C C . GLN A 1 414 ? 23.449 -67.222 -7.516 1.00 45.72 414 GLN A C 1
ATOM 3091 O O . GLN A 1 414 ? 23.982 -66.522 -8.402 1.00 45.72 414 GLN A O 1
#

InterPro domains:
  IPR000177 Apple domain [SM00223] (28-98)
  IPR000177 Apple domain [cd01100] (24-97)
  IPR003609 PAN/Apple domain [PF00024] (48-85)

Secondary structure (DSSP, 8-state):
-----------------------------EEEEEEE-SS--S--S-B-SSHHHHHHHHHT-TT-SEEEEETTT-BEEEE-TTPEEEEEEEEEEEES-SS---HHHHHHHHHHHHHHHHHHHHHTT--HHHHHHHHHHHHHHHHHHTT--HHHHHHHHHHHHHHHHHHHHHHTT--HHHHHHHHHHHHHHHHTTT--HHHHHHHHHHHHHHHHHHH---TT--HHHHHHHHHHHHHHHHTTSSS--S-HHHHHHHHHHHHHHHHHHTT--HHHHHHHHHHHHHHHHHHTT--HHHHHHHHHHHHHHHHHHHHHHH-THHHHHHHHHHHHHHHHHHHHHHHHHTT--HHHHHHHHHHHHHHHHHHTTHHHHHHHHHHHHHHHHHHTTS-------PPPP--------PPP------

Radius of gyration: 30.36 Å; chains: 1; bounding box: 101×132×67 Å

Organism: NCBI:txid2562239

Foldseek 3Di:
DDDDDDDDDDDDDDPPPPPPPPPPPPPQKDAQKDWDAPVFNDQDQAQDDDVVSLLQSLLPDPQFFKWKAFQPRSTITGHHPRIDMDGHNRIMMHTSDPPADQLLRLLVVLLVQLQVQLVVCVVVVHDLVVSLVSSLVSSVVSCVVRQHDPLSSLLSSLQSQLVSQLVVVVVVVDDPVVSLLSSLQRQLVVCVPDDDLLVSLLSSLSNNLNVQLVVCVVPPDDLLNSLLRSLLRSLVSSVSRPDPNDDPLRSLLSSLLSSLSSCVNVVHDLVCSLQSQLVSQLVSCVVVVHDNVVSNVSSVSSSVSSNVSVVSRPPPCSVVVVVLVVVLQVQLQVQLVVCVVVVHDPVVSNVSSVVSSVVSCVVVCVVVVVVVVVVVVVVVVVVVPPDDDPDDDDDDDDDDDDDDDDDDDDDDDD

Sequence (414 aa):
MATLGFLLVLAAASDDVEAELESPKLSCFRRGWGYEDSWHKDLNGGFVANAETCQETCDHMWFCDVFTYYEDTKKCFLQGNQAIEMVKTTAISGPKTCSATSLSEALKMVKHAGWSAAKGAQAEAMNLQQIKIAGVQAVQQNGVKLGLSNTQKAQVTAGVVGMIAAVKAAGDGNSVTPQLAAASLSAAEFAAVNHTLPYQAQQAMYAAGSVAGDFSLAREETVQDRCDYAVRMALDAADTVKGNGLTQEQQLIIAAQEGALVVAEAGGTKKETYTAVGTALHKVAELYDHPEDIQAEWQAVGEAAALDWWEESFTKDVVDSRLDFKAILQIATDAAHDAEANGAGLNDEILAAAQAAQVASAERGYETREQARARQDFKEKEQAREPGHPDGSASPKFLGGGWQYDKDPSVAGQ

pLDDT: mean 81.13, std 18.57, range [29.89, 98.5]